Protein AF-A0A1R2C3D5-F1 (afdb_monomer)

Organism: NCBI:txid5963

Radius of gyration: 20.84 Å; Cα contacts (8 Å, |Δi|>4): 842; chains: 1; bounding box: 54×54×61 Å

InterPro domains:
  IPR006571 TLDc domain [PF07534] (212-375)
  IPR006571 TLDc domain [PS51886] (215-376)
  IPR006571 TLDc domain [SM00584] (214-376)

Secondary structure (DSSP, 8-state):
----EEEEEEEE-SS-EEEEEEEE-SSEEEEEE--BTTEEEEEETTEEEEEEGGGG-EEEEGGGEEEEEEEEEPP-TTS-TTS-EEEEEEEES--SSS-S--TTSSPPEEEEEEEPSB-TTSPBPPHHHHHHHHHHHHHHHHHHHHH--TT------B-SS-EE-HHHHHHHHTT---TT--HHHHHHHHHHHHHHHTTTTSS----PPBSS--SS--HHHHHHHHHHS-TTTTT--EEEEEEHHHH-S-HHHHHHHHTT--SEEEEEEETT--EEEEEESS----EEEEE--TT-EEEE-TTTTPPEEEE--SS-S-SEEE-SSEEEE--SSS-SEEEETTSSEEE----TTTTPPP-SSSSEEEEEEEEEEEE-

Foldseek 3Di:
DWDKDKAWWWWQFPQATFIFMWIDTLFKIKTFGDDDVQWTWGQDPVGIDIDGRVLQIWMFTLLFFPDKDKDWADAPDPDDQQRIKIKIKTWGLDAPPDDDDDSLQGFTWIIIIIGDQQDPVRDGHGPVVVVVSVVVCCVSSVVSSVVDDNVDRDTPGHGSGTGGQCLQVLLVVLPPDDDDRDPVSVVVSVVVVCVVVVVPPDPQDDFAAEPDDDPQDDSLRRSLVLSLADPVQSHFHKYFQDKCVPQNFAPVSQCVRFQQFDQKWKWFAFPVRWIWTKTFGGTDHADQDADGDQNIKIWTPVPPRHIDIFGFNVPDRNAWHDHRFWTFGAAPPDTCWIATRRSFKIAGPQHNRRNDHNRDPHRITTTPMMTMIGRD

Nearest PDB structures (foldseek):
  7obp-assembly5_E  TM=9.538E-01  e=1.569E-17  Homo sapiens
  7obp-assembly1_A  TM=9.595E-01  e=2.065E-17  Homo sapiens
  7u8o-assembly1_U  TM=9.056E-01  e=1.503E-13  Sus scrofa
  7unf-assembly1_U  TM=6.478E-01  e=2.895E-14  Homo sapiens
  7u4t-assembly1_W  TM=6.307E-01  e=1.271E-14  Homo sapiens

Mean predicted aligned error: 9.15 Å

pLDDT: mean 83.67, std 15.92, range [34.66, 98.31]

Sequence (376 aa):
MELSLTTEVYYCTRPGKIKGLLTITEYVIAFDPFKTGDHCDIIGQSGKQEGEASAFQTFIDLSDIIHFNIIELQGNRGSRNTDQVFFIEFMLSRTGTEKRGKRSDIPKVNVYFKLANILESGESLKYIHLKTKADQISALVSSSLLQVDKTRVDSGTYVPYYEINKGYLGRLNSGLEDEEIDEEFKEAVNEIMSNTSQQQEEEIKFVPELNVASRIVTPKILSQICSFLPNVFKFRSWELLYGTFHHGRSMTSFYNQTEYSGPNVLLIKDDKRFIFGGYFSNGWKKCYESYGTGECFVFTFRNNEKMKIYYSTLANTSYMASDHESIMAGSGGSPAIYVDKNFEAGTSGKSQTYNNQVLSCEEHFQIVEMEVWGLV

Solvent-accessible surface area (backbone atoms only — not comparable to full-atom values): 20133 Å² total; per-residue (Å²): 130,85,67,68,50,74,46,56,25,24,45,56,42,93,85,23,34,32,48,26,40,37,38,39,46,70,57,42,38,38,36,47,52,49,60,66,86,67,28,19,56,30,47,34,93,96,43,79,44,79,44,59,27,77,69,66,40,30,33,41,32,53,53,39,52,76,46,76,49,78,44,52,27,56,38,62,94,87,56,66,75,75,56,52,45,44,35,42,40,39,32,24,44,64,42,59,82,73,77,96,70,62,75,88,77,38,71,39,28,37,39,46,35,32,60,51,49,58,46,94,90,67,51,71,55,52,52,72,60,52,48,52,51,49,52,51,50,50,53,51,54,57,56,29,59,74,72,47,62,65,81,65,81,86,69,75,27,34,49,77,60,69,44,75,38,57,12,55,54,28,34,67,74,63,67,70,85,61,88,86,74,55,66,74,56,52,49,53,50,49,51,55,49,46,64,60,57,77,65,70,88,68,83,85,69,62,66,63,56,57,79,58,87,66,92,81,58,49,68,70,56,48,18,55,56,37,73,70,47,61,78,93,52,43,81,30,34,34,37,76,49,40,31,42,87,83,59,48,65,38,54,70,55,44,38,77,43,22,42,85,36,22,34,28,37,42,42,39,27,33,76,87,69,37,41,29,38,31,43,35,61,48,30,54,45,85,33,95,57,60,38,67,48,60,78,26,28,38,35,21,34,76,72,79,79,57,77,47,77,28,25,14,35,66,79,57,68,42,42,29,38,23,54,89,59,32,44,37,32,25,22,78,78,35,35,36,37,35,34,39,38,54,61,44,40,33,37,16,28,52,7,52,22,30,69,37,65,56,36,52,92,45,51,64,45,43,46,69,44,43,39,32,30,26,56,65

Structure (mmCIF, N/CA/C/O backbone):
data_AF-A0A1R2C3D5-F1
#
_entry.id   AF-A0A1R2C3D5-F1
#
loop_
_atom_site.group_PDB
_atom_site.id
_atom_site.type_symbol
_atom_site.label_atom_id
_atom_site.label_alt_id
_atom_site.label_comp_id
_atom_site.label_asym_id
_atom_site.label_entity_id
_atom_site.label_seq_id
_atom_site.pdbx_PDB_ins_code
_atom_site.Cartn_x
_atom_site.Cartn_y
_atom_site.Cartn_z
_atom_site.occupancy
_atom_site.B_iso_or_equiv
_atom_site.auth_seq_id
_atom_site.auth_comp_id
_atom_site.auth_asym_id
_atom_site.auth_atom_id
_atom_site.pdbx_PDB_model_num
ATOM 1 N N . MET A 1 1 ? -1.224 3.306 36.604 1.00 47.53 1 MET A N 1
ATOM 2 C CA . MET A 1 1 ? -2.283 3.830 35.721 1.00 47.53 1 MET A CA 1
ATOM 3 C C . MET A 1 1 ? -2.127 3.068 34.429 1.00 47.53 1 MET A C 1
ATOM 5 O O . MET A 1 1 ? -1.055 3.171 33.852 1.00 47.53 1 MET A O 1
ATOM 9 N N . GLU A 1 2 ? -3.103 2.242 34.062 1.00 58.03 2 GLU A N 1
ATOM 10 C CA . GLU A 1 2 ? -3.094 1.560 32.764 1.00 58.03 2 GLU A CA 1
ATOM 11 C C . GLU A 1 2 ? -3.086 2.621 31.661 1.00 58.03 2 GLU A C 1
ATOM 13 O O . GLU A 1 2 ? -3.921 3.532 31.659 1.00 58.03 2 GLU A O 1
ATOM 18 N N . LEU A 1 3 ? -2.099 2.549 30.769 1.00 78.75 3 LEU A N 1
ATOM 19 C CA . LEU A 1 3 ? -2.043 3.409 29.595 1.00 78.75 3 LEU A CA 1
ATOM 20 C C . LEU A 1 3 ? -3.167 2.975 28.652 1.00 78.75 3 LEU A C 1
ATOM 22 O O . LEU A 1 3 ? -3.132 1.890 28.077 1.00 78.75 3 LEU A O 1
ATOM 26 N N . SER A 1 4 ? -4.185 3.821 28.521 1.00 89.75 4 SER A N 1
ATOM 27 C CA . SER A 1 4 ? -5.271 3.636 27.563 1.00 89.75 4 SER A CA 1
ATOM 28 C C . SER A 1 4 ? -5.407 4.873 26.686 1.00 89.75 4 SER A C 1
ATOM 30 O O . SER A 1 4 ? -5.248 6.009 27.142 1.00 89.75 4 SER A O 1
ATOM 32 N N . LEU A 1 5 ? -5.667 4.644 25.404 1.00 94.75 5 LEU A N 1
ATOM 33 C CA . LEU A 1 5 ? -5.897 5.678 24.410 1.00 94.75 5 LEU A CA 1
ATOM 34 C C . LEU A 1 5 ? -7.206 5.382 23.695 1.00 94.75 5 LEU A C 1
ATOM 36 O O . LEU A 1 5 ? -7.409 4.284 23.186 1.00 94.75 5 LEU A O 1
ATOM 40 N N . THR A 1 6 ? -8.060 6.390 23.597 1.00 96.12 6 THR A N 1
ATOM 41 C CA . THR A 1 6 ? -9.358 6.259 22.947 1.00 96.12 6 THR A CA 1
ATOM 42 C C . THR A 1 6 ? -9.507 7.320 21.864 1.00 96.12 6 THR A C 1
ATOM 44 O O . THR A 1 6 ? -9.197 8.496 22.079 1.00 96.12 6 THR A O 1
ATOM 47 N N . THR A 1 7 ? -9.956 6.928 20.671 1.00 96.00 7 THR A N 1
ATOM 48 C CA . THR A 1 7 ? -10.144 7.864 19.556 1.00 96.00 7 THR A CA 1
ATOM 49 C C . THR A 1 7 ? -11.265 7.447 18.614 1.00 96.00 7 THR A C 1
ATOM 51 O O . THR A 1 7 ? -11.512 6.264 18.410 1.00 96.00 7 THR A O 1
ATOM 54 N N . GLU A 1 8 ? -11.925 8.430 17.999 1.00 97.00 8 GLU A N 1
ATOM 55 C CA . GLU A 1 8 ? -12.924 8.171 16.963 1.00 97.00 8 GLU A CA 1
ATOM 56 C C . GLU A 1 8 ? -12.264 7.697 15.665 1.00 97.00 8 GLU A C 1
ATOM 58 O O . GLU A 1 8 ? -11.301 8.302 15.173 1.00 97.00 8 GLU A O 1
ATOM 63 N N . VAL A 1 9 ? -12.816 6.634 15.089 1.00 97.19 9 VAL A N 1
ATOM 64 C CA . VAL A 1 9 ? -12.363 6.045 13.829 1.00 97.19 9 VAL A CA 1
ATOM 65 C C . VAL A 1 9 ? -13.550 5.606 12.977 1.00 97.19 9 VAL A C 1
ATOM 67 O O . VAL A 1 9 ? -14.694 5.562 13.428 1.00 97.19 9 VAL A O 1
ATOM 70 N N . TYR A 1 10 ? -13.260 5.241 11.734 1.00 95.88 10 TYR A N 1
ATOM 71 C CA . TYR A 1 10 ? -14.141 4.447 10.898 1.00 95.88 10 TYR A CA 1
ATOM 72 C C . TYR A 1 10 ? -13.556 3.047 10.719 1.00 95.88 10 TYR A C 1
ATOM 74 O O . TYR A 1 10 ? -12.472 2.908 10.149 1.00 95.88 10 TYR A O 1
ATOM 82 N N . TYR A 1 11 ? -14.278 2.017 11.143 1.00 95.88 11 TYR A N 1
ATOM 83 C CA . TYR A 1 11 ? -13.957 0.635 10.810 1.00 95.88 11 TYR A CA 1
ATOM 84 C C . TYR A 1 11 ? -14.260 0.391 9.330 1.00 95.88 11 TYR A C 1
ATOM 86 O O . TYR A 1 11 ? -15.387 0.594 8.869 1.00 95.88 11 TYR A O 1
ATOM 94 N N . CYS A 1 12 ? -13.230 0.045 8.560 1.00 92.31 12 CYS A N 1
ATOM 95 C CA . CYS A 1 12 ? -13.331 -0.152 7.120 1.00 92.31 12 CYS A CA 1
ATOM 96 C C . CYS A 1 12 ? -13.674 -1.614 6.831 1.00 92.31 12 CYS A C 1
ATOM 98 O O . CYS A 1 12 ? -12.822 -2.491 6.943 1.00 92.31 12 CYS A O 1
ATOM 100 N N . THR A 1 13 ? -14.925 -1.861 6.452 1.00 87.69 13 THR A N 1
ATOM 101 C CA . THR A 1 13 ? -15.456 -3.203 6.187 1.00 87.69 13 THR A CA 1
ATOM 102 C C . THR A 1 13 ? -15.869 -3.346 4.723 1.00 87.69 13 THR A C 1
ATOM 104 O O . THR A 1 13 ? -15.952 -2.359 3.987 1.00 87.69 13 THR A O 1
ATOM 107 N N . ARG A 1 14 ? -16.165 -4.577 4.287 1.00 79.94 14 ARG A N 1
ATOM 108 C CA . ARG A 1 14 ? -16.662 -4.837 2.927 1.00 79.94 14 ARG A CA 1
ATOM 109 C C . ARG A 1 14 ? -18.006 -4.135 2.631 1.00 79.94 14 ARG A C 1
ATOM 111 O O . ARG A 1 14 ? -18.108 -3.568 1.545 1.00 79.94 14 ARG A O 1
ATOM 118 N N . PRO A 1 15 ? -19.014 -4.132 3.532 1.00 80.44 15 PRO A N 1
ATOM 119 C CA . PRO A 1 15 ? -20.254 -3.370 3.328 1.00 80.44 15 PRO A CA 1
ATOM 120 C C . PRO A 1 15 ? -20.070 -1.845 3.292 1.00 80.44 15 PRO A C 1
ATOM 122 O O . PRO A 1 15 ? -20.808 -1.147 2.600 1.00 80.44 15 PRO A O 1
ATOM 125 N N . GLY A 1 16 ? -19.090 -1.314 4.025 1.00 86.50 16 GLY A N 1
ATOM 126 C CA . GLY A 1 16 ? -18.837 0.123 4.096 1.00 86.50 16 GLY A CA 1
ATOM 127 C C . GLY A 1 16 ? -18.021 0.534 5.318 1.00 86.50 16 GLY A C 1
ATOM 128 O O . GLY A 1 16 ? -17.393 -0.285 5.988 1.00 86.50 16 GLY A O 1
ATOM 129 N N . LYS A 1 17 ? -18.007 1.835 5.606 1.00 92.19 17 LYS A N 1
ATOM 130 C CA . LYS A 1 17 ? -17.305 2.417 6.756 1.00 92.19 17 LYS A CA 1
ATOM 131 C C . LYS A 1 17 ? -18.277 2.643 7.907 1.00 92.19 17 LYS A C 1
ATOM 133 O O . LYS A 1 17 ? -19.276 3.329 7.714 1.00 92.19 17 LYS A O 1
ATOM 138 N N . ILE A 1 18 ? -17.958 2.124 9.089 1.00 95.00 18 ILE A N 1
ATOM 139 C CA . ILE A 1 18 ? -18.782 2.273 10.295 1.00 95.00 18 ILE A CA 1
ATOM 140 C C . ILE A 1 18 ? -18.048 3.189 11.260 1.00 95.00 18 ILE A C 1
ATOM 142 O O . ILE A 1 18 ? -16.886 2.937 11.577 1.00 95.00 18 ILE A O 1
ATOM 146 N N . LYS A 1 19 ? -18.696 4.263 11.712 1.00 96.38 19 LYS A N 1
ATOM 147 C CA . LYS A 1 19 ? -18.091 5.192 12.670 1.00 96.38 19 LYS A CA 1
ATOM 148 C C . LYS A 1 19 ? -18.213 4.647 14.094 1.00 96.38 19 LYS A C 1
ATOM 150 O O . LYS A 1 19 ? -19.246 4.091 14.453 1.00 96.38 19 LYS A O 1
ATOM 155 N N . GLY A 1 20 ? -17.173 4.819 14.897 1.00 96.88 20 GLY A N 1
ATOM 156 C CA . GLY A 1 20 ? -17.185 4.387 16.288 1.00 96.88 20 GLY A CA 1
ATOM 157 C C . GLY A 1 20 ? -15.936 4.795 17.048 1.00 96.88 20 GLY A C 1
ATOM 158 O O . GLY A 1 20 ? -15.120 5.597 16.580 1.00 96.88 20 GLY A O 1
ATOM 159 N N . LEU A 1 21 ? -15.788 4.206 18.225 1.00 97.56 21 LEU A N 1
ATOM 160 C CA . LEU A 1 21 ? -14.716 4.477 19.161 1.00 97.56 21 LEU A CA 1
ATOM 161 C C . LEU A 1 21 ? -13.715 3.323 19.159 1.00 97.56 21 LEU A C 1
ATOM 163 O O . LEU A 1 21 ? -14.090 2.178 19.383 1.00 97.56 21 LEU A O 1
ATOM 167 N N . LEU A 1 22 ? -12.441 3.626 18.917 1.00 98.06 22 LEU A N 1
ATOM 168 C CA . LEU A 1 22 ? -11.341 2.679 19.065 1.00 98.06 22 LEU A CA 1
ATOM 169 C C . LEU A 1 22 ? -10.653 2.927 20.404 1.00 98.06 22 LEU A C 1
ATOM 171 O O . LEU A 1 22 ? -10.088 4.003 20.616 1.00 98.06 22 LEU A O 1
ATOM 175 N N . THR A 1 23 ? -10.688 1.935 21.285 1.00 97.50 23 THR A N 1
ATOM 176 C CA . THR A 1 23 ? -10.000 1.939 22.577 1.00 97.50 23 THR A CA 1
ATOM 177 C C . THR A 1 23 ? -8.807 1.000 22.507 1.00 97.50 23 THR A C 1
ATOM 179 O O . THR A 1 23 ? -8.950 -0.186 22.227 1.00 97.50 23 THR A O 1
ATOM 182 N N . ILE A 1 24 ? -7.620 1.537 22.759 1.00 96.25 24 ILE A N 1
ATOM 183 C CA . ILE A 1 24 ? -6.344 0.830 22.721 1.00 96.25 24 ILE A CA 1
ATOM 184 C C . ILE A 1 24 ? -5.791 0.801 24.138 1.00 96.25 24 ILE A C 1
ATOM 186 O O . ILE A 1 24 ? -5.652 1.843 24.779 1.00 96.25 24 ILE A O 1
ATOM 190 N N . THR A 1 25 ? -5.467 -0.393 24.615 1.00 93.31 25 THR A N 1
ATOM 191 C CA . THR A 1 25 ? -4.815 -0.626 25.907 1.00 93.31 25 THR A CA 1
ATOM 192 C C . THR A 1 25 ? -3.517 -1.400 25.698 1.00 93.31 25 THR A C 1
ATOM 194 O O . THR A 1 25 ? -3.177 -1.768 24.574 1.00 93.31 25 THR A O 1
ATOM 197 N N . GLU A 1 26 ? -2.806 -1.696 26.783 1.00 88.94 26 GLU A N 1
ATOM 198 C CA . GLU A 1 26 ? -1.586 -2.512 26.745 1.00 88.94 26 GLU A CA 1
ATOM 199 C C . GLU A 1 26 ? -1.836 -3.990 26.391 1.00 88.94 26 GLU A C 1
ATOM 201 O O . GLU A 1 26 ? -0.883 -4.709 26.096 1.00 88.94 26 GLU A O 1
ATOM 206 N N . TYR A 1 27 ? -3.096 -4.446 26.392 1.00 87.81 27 TYR A N 1
ATOM 207 C CA . TYR A 1 27 ? -3.453 -5.859 26.204 1.00 87.81 27 TYR A CA 1
ATOM 208 C C . TYR A 1 27 ? -4.420 -6.106 25.047 1.00 87.81 27 TYR A C 1
ATOM 210 O O . TYR A 1 27 ? -4.314 -7.121 24.358 1.00 87.81 27 TYR A O 1
ATOM 218 N N . VAL A 1 28 ? -5.373 -5.195 24.836 1.00 92.94 28 VAL A N 1
ATOM 219 C CA . VAL A 1 28 ? -6.473 -5.367 23.877 1.00 92.94 28 VAL A CA 1
ATOM 220 C C . VAL A 1 28 ? -6.754 -4.063 23.136 1.00 92.94 28 VAL A C 1
ATOM 222 O O . VAL A 1 28 ? -6.656 -2.970 23.706 1.00 92.94 28 VAL A O 1
ATOM 225 N N . ILE A 1 29 ? -7.157 -4.195 21.874 1.00 96.56 29 ILE A N 1
ATOM 226 C CA . ILE A 1 29 ? -7.783 -3.138 21.079 1.00 96.56 29 ILE A CA 1
ATOM 227 C C . ILE A 1 29 ? -9.257 -3.488 20.888 1.00 96.56 29 ILE A C 1
ATOM 229 O O . ILE A 1 29 ? -9.575 -4.563 20.389 1.00 96.56 29 ILE A O 1
ATOM 233 N N . ALA A 1 30 ? -10.152 -2.584 21.269 1.00 97.31 30 ALA A N 1
ATOM 234 C CA . ALA A 1 30 ? -11.592 -2.745 21.116 1.00 97.31 30 ALA A CA 1
ATOM 235 C C . ALA A 1 30 ? -12.160 -1.641 20.221 1.00 97.31 30 ALA A C 1
ATOM 237 O O . ALA A 1 30 ? -11.768 -0.479 20.342 1.00 97.31 30 ALA A O 1
ATOM 238 N N . PHE A 1 31 ? -13.079 -2.002 19.330 1.00 98.06 31 PHE A N 1
ATOM 239 C CA . PHE A 1 31 ? -13.859 -1.056 18.542 1.00 98.06 31 PHE A CA 1
ATOM 240 C C . PHE A 1 31 ? -15.344 -1.210 18.849 1.00 98.06 31 PHE A C 1
ATOM 242 O O . PHE A 1 31 ? -15.917 -2.288 18.669 1.00 98.06 31 PHE A O 1
ATOM 249 N N . ASP A 1 32 ? -15.956 -0.095 19.238 1.00 97.12 32 ASP A N 1
ATOM 250 C CA . ASP A 1 32 ? -17.370 0.014 19.570 1.00 97.12 32 ASP A CA 1
ATOM 251 C C . ASP A 1 32 ? -18.060 0.987 18.596 1.00 97.12 32 ASP A C 1
ATOM 253 O O . ASP A 1 32 ? -17.732 2.180 18.583 1.00 97.12 32 ASP A O 1
ATOM 257 N N . PRO A 1 33 ? -19.007 0.521 17.760 1.00 96.69 33 PRO A N 1
ATOM 258 C CA . PRO A 1 33 ? -19.741 1.384 16.837 1.00 96.69 33 PRO A CA 1
ATOM 259 C C . PRO A 1 33 ? -20.582 2.440 17.554 1.00 96.69 33 PRO A C 1
ATOM 261 O O . PRO A 1 33 ? -21.214 2.167 18.578 1.00 96.69 33 PRO A O 1
ATOM 264 N N . PHE A 1 34 ? -20.675 3.630 16.961 1.00 95.31 34 PHE A N 1
ATOM 265 C CA . PHE A 1 34 ? -21.697 4.594 17.355 1.00 95.31 34 PHE A CA 1
ATOM 266 C C . PHE A 1 34 ? -23.066 4.094 16.912 1.00 95.31 34 PHE A C 1
ATOM 268 O O . PHE A 1 34 ? -23.243 3.652 15.774 1.00 95.31 34 PHE A O 1
ATOM 275 N N . LYS A 1 35 ? -24.030 4.137 17.833 1.00 92.25 35 LYS A N 1
ATOM 276 C CA . LYS A 1 35 ? -25.335 3.505 17.651 1.00 92.25 35 LYS A CA 1
ATOM 277 C C . LYS A 1 35 ? -26.491 4.440 17.971 1.00 92.25 35 LYS A C 1
ATOM 279 O O . LYS A 1 35 ? -26.447 5.196 18.939 1.00 92.25 35 LYS A O 1
ATOM 284 N N . THR A 1 36 ? -27.553 4.318 17.183 1.00 86.94 36 THR A N 1
ATOM 285 C CA . THR A 1 36 ? -28.871 4.895 17.449 1.00 86.94 36 THR A CA 1
ATOM 286 C C . THR A 1 36 ? -29.827 3.740 17.742 1.00 86.94 36 THR A C 1
ATOM 288 O O . THR A 1 36 ? -30.226 3.002 16.844 1.00 86.94 36 THR A O 1
ATOM 291 N N . GLY A 1 37 ? -30.147 3.527 19.022 1.00 89.94 37 GLY A N 1
ATOM 292 C CA . GLY A 1 37 ? -30.766 2.271 19.461 1.00 89.94 37 GLY A CA 1
ATOM 293 C C . GLY A 1 37 ? -29.781 1.107 19.309 1.00 89.94 37 GLY A C 1
ATOM 294 O O . GLY A 1 37 ? -28.660 1.192 19.813 1.00 89.94 37 GLY A O 1
ATOM 295 N N . ASP A 1 38 ? -30.187 0.059 18.589 1.00 90.94 38 ASP A N 1
ATOM 296 C CA . ASP A 1 38 ? -29.357 -1.126 18.305 1.00 90.94 38 ASP A CA 1
ATOM 297 C C . ASP A 1 38 ? -28.669 -1.082 16.930 1.00 90.94 38 ASP A C 1
ATOM 299 O O . ASP A 1 38 ? -27.959 -2.016 16.558 1.00 90.94 38 ASP A O 1
ATOM 303 N N . HIS A 1 39 ? -28.847 0.006 16.176 1.00 93.75 39 HIS A N 1
ATOM 304 C CA . HIS A 1 39 ? -28.353 0.130 14.806 1.00 93.75 39 HIS A CA 1
ATOM 305 C C . HIS A 1 39 ? -27.211 1.140 14.706 1.00 93.75 39 HIS A C 1
ATOM 307 O O . HIS A 1 39 ? -27.159 2.111 15.461 1.00 93.75 39 HIS A O 1
ATOM 313 N N . CYS A 1 40 ? -26.310 0.929 13.752 1.00 93.06 40 CYS A N 1
ATOM 314 C CA . CYS A 1 40 ? -25.254 1.858 13.374 1.00 93.06 40 CYS A CA 1
ATOM 315 C C . CYS A 1 40 ? -25.318 2.195 11.883 1.00 93.06 40 CYS A C 1
ATOM 317 O O . CYS A 1 40 ? -25.847 1.441 11.062 1.00 93.06 40 CYS A O 1
ATOM 319 N N . ASP A 1 41 ? -24.690 3.310 11.537 1.00 93.00 41 ASP A N 1
ATOM 320 C CA . ASP A 1 41 ? -24.604 3.787 10.167 1.00 93.00 41 ASP A CA 1
ATOM 321 C C . ASP A 1 41 ? -23.461 3.112 9.400 1.00 93.00 41 ASP A C 1
ATOM 323 O O . ASP A 1 41 ? -22.291 3.200 9.780 1.00 93.00 41 ASP A O 1
ATOM 327 N N . ILE A 1 42 ? -23.795 2.508 8.263 1.00 92.25 42 ILE A N 1
ATOM 328 C CA . ILE A 1 42 ? -22.856 1.953 7.291 1.00 92.25 42 ILE A CA 1
ATOM 329 C C . ILE A 1 42 ? -22.730 2.945 6.136 1.00 92.25 42 ILE A C 1
ATOM 331 O O . ILE A 1 42 ? -23.647 3.139 5.336 1.00 92.25 42 ILE A O 1
ATOM 335 N N . ILE A 1 43 ? -21.571 3.589 6.039 1.00 89.75 43 ILE A N 1
ATOM 336 C CA . ILE A 1 43 ? -21.274 4.573 4.999 1.00 89.75 43 ILE A CA 1
ATOM 337 C C . ILE A 1 43 ? -20.621 3.842 3.824 1.00 89.75 43 ILE A C 1
ATOM 339 O O . ILE A 1 43 ? -19.412 3.585 3.824 1.00 89.75 43 ILE A O 1
ATOM 343 N N . GLY A 1 44 ? -21.437 3.469 2.840 1.00 80.12 44 GLY A N 1
ATOM 344 C CA . GLY A 1 44 ? -21.015 2.811 1.606 1.00 80.12 44 GLY A CA 1
ATOM 345 C C . GLY A 1 44 ? -20.903 3.778 0.423 1.00 80.12 44 GLY A C 1
ATOM 346 O O . GLY A 1 44 ? -21.137 4.980 0.538 1.00 80.12 44 GLY A O 1
ATOM 347 N N . GLN A 1 45 ? -20.557 3.242 -0.749 1.00 66.25 45 GLN A N 1
ATOM 348 C CA . GLN A 1 45 ? -20.484 4.024 -1.993 1.00 66.25 45 GLN A CA 1
ATOM 349 C C . GLN A 1 45 ? -21.859 4.415 -2.540 1.00 66.25 45 GLN A C 1
ATOM 351 O O . GLN A 1 45 ? -22.015 5.489 -3.109 1.00 66.25 45 GLN A O 1
ATOM 356 N N . SER A 1 46 ? -22.859 3.550 -2.357 1.00 71.06 46 SER A N 1
ATOM 357 C CA . SER A 1 46 ? -24.246 3.770 -2.783 1.00 71.06 46 SER A CA 1
ATOM 358 C C . SER A 1 46 ? -25.046 4.647 -1.813 1.00 71.06 46 SER A C 1
ATOM 360 O O . SER A 1 46 ? -26.237 4.863 -2.023 1.00 71.06 46 SER A O 1
ATOM 362 N N . GLY A 1 47 ? -24.399 5.160 -0.762 1.00 80.25 47 GLY A N 1
ATOM 363 C CA . GLY A 1 47 ? -25.008 5.989 0.266 1.00 80.25 47 GLY A CA 1
ATOM 364 C C . GLY A 1 47 ? -24.926 5.364 1.655 1.00 80.25 47 GLY A C 1
ATOM 365 O O . GLY A 1 47 ? -24.108 4.487 1.935 1.00 80.25 47 GLY A O 1
ATOM 366 N N . LYS A 1 48 ? -25.777 5.878 2.539 1.00 87.50 48 LYS A N 1
ATOM 367 C CA . LYS A 1 48 ? -25.852 5.496 3.944 1.00 87.50 48 LYS A CA 1
ATOM 368 C C . LYS A 1 48 ? -26.877 4.375 4.118 1.00 87.50 48 LYS A C 1
ATOM 370 O O . LYS A 1 48 ? -28.006 4.509 3.652 1.00 87.50 48 LYS A O 1
ATOM 375 N N . GLN A 1 49 ? -26.479 3.291 4.770 1.00 91.31 49 GLN A N 1
ATOM 376 C CA . GLN A 1 49 ? -27.341 2.168 5.142 1.00 91.31 49 GLN A CA 1
ATOM 377 C C . GLN A 1 49 ? -27.302 1.979 6.659 1.00 91.31 49 GLN A C 1
ATOM 379 O O . GLN A 1 49 ? -26.388 2.472 7.314 1.00 91.31 49 GLN A O 1
ATOM 384 N N . GLU A 1 50 ? -28.277 1.269 7.215 1.00 91.44 50 GLU A N 1
ATOM 385 C CA . GLU A 1 50 ? -28.288 0.889 8.629 1.00 91.44 50 GLU A CA 1
ATOM 386 C C . GLU A 1 50 ? -27.956 -0.598 8.767 1.00 91.44 50 GLU A C 1
ATOM 388 O O . GLU A 1 50 ? -28.320 -1.412 7.917 1.00 91.44 50 GLU A O 1
ATOM 393 N N . GLY A 1 51 ? -27.266 -0.952 9.846 1.00 90.06 51 GLY A N 1
ATOM 394 C CA . GLY A 1 51 ? -27.030 -2.339 10.236 1.00 90.06 51 GLY A CA 1
ATOM 395 C C . GLY A 1 51 ? -26.993 -2.480 11.750 1.00 90.06 51 GLY A C 1
ATOM 396 O O . GLY A 1 51 ? -26.902 -1.486 12.464 1.00 90.06 51 GLY A O 1
ATOM 397 N N . GLU A 1 52 ? -27.072 -3.709 12.248 1.00 93.94 52 GLU A N 1
ATOM 398 C CA . GLU A 1 52 ? -27.016 -3.977 13.685 1.00 93.94 52 GLU A CA 1
ATOM 399 C C . GLU A 1 52 ? -25.621 -3.643 14.238 1.00 93.94 52 GLU A C 1
ATOM 401 O O . GLU A 1 52 ? -24.615 -4.152 13.747 1.00 93.94 52 GLU A O 1
ATOM 406 N N . ALA A 1 53 ? -25.542 -2.792 15.262 1.00 91.81 53 ALA A N 1
ATOM 407 C CA . ALA A 1 53 ? -24.266 -2.320 15.800 1.00 91.81 53 ALA A CA 1
ATOM 408 C C . ALA A 1 53 ? -23.421 -3.463 16.395 1.00 91.81 53 ALA A C 1
ATOM 410 O O . ALA A 1 53 ? -22.201 -3.478 16.244 1.00 91.81 53 ALA A O 1
ATOM 411 N N . SER A 1 54 ? -24.062 -4.454 17.021 1.00 91.62 54 SER A N 1
ATOM 412 C CA . SER A 1 54 ? -23.400 -5.641 17.589 1.00 91.62 54 SER A CA 1
ATOM 413 C C . SER A 1 54 ? -22.589 -6.418 16.539 1.00 91.62 54 SER A C 1
ATOM 415 O O . SER A 1 54 ? -21.528 -6.957 16.852 1.00 91.62 54 SER A O 1
ATOM 417 N N . ALA A 1 55 ? -23.030 -6.409 15.276 1.00 91.38 55 ALA A N 1
ATOM 418 C CA . ALA A 1 55 ? -22.389 -7.128 14.181 1.00 91.38 55 ALA A CA 1
ATOM 419 C C . ALA A 1 55 ? -21.028 -6.538 13.776 1.00 91.38 55 ALA A C 1
ATOM 421 O O . ALA A 1 55 ? -20.262 -7.203 13.083 1.00 91.38 55 ALA A O 1
ATOM 422 N N . PHE A 1 56 ? -20.716 -5.304 14.190 1.00 93.25 56 PHE A N 1
ATOM 423 C CA . PHE A 1 56 ? -19.468 -4.611 13.849 1.00 93.25 56 PHE A CA 1
ATOM 424 C C . PHE A 1 56 ? -18.519 -4.442 15.040 1.00 93.25 56 PHE A C 1
ATOM 426 O O . PHE A 1 56 ? -17.410 -3.933 14.864 1.00 93.25 56 PHE A O 1
ATOM 433 N N . GLN A 1 57 ? -18.929 -4.856 16.242 1.00 94.31 57 GLN A N 1
ATOM 434 C CA . GLN A 1 57 ? -18.074 -4.790 17.422 1.00 94.31 57 GLN A CA 1
ATOM 435 C C . GLN A 1 57 ? -16.852 -5.693 17.236 1.00 94.31 57 GLN A C 1
ATOM 437 O O . GLN A 1 57 ? -16.962 -6.810 16.733 1.00 94.31 57 GLN A O 1
ATOM 442 N N . THR A 1 58 ? -15.676 -5.190 17.603 1.00 95.06 58 THR A N 1
ATOM 443 C CA . THR A 1 58 ? -14.405 -5.874 17.342 1.00 95.06 58 THR A CA 1
ATOM 444 C C . THR A 1 58 ? -13.524 -5.853 18.579 1.00 95.06 58 THR A C 1
ATOM 446 O O . THR A 1 58 ? -13.402 -4.821 19.234 1.00 95.06 58 THR A O 1
ATOM 449 N N . PHE A 1 59 ? -12.861 -6.972 18.851 1.00 94.94 59 PHE A N 1
ATOM 450 C CA . PHE A 1 59 ? -11.850 -7.121 19.891 1.00 94.94 59 PHE A CA 1
ATOM 451 C C . PHE A 1 59 ? -10.605 -7.760 19.279 1.00 94.94 59 PHE A C 1
ATOM 453 O O . PHE A 1 59 ? -10.696 -8.757 18.573 1.00 94.94 59 PHE A O 1
ATOM 460 N N . ILE A 1 60 ? -9.433 -7.192 19.526 1.00 94.94 60 ILE A N 1
ATOM 461 C CA . ILE A 1 60 ? -8.156 -7.709 19.037 1.00 94.94 60 ILE A CA 1
ATOM 462 C C . ILE A 1 60 ? -7.248 -7.889 20.243 1.00 94.94 60 ILE A C 1
ATOM 464 O O . ILE A 1 60 ? -6.861 -6.913 20.889 1.00 94.94 60 ILE A O 1
ATOM 468 N N . ASP A 1 61 ? -6.902 -9.139 20.530 1.00 92.50 61 ASP A N 1
ATOM 469 C CA . ASP A 1 61 ? -5.846 -9.469 21.475 1.00 92.50 61 ASP A CA 1
ATOM 470 C C . ASP A 1 61 ? -4.493 -9.143 20.830 1.00 92.50 61 ASP A C 1
ATOM 472 O O . ASP A 1 61 ? -4.189 -9.584 19.715 1.00 92.50 61 ASP A O 1
ATOM 476 N N . LEU A 1 62 ? -3.659 -8.361 21.520 1.00 92.12 62 LEU A N 1
ATOM 477 C CA . LEU A 1 62 ? -2.361 -7.948 20.982 1.00 92.12 62 LEU A CA 1
ATOM 478 C C . LEU A 1 62 ? -1.444 -9.140 20.657 1.00 92.12 62 LEU A C 1
ATOM 480 O O . LEU A 1 62 ? -0.562 -9.013 19.804 1.00 92.12 62 LEU A O 1
ATOM 484 N N . SER A 1 63 ? -1.643 -10.300 21.295 1.00 89.25 63 SER A N 1
ATOM 485 C CA . SER A 1 63 ? -0.850 -11.515 21.047 1.00 89.25 63 SER A CA 1
ATOM 486 C C . SER A 1 63 ? -1.047 -12.112 19.653 1.00 89.25 63 SER A C 1
ATOM 488 O O . SER A 1 63 ? -0.162 -12.840 19.178 1.00 89.25 63 SER A O 1
ATOM 490 N N . ASP A 1 64 ? -2.144 -11.761 18.975 1.00 88.69 64 ASP A N 1
ATOM 491 C CA . ASP A 1 64 ? -2.442 -12.199 17.612 1.00 88.69 64 ASP A CA 1
ATOM 492 C C . ASP A 1 64 ? -1.947 -11.228 16.537 1.00 88.69 64 ASP A C 1
ATOM 494 O O . ASP A 1 64 ? -1.931 -11.595 15.356 1.00 88.69 64 ASP A O 1
ATOM 498 N N . ILE A 1 65 ? -1.499 -10.025 16.917 1.00 89.94 65 ILE A N 1
ATOM 499 C CA . ILE A 1 65 ? -0.966 -9.030 15.984 1.00 89.94 65 ILE A CA 1
ATOM 500 C C . ILE A 1 65 ? 0.419 -9.476 15.499 1.00 89.94 65 ILE A C 1
ATOM 502 O O . ILE A 1 65 ? 1.414 -9.554 16.235 1.00 89.94 65 ILE A O 1
ATOM 506 N N . ILE A 1 66 ? 0.492 -9.760 14.202 1.00 85.19 66 ILE A N 1
ATOM 507 C CA . ILE A 1 66 ? 1.729 -10.088 13.495 1.00 85.19 66 ILE A CA 1
ATOM 508 C C . ILE A 1 66 ? 2.478 -8.799 13.176 1.00 85.19 66 ILE A C 1
ATOM 510 O O . ILE A 1 66 ? 3.677 -8.697 13.439 1.00 85.19 66 ILE A O 1
ATOM 514 N N . HIS A 1 67 ? 1.760 -7.833 12.608 1.00 86.25 67 HIS A N 1
ATOM 515 C CA . HIS A 1 67 ? 2.302 -6.565 12.153 1.00 86.25 67 HIS A CA 1
ATOM 516 C C . HIS A 1 67 ? 1.287 -5.445 12.379 1.00 86.25 67 HIS A C 1
ATOM 518 O O . HIS A 1 67 ? 0.079 -5.658 12.295 1.00 86.25 67 HIS A O 1
ATOM 524 N N . PHE A 1 68 ? 1.805 -4.256 12.656 1.00 90.44 68 PHE A N 1
ATOM 525 C CA . PHE A 1 68 ? 1.042 -3.038 12.865 1.00 90.44 68 PHE A CA 1
ATOM 526 C C . PHE A 1 68 ? 1.677 -1.921 12.046 1.00 90.44 68 PHE A C 1
ATOM 528 O O . PHE A 1 68 ? 2.902 -1.781 12.043 1.00 90.44 68 PHE A O 1
ATOM 535 N N . ASN A 1 69 ? 0.841 -1.125 11.389 1.00 89.38 69 ASN A N 1
ATOM 536 C CA . ASN A 1 69 ? 1.292 -0.000 10.591 1.00 89.38 69 ASN A CA 1
ATOM 537 C C . ASN A 1 69 ? 0.301 1.166 10.667 1.00 89.38 69 ASN A C 1
ATOM 539 O O . ASN A 1 69 ? -0.911 0.976 10.780 1.00 89.38 69 ASN A O 1
ATOM 543 N N . ILE A 1 70 ? 0.827 2.386 10.554 1.00 89.88 70 ILE A N 1
ATOM 544 C CA . ILE A 1 70 ? 0.021 3.575 10.291 1.00 89.88 70 ILE A CA 1
ATOM 545 C C . ILE A 1 70 ? 0.343 4.058 8.887 1.00 89.88 70 ILE A C 1
ATOM 547 O O . ILE A 1 70 ? 1.474 4.432 8.580 1.00 89.88 70 ILE A O 1
ATOM 551 N N . ILE A 1 71 ? -0.685 4.081 8.051 1.00 87.12 71 ILE A N 1
ATOM 552 C CA . ILE A 1 71 ? -0.608 4.503 6.661 1.00 87.12 71 ILE A CA 1
ATOM 553 C C . ILE A 1 71 ? -1.090 5.946 6.586 1.00 87.12 71 ILE A C 1
ATOM 555 O O . ILE A 1 71 ? -2.271 6.236 6.782 1.00 87.12 71 ILE A O 1
ATOM 559 N N . GLU A 1 72 ? -0.162 6.852 6.309 1.00 85.75 72 GLU A N 1
ATOM 560 C CA . GLU A 1 72 ? -0.444 8.263 6.078 1.00 85.75 72 GLU A CA 1
ATOM 561 C C . GLU A 1 72 ? -0.624 8.508 4.578 1.00 85.75 72 GLU A C 1
ATOM 563 O O . GLU A 1 72 ? 0.334 8.449 3.808 1.00 85.75 72 GLU A O 1
ATOM 568 N N . LEU A 1 73 ? -1.860 8.791 4.169 1.00 79.00 73 LEU A N 1
ATOM 569 C CA . LEU A 1 73 ? -2.173 9.214 2.811 1.00 79.00 73 LEU A CA 1
ATOM 570 C C . LEU A 1 73 ? -2.177 10.734 2.748 1.00 79.00 73 LEU A C 1
ATOM 572 O O . LEU A 1 73 ? -2.950 11.399 3.452 1.00 79.00 73 LEU A O 1
ATOM 576 N N . GLN A 1 74 ? -1.336 11.279 1.875 1.00 66.62 74 GLN A N 1
ATOM 577 C CA . GLN A 1 74 ? -1.390 12.698 1.566 1.00 66.62 74 GLN A CA 1
ATOM 578 C C . GLN A 1 74 ? -2.657 13.001 0.756 1.00 66.62 74 GLN A C 1
ATOM 580 O O . GLN A 1 74 ? -3.058 12.211 -0.092 1.00 66.62 74 GLN A O 1
ATOM 585 N N . GLY A 1 75 ? -3.304 14.134 1.036 1.00 61.31 75 GLY A N 1
ATOM 586 C CA . GLY A 1 75 ? -4.363 14.639 0.163 1.00 61.31 75 GLY A CA 1
ATOM 587 C C . GLY A 1 75 ? -3.769 15.117 -1.164 1.00 61.31 75 GLY A C 1
ATOM 588 O O . GLY A 1 75 ? -2.581 15.437 -1.215 1.00 61.31 75 GLY A O 1
ATOM 589 N N . ASN A 1 76 ? -4.597 15.209 -2.210 1.00 53.94 76 ASN A N 1
ATOM 590 C CA . ASN A 1 76 ? -4.176 15.687 -3.533 1.00 53.94 76 ASN A CA 1
ATOM 591 C C . ASN A 1 76 ? -3.323 16.961 -3.434 1.00 53.94 76 ASN A C 1
ATOM 593 O O . ASN A 1 76 ? -3.717 17.915 -2.751 1.00 53.94 76 ASN A O 1
ATOM 597 N N . ARG A 1 77 ? -2.203 17.029 -4.169 1.00 46.94 77 ARG A N 1
ATOM 598 C CA . ARG A 1 77 ? -1.425 18.275 -4.316 1.00 46.94 77 ARG A CA 1
ATOM 599 C C . ARG A 1 77 ? -2.329 19.441 -4.738 1.00 46.94 77 ARG A C 1
ATOM 601 O O . ARG A 1 77 ? -2.846 19.473 -5.850 1.00 46.94 77 ARG A O 1
ATOM 608 N N . GLY A 1 78 ? -2.504 20.413 -3.839 1.00 45.28 78 GLY A N 1
ATOM 609 C CA . GLY A 1 78 ? -3.355 21.594 -4.041 1.00 45.28 78 GLY A CA 1
ATOM 610 C C . GLY A 1 78 ? -4.736 21.529 -3.376 1.00 45.28 78 GLY A C 1
ATOM 611 O O . GLY A 1 78 ? -5.440 22.540 -3.366 1.00 45.28 78 GLY A O 1
ATOM 612 N N . SER A 1 79 ? -5.117 20.395 -2.778 1.00 45.75 79 SER A N 1
ATOM 613 C CA . SER A 1 79 ? -6.295 20.336 -1.912 1.00 45.75 79 SER A CA 1
ATOM 614 C C . SER A 1 79 ? -6.034 21.029 -0.571 1.00 45.75 79 SER A C 1
ATOM 616 O O . SER A 1 79 ? -4.895 21.197 -0.127 1.00 45.75 79 SER A O 1
ATOM 618 N N . ARG A 1 80 ? -7.110 21.460 0.096 1.00 47.88 80 ARG A N 1
ATOM 619 C CA . ARG A 1 80 ? -7.040 21.958 1.476 1.00 47.88 80 ARG A CA 1
ATOM 620 C C . ARG A 1 80 ? -6.445 20.845 2.359 1.00 47.88 80 ARG A C 1
ATOM 622 O O . ARG A 1 80 ? -6.680 19.669 2.104 1.00 47.88 80 ARG A O 1
ATOM 629 N N . ASN A 1 81 ? -5.755 21.205 3.449 1.00 46.78 81 ASN A N 1
ATOM 630 C CA . ASN A 1 81 ? -5.217 20.297 4.495 1.00 46.78 81 ASN A CA 1
ATOM 631 C C . ASN A 1 81 ? -6.254 19.329 5.142 1.00 46.78 81 ASN A C 1
ATOM 633 O O . ASN A 1 81 ? -5.978 18.722 6.174 1.00 46.78 81 ASN A O 1
ATOM 637 N N . THR A 1 82 ? -7.470 19.233 4.606 1.00 48.19 82 THR A N 1
ATOM 638 C CA . THR A 1 82 ? -8.606 18.433 5.074 1.00 48.19 82 THR A CA 1
ATOM 639 C C . THR A 1 82 ? -8.689 17.042 4.445 1.00 48.19 82 THR A C 1
ATOM 641 O O . THR A 1 82 ? -9.435 16.212 4.963 1.00 48.19 8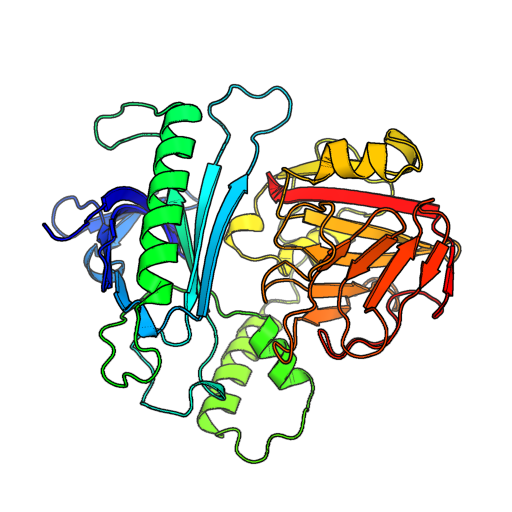2 THR A O 1
ATOM 644 N N . ASP A 1 83 ? -7.936 16.777 3.371 1.00 61.56 83 ASP A N 1
ATOM 645 C CA . ASP A 1 83 ? -8.037 15.523 2.601 1.00 61.56 83 ASP A CA 1
ATOM 646 C C . ASP A 1 83 ? -6.980 14.478 2.983 1.00 61.56 83 ASP A C 1
ATOM 648 O O . ASP A 1 83 ? -6.997 13.359 2.475 1.00 61.56 83 ASP A O 1
ATOM 652 N N . GLN A 1 84 ? -6.076 14.819 3.903 1.00 71.94 84 GLN A N 1
ATOM 653 C CA . GLN A 1 84 ? -5.103 13.878 4.452 1.00 71.94 84 GLN A CA 1
ATOM 654 C C . GLN A 1 84 ? -5.799 12.861 5.357 1.00 71.94 84 GLN A C 1
ATOM 656 O O . GLN A 1 84 ? -6.620 13.212 6.211 1.00 71.94 84 GLN A O 1
ATOM 661 N N . VAL A 1 85 ? -5.472 11.584 5.167 1.00 85.31 85 VAL A N 1
ATOM 662 C CA . VAL A 1 85 ? -6.135 10.476 5.853 1.00 85.31 85 VAL A CA 1
ATOM 663 C C . VAL A 1 85 ? -5.104 9.538 6.454 1.00 85.31 85 VAL A C 1
ATOM 665 O O . VAL A 1 85 ? -4.176 9.112 5.781 1.00 85.31 85 VAL A O 1
ATOM 668 N N . PHE A 1 86 ? -5.331 9.149 7.704 1.00 90.56 86 PHE A N 1
ATOM 669 C CA . PHE A 1 86 ? -4.552 8.118 8.374 1.00 90.56 86 PHE A CA 1
ATOM 670 C C . PHE A 1 86 ? -5.372 6.837 8.459 1.00 90.56 86 PHE A C 1
ATOM 672 O O . PHE A 1 86 ? -6.508 6.863 8.949 1.00 90.56 86 PHE A O 1
ATOM 679 N N . PHE A 1 87 ? -4.794 5.731 8.008 1.00 92.06 87 PHE A N 1
ATOM 680 C CA . PHE A 1 87 ? -5.294 4.395 8.296 1.00 92.06 87 PHE A CA 1
ATOM 681 C C . PHE A 1 87 ? -4.401 3.711 9.319 1.00 92.06 87 PHE A C 1
ATOM 683 O O . PHE A 1 87 ? -3.185 3.859 9.307 1.00 92.06 87 PHE A O 1
ATOM 690 N N . ILE A 1 88 ? -5.036 2.950 10.190 1.00 94.75 88 ILE A N 1
ATOM 691 C CA . ILE A 1 88 ? -4.427 2.050 11.145 1.00 94.75 88 ILE A CA 1
ATOM 692 C C . ILE A 1 88 ? -4.648 0.652 10.587 1.00 94.75 88 ILE A C 1
ATOM 694 O O . ILE A 1 88 ? -5.794 0.247 10.381 1.00 94.75 88 ILE A O 1
ATOM 698 N N . GLU A 1 89 ? -3.561 -0.048 10.308 1.00 92.88 89 GLU A N 1
ATOM 699 C CA . GLU A 1 89 ? -3.565 -1.406 9.785 1.00 92.88 89 GLU A CA 1
ATOM 700 C C . GLU A 1 89 ? -3.068 -2.367 10.864 1.00 92.88 89 GLU A C 1
ATOM 702 O O . GLU A 1 89 ? -1.973 -2.204 11.409 1.00 92.88 89 GLU A O 1
ATOM 707 N N . PHE A 1 90 ? -3.864 -3.400 11.128 1.00 92.50 90 PHE A N 1
ATOM 708 C CA . PHE A 1 90 ? -3.467 -4.541 11.942 1.00 92.50 90 PHE A CA 1
ATOM 709 C C . PHE A 1 90 ? -3.483 -5.801 11.087 1.00 92.50 90 PHE A C 1
ATOM 711 O O . PHE A 1 90 ? -4.535 -6.198 10.589 1.00 92.50 90 PHE A O 1
ATOM 718 N N . MET A 1 91 ? -2.325 -6.445 10.951 1.00 88.69 91 MET A N 1
ATOM 719 C CA . MET A 1 91 ? -2.223 -7.781 10.377 1.00 88.69 91 MET A CA 1
ATOM 720 C C . MET A 1 91 ? -2.289 -8.806 11.503 1.00 88.69 91 MET A C 1
ATOM 722 O O . MET A 1 91 ? -1.427 -8.824 12.387 1.00 88.69 91 MET A O 1
ATOM 726 N N . LEU A 1 92 ? -3.292 -9.670 11.452 1.00 87.38 92 LEU A N 1
ATOM 727 C CA . LEU A 1 92 ? -3.610 -10.639 12.490 1.00 87.38 92 LEU A CA 1
ATOM 728 C C . LEU A 1 92 ? -3.299 -12.061 12.034 1.00 87.38 92 LEU A C 1
ATOM 730 O O . LEU A 1 92 ? -3.350 -12.387 10.847 1.00 87.38 92 LEU A O 1
ATOM 734 N N . SER A 1 93 ? -2.987 -12.905 13.012 1.00 80.50 93 SER A N 1
ATOM 735 C CA . SER A 1 93 ? -2.838 -14.353 12.842 1.00 80.50 93 SER A CA 1
ATOM 736 C C . SER A 1 93 ? -4.115 -15.134 13.139 1.00 80.50 93 SER A C 1
ATOM 738 O O . SER A 1 93 ? -4.107 -16.342 12.944 1.00 80.50 93 SER A O 1
ATOM 740 N N . ARG A 1 94 ? -5.169 -14.479 13.649 1.00 77.94 94 ARG A N 1
ATOM 741 C CA . ARG A 1 94 ? -6.462 -15.068 14.036 1.00 77.94 94 ARG A CA 1
ATOM 742 C C . ARG A 1 94 ? -7.573 -14.028 13.941 1.00 77.94 94 ARG A C 1
ATOM 744 O O . ARG A 1 94 ? -7.300 -12.833 14.052 1.00 77.94 94 ARG A O 1
ATOM 751 N N . THR A 1 95 ? -8.812 -14.487 13.797 1.00 77.12 95 THR A N 1
ATOM 752 C CA . THR A 1 95 ? -10.015 -13.638 13.763 1.00 77.12 95 THR A CA 1
ATOM 753 C C . THR A 1 95 ? -11.035 -13.994 14.838 1.00 77.12 95 THR A C 1
ATOM 755 O O . THR A 1 95 ? -11.982 -13.240 15.045 1.00 77.12 95 THR A O 1
ATOM 758 N N . GLY A 1 96 ? -10.832 -15.108 15.548 1.00 71.44 96 GLY A N 1
ATOM 759 C CA . GLY A 1 96 ? -11.703 -15.565 16.637 1.00 71.44 96 GLY A CA 1
ATOM 760 C C . GLY A 1 96 ? -12.715 -16.626 16.225 1.00 71.44 96 GLY A C 1
ATOM 761 O O . GLY A 1 96 ? -13.401 -17.184 17.077 1.00 71.44 96 GLY A O 1
ATOM 762 N N . THR A 1 97 ? -12.804 -16.920 14.928 1.00 63.53 97 THR A N 1
ATOM 763 C CA . THR A 1 97 ? -13.686 -17.961 14.379 1.00 63.53 97 THR A CA 1
ATOM 764 C C . THR A 1 97 ? -12.957 -19.289 14.168 1.00 63.53 97 THR A C 1
ATOM 766 O O . THR A 1 97 ? -13.589 -20.338 14.046 1.00 63.53 97 THR A O 1
ATOM 769 N N . GLU A 1 98 ? -11.623 -19.268 14.163 1.00 64.06 98 GLU A N 1
ATOM 770 C CA . GLU A 1 98 ? -10.786 -20.420 13.858 1.00 64.06 98 GLU A CA 1
ATOM 771 C C . GLU A 1 98 ? -10.547 -21.311 15.088 1.00 64.06 98 GLU A C 1
ATOM 773 O O . GLU A 1 98 ? -10.257 -20.843 16.193 1.00 64.06 98 GLU A O 1
ATOM 778 N N . LYS A 1 99 ? -10.598 -22.635 14.890 1.00 53.44 99 LYS A N 1
ATOM 779 C CA . LYS A 1 99 ? -10.147 -23.600 15.902 1.00 53.44 99 LYS A CA 1
ATOM 780 C C . LYS A 1 99 ? -8.622 -23.528 16.051 1.00 53.44 99 LYS A C 1
ATOM 782 O O . LYS A 1 99 ? -7.892 -23.226 15.112 1.00 53.44 99 LYS A O 1
ATOM 787 N N . ARG A 1 100 ? -8.123 -23.820 17.256 1.00 55.25 100 ARG A N 1
ATOM 788 C CA . ARG A 1 100 ? -6.693 -23.768 17.611 1.00 55.25 100 ARG A CA 1
ATOM 789 C C . ARG A 1 100 ? -5.850 -24.685 16.699 1.00 55.25 100 ARG A C 1
ATOM 791 O O . ARG A 1 100 ? -5.848 -25.893 16.905 1.00 55.25 100 ARG A O 1
ATOM 798 N N . GLY A 1 101 ? -5.098 -24.097 15.764 1.00 53.88 101 GLY A N 1
ATOM 799 C CA . GLY A 1 101 ? -4.094 -24.756 14.905 1.00 53.88 101 GLY A CA 1
ATOM 800 C C . GLY A 1 101 ? -2.686 -24.149 15.047 1.00 53.88 101 GLY A C 1
ATOM 801 O O . GLY A 1 101 ? -2.488 -23.215 15.839 1.00 53.88 101 GLY A O 1
ATOM 802 N N . LYS A 1 102 ? -1.685 -24.662 14.308 1.00 55.41 102 LYS A N 1
ATOM 803 C CA . LYS A 1 102 ? -0.343 -24.042 14.271 1.00 55.41 102 LYS A CA 1
ATOM 804 C C . LYS A 1 102 ? -0.479 -22.644 13.653 1.00 55.41 102 LYS A C 1
ATOM 806 O O . LYS A 1 102 ? -1.159 -22.465 12.651 1.00 55.41 102 LYS A O 1
ATOM 811 N N . ARG A 1 103 ? 0.189 -21.632 14.223 1.00 55.56 103 ARG A N 1
ATOM 812 C CA . ARG A 1 103 ? 0.132 -20.231 13.736 1.00 55.56 103 ARG A CA 1
ATOM 813 C C . ARG A 1 103 ? 0.544 -20.061 12.263 1.00 55.56 103 ARG A C 1
ATOM 815 O O . ARG A 1 103 ? 0.214 -19.044 11.664 1.00 55.56 103 ARG A O 1
ATOM 822 N N . SER A 1 104 ? 1.278 -21.018 11.694 1.00 54.28 104 SER A N 1
ATOM 823 C CA . SER A 1 104 ? 1.659 -21.067 10.276 1.00 54.28 104 SER A CA 1
ATOM 824 C C . SER A 1 104 ? 0.487 -21.347 9.330 1.00 54.28 104 SER A C 1
ATOM 826 O O . SER A 1 104 ? 0.557 -20.957 8.159 1.00 54.28 104 SER A O 1
ATOM 828 N N . ASP A 1 105 ? -0.568 -21.978 9.845 1.00 53.91 105 ASP A N 1
ATOM 829 C CA . ASP A 1 105 ? -1.653 -22.592 9.070 1.00 53.91 105 ASP A CA 1
ATOM 830 C C . ASP A 1 105 ? -2.939 -21.756 9.147 1.00 53.91 105 ASP A C 1
ATOM 832 O O . ASP A 1 105 ? -3.945 -22.083 8.530 1.00 53.91 105 ASP A O 1
ATOM 836 N N . ILE A 1 106 ? -2.914 -20.653 9.904 1.00 62.38 106 ILE A N 1
ATOM 837 C CA . ILE A 1 106 ? -4.050 -19.741 10.029 1.00 62.38 106 ILE A CA 1
ATOM 838 C C . ILE A 1 106 ? -3.900 -18.620 8.989 1.00 62.38 106 ILE A C 1
ATOM 840 O O . ILE A 1 106 ? -2.814 -18.028 8.888 1.00 62.38 106 ILE A O 1
ATOM 844 N N . PRO A 1 107 ? -4.959 -18.298 8.217 1.00 64.50 107 PRO A N 1
ATOM 845 C CA . PRO A 1 107 ? -4.937 -17.192 7.276 1.00 64.50 107 PRO A CA 1
ATOM 846 C C . PRO A 1 107 ? -4.529 -15.892 7.954 1.00 64.50 107 PRO A C 1
ATOM 848 O O . PRO A 1 107 ? -5.112 -15.476 8.953 1.00 64.50 107 PRO A O 1
ATOM 851 N N . LYS A 1 108 ? -3.528 -15.221 7.382 1.00 78.81 108 LYS A N 1
ATOM 852 C CA . LYS A 1 108 ? -3.204 -13.860 7.803 1.00 78.81 108 LYS A CA 1
ATOM 853 C C . LYS A 1 108 ? -4.267 -12.931 7.253 1.00 78.81 108 LYS A C 1
ATOM 855 O O . LYS A 1 108 ? -4.561 -12.976 6.057 1.00 78.81 108 LYS A O 1
ATOM 860 N N . VAL A 1 109 ? -4.812 -12.079 8.104 1.00 84.31 109 VAL A N 1
ATOM 861 C CA . VAL A 1 109 ? -5.855 -11.135 7.708 1.00 84.31 109 VAL A CA 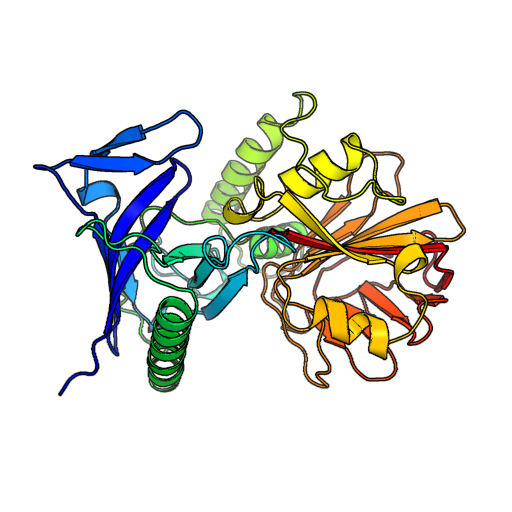1
ATOM 862 C C . VAL A 1 109 ? -5.486 -9.724 8.122 1.00 84.31 109 VAL A C 1
ATOM 864 O O . VAL A 1 109 ? -4.752 -9.531 9.086 1.00 84.31 109 VAL A O 1
ATOM 867 N N . ASN A 1 110 ? -6.011 -8.745 7.405 1.00 88.00 110 ASN A N 1
ATOM 868 C CA . ASN A 1 110 ? -5.819 -7.336 7.674 1.00 88.00 110 ASN A CA 1
ATOM 869 C C . ASN A 1 110 ? -7.124 -6.706 8.152 1.00 88.00 110 ASN A C 1
ATOM 871 O O . ASN A 1 110 ? -8.205 -6.969 7.617 1.00 88.00 110 ASN A O 1
ATOM 875 N N . VAL A 1 111 ? -6.999 -5.844 9.153 1.00 92.44 111 VAL A N 1
ATOM 876 C CA . VAL A 1 111 ? -8.081 -5.037 9.710 1.00 92.44 111 VAL A CA 1
ATOM 877 C C . VAL A 1 111 ? -7.683 -3.576 9.586 1.00 92.44 111 VAL A C 1
ATOM 879 O O . VAL A 1 111 ? -6.588 -3.194 10.005 1.00 92.44 111 VAL A O 1
ATOM 882 N N . TYR A 1 112 ? -8.574 -2.760 9.022 1.00 94.31 112 TYR A N 1
ATOM 883 C CA . TYR A 1 112 ? -8.310 -1.349 8.761 1.00 94.31 112 TYR A CA 1
ATOM 884 C C . TYR A 1 112 ? -9.264 -0.442 9.529 1.00 94.31 112 TYR A C 1
ATOM 886 O O . TYR A 1 112 ? -10.488 -0.544 9.409 1.00 94.31 112 TYR A O 1
ATOM 894 N N . PHE A 1 113 ? -8.694 0.535 10.226 1.00 96.06 113 PHE A N 1
ATOM 895 C CA . PHE A 1 113 ? -9.431 1.654 10.805 1.00 96.06 113 PHE A CA 1
ATOM 896 C C . PHE A 1 113 ? -8.943 2.959 10.189 1.00 96.06 113 PHE A C 1
ATOM 898 O O . PHE A 1 113 ? -7.748 3.187 10.077 1.00 96.06 113 PHE A O 1
ATOM 905 N N . LYS A 1 114 ? -9.848 3.853 9.800 1.00 94.31 114 LYS A N 1
ATOM 906 C CA . LYS A 1 114 ? -9.508 5.206 9.344 1.00 94.31 114 LYS A CA 1
ATOM 907 C C . LYS A 1 114 ? -9.692 6.182 10.501 1.00 94.31 114 LYS A C 1
ATOM 909 O O . LYS A 1 114 ? -10.788 6.233 11.049 1.00 94.31 114 LYS A O 1
ATOM 914 N N . LEU A 1 115 ? -8.707 7.022 10.821 1.00 94.75 115 LEU A N 1
ATOM 915 C CA . LEU A 1 115 ? -8.919 8.100 11.797 1.00 94.75 115 LEU A CA 1
ATOM 916 C C . LEU A 1 115 ? -10.045 9.039 11.341 1.00 94.75 115 LEU A C 1
ATOM 918 O O . LEU A 1 115 ? -10.082 9.481 10.186 1.00 94.75 115 LEU A O 1
ATOM 922 N N . ALA A 1 116 ? -10.972 9.350 12.249 1.00 92.88 116 ALA A N 1
ATOM 923 C CA . ALA A 1 116 ? -12.059 10.267 11.950 1.00 92.88 116 ALA A CA 1
ATOM 924 C C . ALA A 1 116 ? -11.549 11.715 11.933 1.00 92.88 116 ALA A C 1
ATOM 926 O O . ALA A 1 116 ? -11.036 12.227 12.924 1.00 92.88 116 ALA A O 1
ATOM 927 N N . ASN A 1 117 ? -11.711 12.389 10.794 1.00 89.12 117 ASN A N 1
ATOM 928 C CA . ASN A 1 117 ? -11.414 13.814 10.638 1.00 89.12 117 ASN A CA 1
ATOM 929 C C . ASN A 1 117 ? -12.599 14.718 11.012 1.00 89.12 117 ASN A C 1
ATOM 931 O O . ASN A 1 117 ? -12.421 15.924 11.134 1.00 89.12 117 ASN A O 1
ATOM 935 N N . ILE A 1 118 ? -13.793 14.148 11.175 1.00 90.06 118 ILE A N 1
ATOM 936 C CA . ILE A 1 118 ? -14.989 14.825 11.679 1.00 90.06 118 ILE A CA 1
ATOM 937 C C . ILE A 1 118 ? -15.481 14.019 12.876 1.00 90.06 118 ILE A C 1
ATOM 939 O O . ILE A 1 118 ? -15.850 12.850 12.714 1.00 90.06 118 ILE A O 1
ATOM 943 N N . LEU A 1 119 ? -15.454 14.631 14.057 1.00 90.19 119 LEU A N 1
ATOM 944 C CA . LEU A 1 119 ? -15.878 14.031 15.321 1.00 90.19 119 LEU A CA 1
ATOM 945 C C . LEU A 1 119 ? -17.402 13.936 15.416 1.00 90.19 119 LEU A C 1
ATOM 947 O O . LEU A 1 119 ? -18.121 14.512 14.600 1.00 90.19 119 LEU A O 1
ATOM 951 N N . GLU A 1 120 ? -17.921 13.171 16.374 1.00 88.56 120 GLU A N 1
ATOM 952 C CA . GLU A 1 120 ? -19.372 13.043 16.567 1.00 88.56 120 GLU A CA 1
ATOM 953 C C . GLU A 1 120 ? -20.013 14.363 17.016 1.00 88.56 120 GLU A C 1
ATOM 955 O O . GLU A 1 120 ? -21.142 14.667 16.645 1.00 88.56 120 GLU A O 1
ATOM 960 N N . SER A 1 121 ? -19.237 15.227 17.676 1.00 88.75 121 SER A N 1
ATOM 961 C CA . SER A 1 121 ? -19.609 16.619 17.962 1.00 88.75 121 SER A CA 1
ATOM 962 C C . SER A 1 121 ? -19.796 17.495 16.711 1.00 88.75 121 SER A C 1
ATOM 964 O O . SER A 1 121 ? -20.264 18.627 16.825 1.00 88.75 121 SER A O 1
ATOM 966 N N . GLY A 1 122 ? -19.394 17.016 15.528 1.00 88.25 122 GLY A N 1
ATOM 967 C CA . GLY A 1 122 ? -19.342 17.785 14.283 1.00 88.25 122 GLY A CA 1
ATOM 968 C C . GLY A 1 122 ? -18.055 18.599 14.103 1.00 88.25 122 GLY A C 1
ATOM 969 O O . GLY A 1 122 ? -17.872 19.234 13.064 1.00 88.25 122 GLY A O 1
ATOM 970 N N . GLU A 1 123 ? -17.140 18.579 15.077 1.00 89.62 123 GLU A N 1
ATOM 971 C CA . GLU A 1 123 ? -15.845 19.256 14.971 1.00 89.62 123 GLU A CA 1
ATOM 972 C C . GLU A 1 123 ? -14.963 18.605 13.894 1.00 89.62 123 GLU A C 1
ATOM 974 O O . GLU A 1 123 ? -14.791 17.386 13.867 1.00 89.62 123 GLU A O 1
ATOM 979 N N . SER A 1 124 ? -14.350 19.422 13.030 1.00 88.88 124 SER A N 1
ATOM 980 C CA . SER A 1 124 ? -13.357 18.950 12.062 1.00 88.88 124 SER A CA 1
ATOM 981 C C . SER A 1 124 ? -11.938 19.073 12.620 1.00 88.88 124 SER A C 1
ATOM 983 O O . SER A 1 124 ? -11.470 20.164 12.956 1.00 88.88 124 SER A O 1
ATOM 985 N N . LEU A 1 125 ? -11.229 17.947 12.677 1.00 87.56 125 LEU A N 1
ATOM 986 C CA . LEU A 1 125 ? -9.833 17.885 13.080 1.00 87.56 125 LEU A CA 1
ATOM 987 C C . LEU A 1 125 ? -8.907 18.259 11.922 1.00 87.56 125 LEU A C 1
ATOM 989 O O . LEU A 1 125 ? -9.012 17.745 10.809 1.00 87.56 125 LEU A O 1
ATOM 993 N N . LYS A 1 126 ? -7.939 19.128 12.221 1.00 86.00 126 LYS A N 1
ATOM 994 C CA . LYS A 1 126 ? -6.837 19.465 11.314 1.00 86.00 126 LYS A CA 1
ATOM 995 C C . LYS A 1 126 ? -5.806 18.338 11.278 1.00 86.00 126 LYS A C 1
ATOM 997 O O . LYS A 1 126 ? -5.653 17.606 12.257 1.00 86.00 126 LYS A O 1
ATOM 1002 N N . TYR A 1 127 ? -5.016 18.301 10.205 1.00 85.19 127 TYR A N 1
ATOM 1003 C CA . TYR A 1 127 ? -3.890 17.378 10.037 1.00 85.19 127 TYR A CA 1
ATOM 1004 C C . TYR A 1 127 ? -3.023 17.228 11.290 1.00 85.19 127 TYR A C 1
ATOM 1006 O O . TYR A 1 127 ? -2.792 16.110 11.725 1.00 85.19 127 TYR A O 1
ATOM 1014 N N . ILE A 1 128 ? -2.596 18.334 11.913 1.00 86.50 128 ILE A N 1
ATOM 1015 C CA . ILE A 1 128 ? -1.696 18.266 13.073 1.00 86.50 128 ILE A CA 1
ATOM 1016 C C . ILE A 1 128 ? -2.297 17.452 14.227 1.00 86.50 128 ILE A C 1
ATOM 1018 O O . ILE A 1 128 ? -1.594 16.663 14.842 1.00 86.50 128 ILE A O 1
ATOM 1022 N N . HIS A 1 129 ? -3.607 17.565 14.466 1.00 89.81 129 HIS A N 1
ATOM 1023 C CA . HIS A 1 129 ? -4.291 16.796 15.506 1.00 89.81 129 HIS A CA 1
ATOM 1024 C C . HIS A 1 129 ? -4.422 15.317 15.124 1.00 89.81 129 HIS A C 1
ATOM 1026 O O . HIS A 1 129 ? -4.242 14.447 15.975 1.00 89.81 129 HIS A O 1
ATOM 1032 N N . LEU A 1 130 ? -4.705 15.025 13.849 1.00 90.75 130 LEU A N 1
ATOM 1033 C CA . LEU A 1 130 ? -4.737 13.653 13.334 1.00 90.75 130 LEU A CA 1
ATOM 1034 C C . LEU A 1 130 ? -3.357 12.994 13.420 1.00 90.75 130 LEU A C 1
ATOM 1036 O O . LEU A 1 130 ? -3.256 11.859 13.875 1.00 90.75 130 LEU A O 1
ATOM 1040 N N . LYS A 1 131 ? -2.299 13.730 13.066 1.00 90.44 131 LYS A N 1
ATOM 1041 C CA . LYS A 1 131 ? -0.913 13.277 13.152 1.00 90.44 131 LYS A CA 1
ATOM 1042 C C . LYS A 1 131 ? -0.502 13.010 14.596 1.00 90.44 131 LYS A C 1
ATOM 1044 O O . LYS A 1 131 ? -0.015 11.928 14.884 1.00 90.44 131 LYS A O 1
ATOM 1049 N N . THR A 1 132 ? -0.792 13.927 15.524 1.00 92.88 132 THR A N 1
ATOM 1050 C CA . THR A 1 132 ? -0.532 13.702 16.956 1.00 92.88 132 THR A CA 1
ATOM 1051 C C . THR A 1 132 ? -1.245 12.452 17.474 1.00 92.88 132 THR A C 1
ATOM 1053 O O . THR A 1 132 ? -0.632 11.658 18.181 1.00 92.88 132 THR A O 1
ATOM 1056 N N . LYS A 1 133 ? -2.512 12.233 17.095 1.00 94.19 133 LYS A N 1
ATOM 1057 C CA . LYS A 1 133 ? -3.246 11.008 17.451 1.00 94.19 133 LYS A CA 1
ATOM 1058 C C . LYS A 1 133 ? -2.593 9.760 16.857 1.00 94.19 133 LYS A C 1
ATOM 1060 O O . LYS A 1 133 ? -2.417 8.780 17.570 1.00 94.19 133 LYS A O 1
ATOM 1065 N N . ALA A 1 134 ? -2.220 9.795 15.581 1.00 93.75 134 ALA A N 1
ATOM 1066 C CA . ALA A 1 134 ? -1.515 8.701 14.924 1.00 93.75 134 ALA A CA 1
ATOM 1067 C C . ALA A 1 134 ? -0.187 8.374 15.630 1.00 93.75 134 ALA A C 1
ATOM 1069 O O . ALA A 1 134 ? 0.065 7.217 15.951 1.00 93.75 134 ALA A O 1
ATOM 1070 N N . ASP A 1 135 ? 0.623 9.380 15.955 1.00 93.69 135 ASP A N 1
ATOM 1071 C CA . ASP A 1 135 ? 1.904 9.189 16.640 1.00 93.69 135 ASP A CA 1
ATOM 1072 C C . ASP A 1 135 ? 1.711 8.609 18.055 1.00 93.69 135 ASP A C 1
ATOM 1074 O O . ASP A 1 135 ? 2.450 7.712 18.463 1.00 93.69 135 ASP A O 1
ATOM 1078 N N . GLN A 1 136 ? 0.673 9.047 18.780 1.00 94.56 136 GLN A N 1
ATOM 1079 C CA . GLN A 1 136 ? 0.293 8.484 20.084 1.00 94.56 136 GLN A CA 1
ATOM 1080 C C . GLN A 1 136 ? -0.128 7.012 19.983 1.00 94.56 136 GLN A C 1
ATOM 1082 O O . GLN A 1 136 ? 0.329 6.194 20.782 1.00 94.56 136 GLN A O 1
ATOM 1087 N N . ILE A 1 137 ? -0.966 6.668 18.997 1.00 95.62 137 ILE A N 1
ATOM 1088 C CA . ILE A 1 137 ? -1.364 5.279 18.720 1.00 95.62 137 ILE A CA 1
ATOM 1089 C C . ILE A 1 137 ? -0.127 4.443 18.401 1.00 95.62 137 ILE A C 1
ATOM 1091 O O . ILE A 1 137 ? 0.051 3.370 18.971 1.00 95.62 137 ILE A O 1
ATOM 1095 N N . SER A 1 138 ? 0.742 4.946 17.521 1.00 94.38 138 SER A N 1
ATOM 1096 C CA . SER A 1 138 ? 1.946 4.239 17.093 1.00 94.38 138 SER A CA 1
ATOM 1097 C C . SER A 1 138 ? 2.874 3.931 18.264 1.00 94.38 138 SER A C 1
ATOM 1099 O O . SER A 1 138 ? 3.311 2.789 18.416 1.00 94.38 138 SER A O 1
ATOM 1101 N N . ALA A 1 139 ? 3.128 4.918 19.129 1.00 93.19 139 ALA A N 1
ATOM 1102 C CA . ALA A 1 139 ? 3.963 4.750 20.313 1.00 93.19 139 ALA A CA 1
ATOM 1103 C C . ALA A 1 139 ? 3.371 3.733 21.301 1.00 93.19 139 ALA A C 1
ATOM 1105 O O . ALA A 1 139 ? 4.082 2.829 21.745 1.00 93.19 139 ALA A O 1
ATOM 1106 N N . LEU A 1 140 ? 2.072 3.851 21.609 1.00 94.25 140 LEU A N 1
ATOM 1107 C CA . LEU A 1 140 ? 1.385 2.928 22.511 1.00 94.25 140 LEU A CA 1
ATOM 1108 C C . LEU A 1 140 ? 1.429 1.498 21.962 1.00 94.25 140 LEU A C 1
ATOM 1110 O O . LEU A 1 140 ? 2.027 0.634 22.592 1.00 94.25 140 LEU A O 1
ATOM 1114 N N . VAL A 1 141 ? 0.902 1.264 20.756 1.00 94.12 141 VAL A N 1
ATOM 1115 C CA . VAL A 1 141 ? 0.826 -0.084 20.170 1.00 94.12 141 VAL A CA 1
ATOM 1116 C C . VAL A 1 141 ? 2.216 -0.701 20.026 1.00 94.12 141 VAL A C 1
ATOM 1118 O O . VAL A 1 141 ? 2.417 -1.846 20.422 1.00 94.12 141 VAL A O 1
ATOM 1121 N N . SER A 1 142 ? 3.200 0.047 19.518 1.00 92.62 142 SER A N 1
ATOM 1122 C CA . SER A 1 142 ? 4.554 -0.486 19.322 1.00 92.62 142 SER A CA 1
ATOM 1123 C C . SER A 1 142 ? 5.211 -0.876 20.647 1.00 92.62 142 SER A C 1
ATOM 1125 O O . SER A 1 142 ? 5.830 -1.935 20.729 1.00 92.62 142 SER A O 1
ATOM 1127 N N . SER A 1 143 ? 5.058 -0.057 21.694 1.00 91.88 143 SER A N 1
ATOM 1128 C CA . SER A 1 143 ? 5.596 -0.385 23.019 1.00 91.88 143 SER A CA 1
ATOM 1129 C C . SER A 1 143 ? 4.895 -1.590 23.652 1.00 91.88 143 SER A C 1
ATOM 1131 O O . SER A 1 143 ? 5.575 -2.464 24.191 1.00 91.88 143 SER A O 1
ATOM 1133 N N . SER A 1 144 ? 3.569 -1.696 23.524 1.00 92.25 144 SER A N 1
ATOM 1134 C CA . SER A 1 144 ? 2.805 -2.834 24.039 1.00 92.25 144 SER A CA 1
ATOM 1135 C C . SER A 1 144 ? 3.176 -4.133 23.317 1.00 92.25 144 SER A C 1
ATOM 1137 O O . SER A 1 144 ? 3.428 -5.141 23.968 1.00 92.25 144 SER A O 1
ATOM 1139 N N . LEU A 1 145 ? 3.331 -4.112 21.987 1.00 90.94 145 LEU A N 1
ATOM 1140 C CA . LEU A 1 145 ? 3.701 -5.296 21.197 1.00 90.94 145 LEU A CA 1
ATOM 1141 C C . LEU A 1 145 ? 5.075 -5.890 21.553 1.00 90.94 145 LEU A C 1
ATOM 1143 O O . LEU A 1 145 ? 5.279 -7.084 21.330 1.00 90.94 145 LEU A O 1
ATOM 1147 N N . LEU A 1 146 ? 6.003 -5.100 22.107 1.00 88.12 146 LEU A N 1
ATOM 1148 C CA . LEU A 1 146 ? 7.304 -5.595 22.584 1.00 88.12 146 LEU A CA 1
ATOM 1149 C C . LEU A 1 146 ? 7.197 -6.413 23.878 1.00 88.12 146 LEU A C 1
ATOM 1151 O O . LEU A 1 146 ? 8.063 -7.240 24.147 1.00 88.12 146 LEU A O 1
ATOM 1155 N N . GLN A 1 147 ? 6.161 -6.166 24.680 1.00 86.00 147 GLN A N 1
ATOM 1156 C CA . GLN A 1 147 ? 5.946 -6.805 25.984 1.00 86.00 147 GLN A CA 1
ATOM 1157 C C . GLN A 1 147 ? 5.019 -8.025 25.896 1.00 86.00 147 GLN A C 1
ATOM 1159 O O . GLN A 1 147 ? 4.901 -8.798 26.845 1.00 86.00 147 GLN A O 1
ATOM 1164 N N . VAL A 1 148 ? 4.326 -8.188 24.769 1.00 87.31 148 VAL A N 1
ATOM 1165 C CA . VAL A 1 148 ? 3.278 -9.193 24.603 1.00 87.31 148 VAL A CA 1
ATOM 1166 C C . VAL A 1 148 ? 3.872 -10.586 24.425 1.00 87.31 148 VAL A C 1
ATOM 1168 O O . VAL A 1 148 ? 4.653 -10.849 23.508 1.00 87.31 148 VAL A O 1
ATOM 1171 N N . ASP A 1 149 ? 3.419 -11.517 25.262 1.00 83.69 149 ASP A N 1
ATOM 1172 C CA . ASP A 1 149 ? 3.715 -12.935 25.101 1.00 83.69 149 ASP A CA 1
ATOM 1173 C C . ASP A 1 149 ? 2.949 -13.518 23.903 1.00 83.69 149 ASP A C 1
ATOM 1175 O O . ASP A 1 149 ? 1.776 -13.889 23.982 1.00 83.69 149 ASP A O 1
ATOM 1179 N N . LYS A 1 150 ? 3.652 -13.634 22.774 1.00 78.50 150 LYS A N 1
ATOM 1180 C CA . LYS A 1 150 ? 3.147 -14.253 21.544 1.00 78.50 150 LYS A CA 1
ATOM 1181 C C . LYS A 1 150 ? 3.016 -15.780 21.638 1.00 78.50 150 LYS A C 1
ATOM 1183 O O . LYS A 1 150 ? 2.621 -16.401 20.661 1.00 78.50 150 LYS A O 1
ATOM 1188 N N . THR A 1 151 ? 3.359 -16.419 22.752 1.00 73.62 151 THR A N 1
ATOM 1189 C CA . THR A 1 151 ? 3.151 -17.865 22.938 1.00 73.62 151 THR A CA 1
ATOM 1190 C C . THR A 1 151 ? 1.815 -18.194 23.592 1.00 73.62 151 THR A C 1
ATOM 1192 O O . THR A 1 151 ? 1.413 -19.361 23.590 1.00 73.62 151 THR A O 1
ATOM 1195 N N . ARG A 1 152 ? 1.093 -17.175 24.085 1.00 72.75 152 ARG A N 1
ATOM 1196 C CA . ARG A 1 152 ? -0.248 -17.334 24.649 1.00 72.75 152 ARG A CA 1
ATOM 1197 C C . ARG A 1 152 ? -1.196 -17.982 23.658 1.00 72.75 152 ARG A C 1
ATOM 1199 O O . ARG A 1 152 ? -1.122 -17.778 22.442 1.00 72.75 152 ARG A O 1
ATOM 1206 N N . VAL A 1 153 ? -2.076 -18.811 24.209 1.00 66.06 153 VAL A N 1
ATOM 1207 C CA . VAL A 1 153 ? -2.949 -19.661 23.399 1.00 66.06 153 VAL A CA 1
ATOM 1208 C C . VAL A 1 153 ? -4.426 -19.400 23.624 1.00 66.06 153 VAL A C 1
ATOM 1210 O O . VAL A 1 153 ? -5.229 -19.693 22.740 1.00 66.06 153 VAL A O 1
ATOM 1213 N N . ASP A 1 154 ? -4.750 -18.809 24.764 1.00 74.25 154 ASP A N 1
ATOM 1214 C CA . ASP A 1 154 ? -5.980 -18.098 25.061 1.00 74.25 154 ASP A CA 1
ATOM 1215 C C . ASP A 1 154 ? -5.941 -16.720 24.385 1.00 74.25 154 ASP A C 1
ATOM 1217 O O . ASP A 1 154 ? -5.203 -15.838 24.809 1.00 74.25 154 ASP A O 1
ATOM 1221 N N . SER A 1 155 ? -6.714 -16.553 23.313 1.00 82.00 155 SER A N 1
ATOM 1222 C CA . SER A 1 155 ? -6.921 -15.254 22.671 1.00 82.00 155 SER A CA 1
ATOM 1223 C C . SER A 1 155 ? -8.399 -14.895 22.721 1.00 82.00 155 SER A C 1
ATOM 1225 O O . SER A 1 155 ? -9.254 -15.735 22.434 1.00 82.00 155 SER A O 1
ATOM 1227 N N . GLY A 1 156 ? -8.677 -13.645 23.091 1.00 84.81 156 GLY A N 1
ATOM 1228 C CA . GLY A 1 156 ? -10.009 -13.044 23.029 1.00 84.81 156 GLY A CA 1
ATOM 1229 C C . GLY A 1 156 ? -10.298 -12.314 21.716 1.00 84.81 156 GLY A C 1
ATOM 1230 O O . GLY A 1 156 ? -11.272 -11.567 21.660 1.00 84.81 156 GLY A O 1
ATOM 1231 N N . THR A 1 157 ? -9.454 -12.466 20.689 1.00 90.50 157 THR A N 1
ATOM 1232 C CA . THR A 1 157 ? -9.663 -11.815 19.391 1.00 90.50 157 THR A CA 1
ATOM 1233 C C . THR A 1 157 ? -10.999 -12.247 18.795 1.00 90.50 157 THR A C 1
ATOM 1235 O O . THR A 1 157 ? -11.265 -13.436 18.659 1.00 90.50 157 THR A O 1
ATOM 1238 N N . TYR A 1 158 ? -11.816 -11.273 18.415 1.00 91.06 158 TYR A N 1
ATOM 1239 C CA . TYR A 1 158 ? -13.054 -11.420 17.668 1.00 91.06 158 TYR A CA 1
ATOM 1240 C C . TYR A 1 158 ? -13.148 -10.276 16.660 1.00 91.06 158 TYR A C 1
ATOM 1242 O O . TYR A 1 158 ? -13.322 -9.113 17.033 1.00 91.06 158 TYR A O 1
ATOM 1250 N N . VAL A 1 159 ? -13.022 -10.606 15.377 1.00 90.06 159 VAL A N 1
ATOM 1251 C CA . VAL A 1 159 ? -13.051 -9.641 14.278 1.00 90.06 159 VAL A CA 1
ATOM 1252 C C . VAL A 1 159 ? -14.058 -10.104 13.226 1.00 90.06 159 VAL A C 1
ATOM 1254 O O . VAL A 1 159 ? -13.746 -11.000 12.441 1.00 90.06 159 VAL A O 1
ATOM 1257 N N . PRO A 1 160 ? -15.254 -9.496 13.159 1.00 85.44 160 PRO A N 1
ATOM 1258 C CA . PRO A 1 160 ? -16.294 -9.922 12.224 1.00 85.44 160 PRO A CA 1
ATOM 1259 C C . PRO A 1 160 ? -15.985 -9.557 10.764 1.00 85.44 160 PRO A C 1
ATOM 1261 O O . PRO A 1 160 ? -16.460 -10.233 9.853 1.00 85.44 160 PRO A O 1
ATOM 1264 N N . TYR A 1 161 ? -15.180 -8.514 10.518 1.00 86.25 161 TYR A N 1
ATOM 1265 C CA . TYR A 1 161 ? -14.812 -8.085 9.166 1.00 86.25 161 TYR A CA 1
ATOM 1266 C C . TYR A 1 161 ? -13.303 -7.897 9.001 1.00 86.25 161 TYR A C 1
ATOM 1268 O O . TYR A 1 161 ? -12.656 -7.090 9.668 1.00 86.25 161 TYR A O 1
ATOM 1276 N N . TYR A 1 162 ? -12.733 -8.602 8.039 1.00 87.06 162 TYR A N 1
ATOM 1277 C CA . TYR A 1 162 ? -11.310 -8.542 7.746 1.00 87.06 162 TYR A CA 1
ATOM 1278 C C . TYR A 1 162 ? -11.064 -8.782 6.258 1.00 87.06 162 TYR A C 1
ATOM 1280 O O . TYR A 1 162 ? -11.916 -9.310 5.540 1.00 87.06 162 TYR A O 1
ATOM 1288 N N . GLU A 1 163 ? -9.885 -8.393 5.785 1.00 82.00 163 GLU A N 1
ATOM 1289 C CA . GLU A 1 163 ? -9.410 -8.721 4.445 1.00 82.00 163 GLU A CA 1
ATOM 1290 C C . GLU A 1 163 ? -8.371 -9.828 4.528 1.00 82.00 163 GLU A C 1
ATOM 1292 O O . GLU A 1 163 ? -7.377 -9.705 5.233 1.00 82.00 163 GLU A O 1
ATOM 1297 N N . ILE A 1 164 ? -8.569 -10.919 3.794 1.00 77.56 164 ILE A N 1
ATOM 1298 C CA . ILE A 1 164 ? -7.559 -11.975 3.727 1.00 77.56 164 ILE A CA 1
ATOM 1299 C C . ILE A 1 164 ? -6.322 -11.426 3.020 1.00 77.56 164 ILE A C 1
ATOM 1301 O O . ILE A 1 164 ? -6.406 -10.901 1.904 1.00 77.56 164 ILE A O 1
ATOM 1305 N N . ASN A 1 165 ? -5.162 -11.585 3.654 1.00 72.06 165 ASN A N 1
ATOM 1306 C CA . ASN A 1 165 ? -3.895 -11.210 3.061 1.00 72.06 165 ASN A CA 1
ATOM 1307 C C . ASN A 1 165 ? -3.630 -12.112 1.849 1.00 72.06 165 ASN A C 1
ATOM 1309 O O . ASN A 1 165 ? -3.365 -13.309 1.977 1.00 72.06 165 ASN A O 1
ATOM 1313 N N . LYS A 1 166 ? -3.679 -11.536 0.647 1.00 69.62 166 LYS A N 1
ATOM 1314 C CA . LYS A 1 166 ? -3.507 -12.296 -0.600 1.00 69.62 166 LYS A CA 1
ATOM 1315 C C . LYS A 1 166 ? -2.087 -12.854 -0.783 1.00 69.62 166 LYS A C 1
ATOM 1317 O O . LYS A 1 166 ? -1.913 -13.789 -1.557 1.00 69.62 166 LYS A O 1
ATOM 1322 N N . GLY A 1 167 ? -1.093 -12.361 -0.037 1.00 61.38 167 GLY A N 1
ATOM 1323 C CA . GLY A 1 167 ? 0.214 -13.015 0.129 1.00 61.38 167 GLY A CA 1
ATOM 1324 C C . GLY A 1 167 ? 0.094 -14.437 0.652 1.00 61.38 167 GLY A C 1
ATOM 1325 O O . GLY A 1 167 ? 0.659 -15.378 0.098 1.00 61.38 167 GLY A O 1
ATOM 1326 N N . TYR A 1 168 ? -0.765 -14.637 1.642 1.00 61.72 168 TYR A N 1
ATOM 1327 C CA . TYR A 1 168 ? -1.033 -15.967 2.164 1.00 61.72 168 TYR A CA 1
ATOM 1328 C C . TYR A 1 168 ? -1.634 -16.908 1.098 1.00 61.72 168 TYR A C 1
ATOM 1330 O O . TYR A 1 168 ? -1.214 -18.059 0.985 1.00 61.72 168 TYR A O 1
ATOM 1338 N N . LEU A 1 169 ? -2.505 -16.392 0.220 1.00 58.72 169 LEU A N 1
ATOM 1339 C CA . LEU A 1 169 ? -2.980 -17.118 -0.972 1.00 58.72 169 LEU A CA 1
ATOM 1340 C C . LEU A 1 169 ? -1.849 -17.393 -1.983 1.00 58.72 169 LEU A C 1
ATOM 1342 O O . LEU A 1 169 ? -1.840 -18.424 -2.650 1.00 58.72 169 LEU A O 1
ATOM 1346 N N . GLY A 1 170 ? -0.873 -16.490 -2.091 1.00 55.22 170 GLY A N 1
ATOM 1347 C CA . GLY A 1 170 ? 0.344 -16.678 -2.884 1.00 55.22 170 GLY A CA 1
ATOM 1348 C C . GLY A 1 170 ? 1.196 -17.854 -2.403 1.00 55.22 170 GLY A C 1
ATOM 1349 O O . GLY A 1 170 ? 1.634 -18.650 -3.232 1.00 55.22 170 GLY A O 1
ATOM 1350 N N . ARG A 1 171 ? 1.371 -18.022 -1.081 1.00 57.44 171 ARG A N 1
ATOM 1351 C CA . ARG A 1 171 ? 2.045 -19.199 -0.491 1.00 57.44 171 ARG A CA 1
ATOM 1352 C C . ARG A 1 171 ? 1.334 -20.495 -0.884 1.00 57.44 171 ARG A C 1
ATOM 1354 O O . ARG A 1 171 ? 1.991 -21.434 -1.320 1.00 57.44 171 ARG A O 1
ATOM 1361 N N . LEU A 1 172 ? 0.006 -20.514 -0.833 1.00 52.00 172 LEU A N 1
ATOM 1362 C CA . LEU A 1 172 ? -0.799 -21.681 -1.211 1.00 52.00 17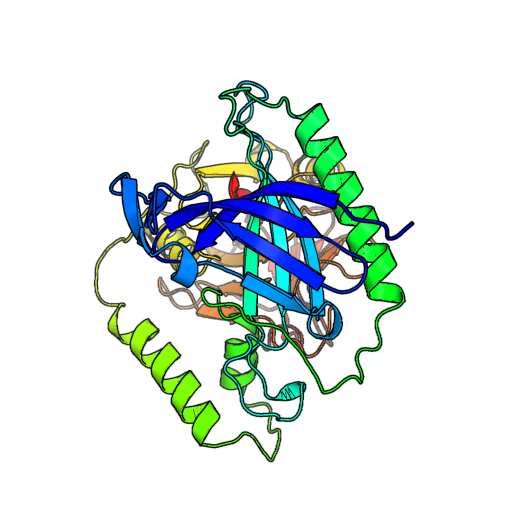2 LEU A CA 1
ATOM 1363 C C . LEU A 1 172 ? -0.658 -22.042 -2.694 1.00 52.00 172 LEU A C 1
ATOM 1365 O O . LEU A 1 172 ? -0.478 -23.205 -3.039 1.00 52.00 172 LEU A O 1
ATOM 1369 N N . ASN A 1 173 ? -0.648 -21.034 -3.566 1.00 48.91 173 ASN A N 1
ATOM 1370 C CA . ASN A 1 173 ? -0.458 -21.222 -5.006 1.00 48.91 173 ASN A CA 1
ATOM 1371 C C . ASN A 1 173 ? 0.990 -21.547 -5.405 1.00 48.91 173 ASN A C 1
ATOM 1373 O O . ASN A 1 173 ? 1.228 -22.028 -6.512 1.00 48.91 173 ASN A O 1
ATOM 1377 N N . SER A 1 174 ? 1.965 -21.261 -4.537 1.00 50.62 174 SER A N 1
ATOM 1378 C CA . SER A 1 174 ? 3.387 -21.473 -4.820 1.00 50.62 174 SER A CA 1
ATOM 1379 C C . SER A 1 174 ? 3.819 -22.939 -4.773 1.00 50.62 174 SER A C 1
ATOM 1381 O O . SER A 1 174 ? 4.917 -23.239 -5.238 1.00 50.62 174 SER A O 1
ATOM 1383 N N . GLY A 1 175 ? 2.970 -23.835 -4.250 1.00 47.12 175 GLY A N 1
ATOM 1384 C CA . GLY A 1 175 ? 3.267 -25.265 -4.173 1.00 47.12 175 GLY A CA 1
ATOM 1385 C C . GLY A 1 175 ? 4.533 -25.581 -3.376 1.00 47.12 175 GLY A C 1
ATOM 1386 O O . GLY A 1 175 ? 5.137 -26.621 -3.608 1.00 47.12 175 GLY A O 1
ATOM 1387 N N . LEU A 1 176 ? 4.963 -24.682 -2.481 1.00 42.91 176 LEU A N 1
ATOM 1388 C CA . LEU A 1 176 ? 6.013 -24.994 -1.521 1.00 42.91 176 LEU A CA 1
ATOM 1389 C C . LEU A 1 176 ? 5.476 -26.120 -0.637 1.00 42.91 176 LEU A C 1
ATOM 1391 O O . LEU A 1 176 ? 4.518 -25.925 0.109 1.00 42.91 176 LEU A O 1
ATOM 1395 N N . GLU A 1 177 ? 6.049 -27.302 -0.843 1.00 40.66 177 GLU A N 1
ATOM 1396 C CA . GLU A 1 177 ? 5.763 -28.564 -0.172 1.00 40.66 177 GLU A CA 1
ATOM 1397 C C . GLU A 1 177 ? 6.010 -28.428 1.336 1.00 40.66 177 GLU A C 1
ATOM 1399 O O . GLU A 1 177 ? 7.053 -28.820 1.846 1.00 40.66 177 GLU A O 1
ATOM 1404 N N . ASP A 1 178 ? 5.057 -27.851 2.061 1.00 42.53 178 ASP A N 1
ATOM 1405 C CA . ASP A 1 178 ? 4.902 -28.150 3.477 1.00 42.53 178 ASP A CA 1
ATOM 1406 C C . ASP A 1 178 ? 3.955 -29.355 3.561 1.00 42.53 178 ASP A C 1
ATOM 1408 O O . ASP A 1 178 ? 2.751 -29.261 3.299 1.00 42.53 178 ASP A O 1
ATOM 1412 N N . GLU A 1 179 ? 4.525 -30.524 3.863 1.00 46.00 179 GLU A N 1
ATOM 1413 C CA . GLU A 1 179 ? 3.766 -31.678 4.343 1.00 46.00 179 GLU A CA 1
ATOM 1414 C C . GLU A 1 179 ? 2.932 -31.219 5.560 1.00 46.00 179 GLU A C 1
ATOM 1416 O O . GLU A 1 179 ? 3.484 -30.630 6.485 1.00 46.00 179 GLU A O 1
ATOM 1421 N N . GLU A 1 180 ? 1.616 -31.483 5.555 1.00 48.97 180 GLU A N 1
ATOM 1422 C CA . GLU A 1 180 ? 0.602 -31.077 6.563 1.00 48.97 180 GLU A CA 1
ATOM 1423 C C . GLU A 1 180 ? -0.197 -29.770 6.322 1.00 48.97 180 GLU A C 1
ATOM 1425 O O . GLU A 1 180 ? -0.572 -29.096 7.279 1.00 48.97 180 GLU A O 1
ATOM 1430 N N . ILE A 1 181 ? -0.571 -29.414 5.086 1.00 53.97 181 ILE A N 1
ATOM 1431 C CA . ILE A 1 181 ? -1.686 -28.458 4.891 1.00 53.97 181 ILE A CA 1
ATOM 1432 C C . ILE A 1 181 ? -3.029 -29.207 4.996 1.00 53.97 181 ILE A C 1
ATOM 1434 O O . ILE A 1 181 ? -3.314 -30.062 4.154 1.00 53.97 181 ILE A O 1
ATOM 1438 N N . ASP A 1 182 ? -3.838 -28.869 6.008 1.00 54.94 182 ASP A N 1
ATOM 1439 C CA . ASP A 1 182 ? -5.173 -29.432 6.291 1.00 54.94 182 ASP A CA 1
ATOM 1440 C C . ASP A 1 182 ? -6.136 -29.299 5.088 1.00 54.94 182 ASP A C 1
ATOM 1442 O O . ASP A 1 182 ? -6.188 -28.263 4.419 1.00 54.94 182 ASP A O 1
ATOM 1446 N N . GLU A 1 183 ? -6.903 -30.353 4.797 1.00 54.41 183 GLU A N 1
ATOM 1447 C CA . GLU A 1 183 ? -7.867 -30.395 3.688 1.00 54.41 183 GLU A CA 1
ATOM 1448 C C . GLU A 1 183 ? -9.027 -29.407 3.891 1.00 54.41 183 GLU A C 1
ATOM 1450 O O . GLU A 1 183 ? -9.430 -28.750 2.933 1.00 54.41 183 GLU A O 1
ATOM 1455 N N . GLU A 1 184 ? -9.487 -29.192 5.131 1.00 49.72 184 GLU A N 1
ATOM 1456 C CA . GLU A 1 184 ? -10.545 -28.208 5.447 1.00 49.72 184 GLU A CA 1
ATOM 1457 C C . GLU A 1 184 ? -10.100 -26.777 5.078 1.00 49.72 184 GLU A C 1
ATOM 1459 O O . GLU A 1 184 ? -10.868 -25.931 4.616 1.00 49.72 184 GLU A O 1
ATOM 1464 N N . PHE A 1 185 ? -8.800 -26.520 5.197 1.00 48.16 185 PHE A N 1
ATOM 1465 C CA . PHE A 1 185 ? -8.183 -25.249 4.858 1.00 48.16 185 PHE A CA 1
ATOM 1466 C C . PHE A 1 185 ? -7.943 -25.090 3.346 1.00 48.16 185 PHE A C 1
ATOM 1468 O O . PHE A 1 185 ? -8.136 -23.996 2.806 1.00 48.16 185 PHE A O 1
ATOM 1475 N N . LYS A 1 186 ? -7.603 -26.169 2.625 1.00 55.31 186 LYS A N 1
ATOM 1476 C CA . LYS A 1 186 ? -7.599 -26.157 1.150 1.00 55.31 186 LYS A CA 1
ATOM 1477 C C . LYS A 1 186 ? -8.999 -25.891 0.600 1.00 55.31 186 LYS A C 1
ATOM 1479 O O . LYS A 1 186 ? -9.129 -25.141 -0.366 1.00 55.31 186 LYS A O 1
ATOM 1484 N N . GLU A 1 187 ? -10.037 -26.452 1.218 1.00 55.41 187 GLU A N 1
ATOM 1485 C CA . GLU A 1 187 ? -11.433 -26.200 0.852 1.00 55.41 187 GLU A CA 1
ATOM 1486 C C . GLU A 1 187 ? -11.827 -24.733 1.065 1.00 55.41 187 GLU A C 1
ATOM 1488 O O . GLU A 1 187 ? -12.310 -24.108 0.120 1.00 55.41 187 GLU A O 1
ATOM 1493 N N . ALA A 1 188 ? -11.520 -24.135 2.224 1.00 52.31 188 ALA A N 1
ATOM 1494 C CA . ALA A 1 188 ? -11.787 -22.714 2.482 1.00 52.31 188 ALA A CA 1
ATOM 1495 C C . ALA A 1 188 ? -11.078 -21.791 1.470 1.00 52.31 188 ALA A C 1
ATOM 1497 O O . ALA A 1 188 ? -11.663 -20.844 0.939 1.00 52.31 188 ALA A O 1
ATOM 1498 N N . VAL A 1 189 ? -9.819 -22.091 1.138 1.00 52.62 189 VAL A N 1
ATOM 1499 C CA . VAL A 1 189 ? -9.042 -21.362 0.122 1.00 52.62 189 VAL A CA 1
AT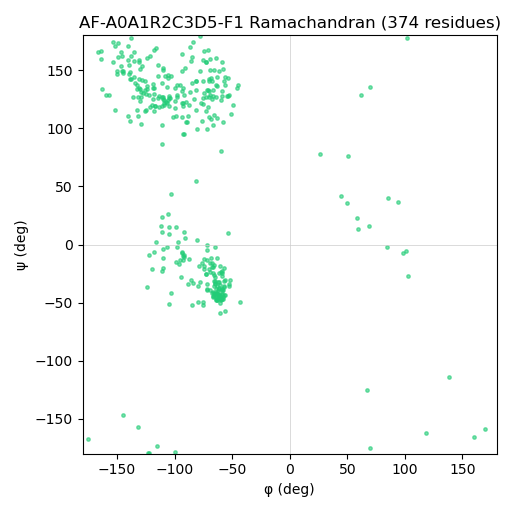OM 1500 C C . VAL A 1 189 ? -9.649 -21.532 -1.269 1.00 52.62 189 VAL A C 1
ATOM 1502 O O . VAL A 1 189 ? -9.757 -20.554 -2.011 1.00 52.62 18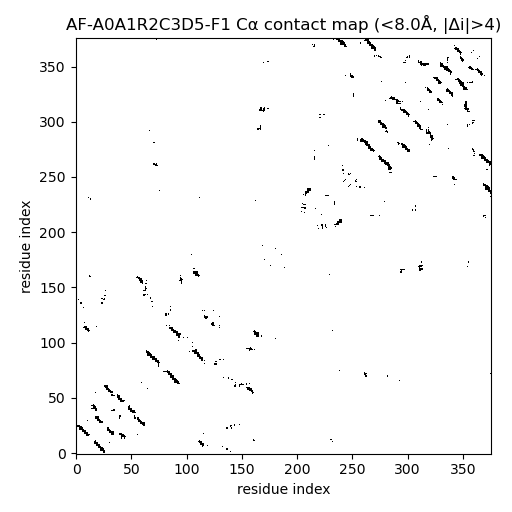9 VAL A O 1
ATOM 1505 N N . ASN A 1 190 ? -10.069 -22.744 -1.630 1.00 54.22 190 ASN A N 1
ATOM 1506 C CA . ASN A 1 190 ? -10.735 -23.025 -2.900 1.00 54.22 190 ASN A CA 1
ATOM 1507 C C . ASN A 1 190 ? -12.097 -22.326 -2.990 1.00 54.22 190 ASN A C 1
ATOM 1509 O O . ASN A 1 190 ? -12.469 -21.852 -4.063 1.00 54.22 190 ASN A O 1
ATOM 1513 N N . GLU A 1 191 ? -12.821 -22.177 -1.884 1.00 57.50 191 GLU A N 1
ATOM 1514 C CA . GLU A 1 191 ? -14.053 -21.393 -1.818 1.00 57.50 191 GLU A CA 1
ATOM 1515 C C . GLU A 1 191 ? -13.773 -19.891 -2.022 1.00 57.50 191 GLU A C 1
ATOM 1517 O O . GLU A 1 191 ? -14.413 -19.235 -2.844 1.00 57.50 191 GLU A O 1
ATOM 1522 N N . ILE A 1 192 ? -12.738 -19.340 -1.379 1.00 52.66 192 ILE A N 1
ATOM 1523 C CA . ILE A 1 192 ? -12.294 -17.949 -1.590 1.00 52.66 192 ILE A CA 1
ATOM 1524 C C . ILE A 1 192 ? -11.832 -17.725 -3.044 1.00 52.66 192 ILE A C 1
ATOM 1526 O O . ILE A 1 192 ? -12.178 -16.713 -3.666 1.00 52.66 192 ILE A O 1
ATOM 1530 N N . MET A 1 193 ? -11.071 -18.664 -3.617 1.00 51.47 193 MET A N 1
ATOM 1531 C CA . MET A 1 193 ? -10.567 -18.585 -4.992 1.00 51.47 193 MET A CA 1
ATOM 1532 C C . MET A 1 193 ? -11.666 -18.793 -6.032 1.00 51.47 193 MET A C 1
ATOM 1534 O O . MET A 1 193 ? -11.668 -18.092 -7.044 1.00 51.47 193 MET A O 1
ATOM 1538 N N . SER A 1 194 ? -12.622 -19.690 -5.796 1.00 50.38 194 SER A N 1
ATOM 1539 C CA . SER A 1 194 ? -13.776 -19.885 -6.678 1.00 50.38 194 SER A CA 1
ATOM 1540 C C . SER A 1 194 ? -14.693 -18.665 -6.654 1.00 50.38 194 SER A C 1
ATOM 1542 O O . SER A 1 194 ? -15.038 -18.170 -7.724 1.00 50.38 194 SER A O 1
ATOM 1544 N N . ASN A 1 195 ? -14.944 -18.063 -5.487 1.00 47.75 195 ASN A N 1
ATOM 1545 C CA . ASN A 1 195 ? -15.662 -16.789 -5.376 1.00 47.75 195 ASN A CA 1
ATOM 1546 C C . ASN A 1 195 ? -14.928 -15.627 -6.078 1.00 47.75 195 ASN A C 1
ATOM 1548 O O . ASN A 1 195 ? -15.565 -14.732 -6.631 1.00 47.75 195 ASN A O 1
ATOM 1552 N N . THR A 1 196 ? -13.590 -15.648 -6.105 1.00 42.38 196 THR A N 1
ATOM 1553 C CA . THR A 1 196 ? -12.766 -14.646 -6.812 1.00 42.38 196 THR A CA 1
ATOM 1554 C C . THR A 1 196 ? -12.720 -14.889 -8.331 1.00 42.38 196 THR A C 1
ATOM 1556 O O . THR A 1 196 ? -12.655 -13.940 -9.112 1.00 42.38 196 THR A O 1
ATOM 1559 N N . SER A 1 197 ? -12.779 -16.152 -8.763 1.00 40.59 197 SER A N 1
ATOM 1560 C CA . SER A 1 197 ? -12.687 -16.575 -10.170 1.00 40.59 197 SER A CA 1
ATOM 1561 C C . SER A 1 197 ? -14.041 -16.548 -10.888 1.00 40.59 197 SER A C 1
ATOM 1563 O O . SER A 1 197 ? -14.097 -16.241 -12.075 1.00 40.59 197 SER A O 1
ATOM 1565 N N . GLN A 1 198 ? -15.146 -16.787 -10.176 1.00 37.09 198 GLN A N 1
ATOM 1566 C CA . GLN A 1 198 ? -16.514 -16.702 -10.707 1.00 37.09 198 GLN A CA 1
ATOM 1567 C C . GLN A 1 198 ? -16.983 -15.256 -10.965 1.00 37.09 198 GLN A C 1
ATOM 1569 O O . GLN A 1 198 ? -18.054 -15.051 -11.524 1.00 37.09 198 GLN A O 1
ATOM 1574 N N . GLN A 1 199 ? -16.184 -14.240 -10.614 1.00 40.22 199 GLN A N 1
ATOM 1575 C CA . GLN A 1 199 ? -16.489 -12.821 -10.857 1.00 40.22 199 GLN A CA 1
ATOM 1576 C C . GLN A 1 199 ? -15.692 -12.185 -12.020 1.00 40.22 199 GLN A C 1
ATOM 1578 O O . GLN A 1 199 ? -15.754 -10.964 -12.191 1.00 40.22 199 GLN A O 1
ATOM 1583 N N . GLN A 1 200 ? -14.947 -12.969 -12.817 1.00 39.41 200 GLN A N 1
ATOM 1584 C CA . GLN A 1 200 ? -13.949 -12.461 -13.781 1.00 39.41 200 GLN A CA 1
ATOM 1585 C C . GLN A 1 200 ? -14.369 -12.336 -15.263 1.00 39.41 200 GLN A C 1
ATOM 1587 O O . GLN A 1 200 ? -13.499 -12.097 -16.097 1.00 39.41 200 GLN A O 1
ATOM 1592 N N . GLU A 1 201 ? -15.656 -12.392 -15.615 1.00 34.66 201 GLU A N 1
ATOM 1593 C CA . GLU A 1 201 ? -16.104 -12.165 -17.011 1.00 34.66 201 GLU A CA 1
ATOM 1594 C C . GLU A 1 201 ? -16.910 -10.876 -17.251 1.00 34.66 201 GLU A C 1
ATOM 1596 O O . GLU A 1 201 ? -17.494 -10.706 -18.315 1.00 34.66 201 GLU A O 1
ATOM 1601 N N . GLU A 1 202 ? -16.887 -9.908 -16.331 1.00 37.78 202 GLU A N 1
ATOM 1602 C CA . GLU A 1 202 ? -17.514 -8.601 -16.582 1.00 37.78 202 GLU A CA 1
ATOM 1603 C C . GLU A 1 202 ? -16.493 -7.479 -16.802 1.00 37.78 202 GLU A C 1
ATOM 1605 O O . GLU A 1 202 ? -15.638 -7.196 -15.959 1.00 37.78 202 GLU A O 1
ATOM 1610 N N . GLU A 1 203 ? -16.637 -6.849 -17.970 1.00 41.78 203 GLU A N 1
ATOM 1611 C CA . GLU A 1 203 ? -15.926 -5.688 -18.500 1.00 41.78 203 GLU A CA 1
ATOM 1612 C C . GLU A 1 203 ? -15.754 -4.535 -17.490 1.00 41.78 203 GLU A C 1
ATOM 1614 O O . GLU A 1 203 ? -16.671 -4.176 -16.759 1.00 41.78 203 GLU A O 1
ATOM 1619 N N . ILE A 1 204 ? -14.545 -3.954 -17.489 1.00 49.31 204 ILE A N 1
ATOM 1620 C CA . ILE A 1 204 ? -14.089 -2.711 -16.825 1.00 49.31 204 ILE A CA 1
ATOM 1621 C C . ILE A 1 204 ? -14.881 -2.327 -15.558 1.00 49.31 204 ILE A C 1
ATOM 1623 O O . ILE A 1 204 ? -15.670 -1.381 -15.530 1.00 49.31 204 ILE A O 1
ATOM 1627 N N . LYS A 1 205 ? -14.578 -3.020 -14.457 1.00 61.91 205 LYS A N 1
ATOM 1628 C CA . LYS A 1 205 ? -14.975 -2.628 -13.100 1.00 61.91 205 LYS A CA 1
ATOM 1629 C C . LYS A 1 205 ? -14.003 -1.562 -12.582 1.00 61.91 205 LYS A C 1
ATOM 1631 O O . LYS A 1 205 ? -12.917 -1.896 -12.126 1.00 61.91 205 LYS A O 1
ATOM 1636 N N . PHE A 1 206 ? -14.421 -0.296 -12.663 1.00 68.44 206 PHE A N 1
ATOM 1637 C CA . PHE A 1 206 ? -13.763 0.904 -12.118 1.00 68.44 206 PHE A CA 1
ATOM 1638 C C . PHE A 1 206 ? -12.357 1.222 -12.679 1.00 68.44 206 PHE A C 1
ATOM 1640 O O . PHE A 1 206 ? -11.443 0.397 -12.696 1.00 68.44 206 PHE A O 1
ATOM 1647 N N . VAL A 1 207 ? -12.176 2.469 -13.119 1.00 80.56 207 VAL A N 1
ATOM 1648 C CA . VAL A 1 207 ? -10.879 3.046 -13.496 1.00 80.56 207 VAL A CA 1
ATOM 1649 C C . VAL A 1 207 ? -10.661 4.242 -12.570 1.00 80.56 207 VAL A C 1
ATOM 1651 O O . VAL A 1 207 ? -11.508 5.136 -12.577 1.00 80.56 207 VAL A O 1
ATOM 1654 N N . PRO A 1 208 ? -9.593 4.269 -11.756 1.00 83.44 208 PRO A N 1
ATOM 1655 C CA . PRO A 1 208 ? -9.329 5.395 -10.875 1.00 83.44 208 PRO A CA 1
ATOM 1656 C C . PRO A 1 208 ? -9.015 6.643 -11.698 1.00 83.44 208 PRO A C 1
ATOM 1658 O O . PRO A 1 208 ? -8.450 6.570 -12.794 1.00 83.44 208 PRO A O 1
ATOM 1661 N N . GLU A 1 209 ? -9.355 7.801 -11.146 1.00 86.19 209 GLU A N 1
ATOM 1662 C CA . GLU A 1 209 ? -8.951 9.075 -11.726 1.00 86.19 209 GLU A CA 1
ATOM 1663 C C . GLU A 1 209 ? -7.442 9.260 -11.545 1.00 86.19 209 GLU A C 1
ATOM 1665 O O . GLU A 1 209 ? -6.924 9.155 -10.432 1.00 86.19 209 GLU A O 1
ATOM 1670 N N . LEU A 1 210 ? -6.740 9.536 -12.645 1.00 91.12 210 LEU A N 1
ATOM 1671 C CA . LEU A 1 210 ? -5.331 9.914 -12.621 1.00 91.12 210 LEU A CA 1
ATOM 1672 C C . LEU A 1 210 ? -5.217 11.441 -12.633 1.00 91.12 210 LEU A C 1
ATOM 1674 O O . LEU A 1 210 ? -5.882 12.101 -13.434 1.00 91.12 210 LEU A O 1
ATOM 1678 N N . ASN A 1 211 ? -4.330 12.010 -11.816 1.00 89.38 211 ASN A N 1
ATOM 1679 C CA . ASN A 1 211 ? -4.058 13.453 -11.853 1.00 89.38 211 ASN A CA 1
ATOM 1680 C C . ASN A 1 211 ? -3.383 13.908 -13.167 1.00 89.38 211 ASN A C 1
ATOM 1682 O O . ASN A 1 211 ? -3.499 15.069 -13.557 1.00 89.38 211 ASN A O 1
ATOM 1686 N N . VAL A 1 212 ? -2.683 12.998 -13.850 1.00 92.44 212 VAL A N 1
ATOM 1687 C CA . VAL A 1 212 ? -2.073 13.190 -15.173 1.00 92.44 212 VAL A CA 1
ATOM 1688 C C . VAL A 1 212 ? -2.240 11.923 -16.014 1.00 92.44 212 VAL A C 1
ATOM 1690 O O . VAL A 1 212 ? -2.438 10.836 -15.483 1.00 92.44 212 VAL A O 1
ATOM 1693 N N . ALA A 1 213 ? -2.158 12.026 -17.340 1.00 93.88 213 ALA A N 1
ATOM 1694 C CA . ALA A 1 213 ? -2.202 10.837 -18.190 1.00 93.88 213 ALA A CA 1
ATOM 1695 C C . ALA A 1 213 ? -0.921 9.998 -18.026 1.00 93.88 213 ALA A C 1
ATOM 1697 O O . ALA A 1 213 ? 0.181 10.524 -18.186 1.00 93.88 213 ALA A O 1
ATOM 1698 N N . SER A 1 214 ? -1.063 8.694 -17.761 1.00 95.62 214 SER A N 1
ATOM 1699 C CA . SER A 1 214 ? 0.076 7.766 -17.754 1.00 95.62 214 SER A CA 1
ATOM 1700 C C . SER A 1 214 ? 0.649 7.569 -19.159 1.00 95.62 214 SER A C 1
ATOM 1702 O O . SER A 1 214 ? -0.080 7.496 -20.152 1.00 95.62 214 SER A O 1
ATOM 1704 N N . ARG A 1 215 ? 1.975 7.438 -19.238 1.00 95.31 215 ARG A N 1
ATOM 1705 C CA . ARG A 1 215 ? 2.731 7.080 -20.448 1.00 95.31 215 ARG A CA 1
ATOM 1706 C C . ARG A 1 215 ? 2.951 5.568 -20.572 1.00 95.31 215 ARG A C 1
ATOM 1708 O O . ARG A 1 215 ? 3.397 5.094 -21.624 1.00 95.31 215 ARG A O 1
ATOM 1715 N N . ILE A 1 216 ? 2.655 4.815 -19.511 1.00 95.25 216 ILE A N 1
ATOM 1716 C CA . ILE A 1 216 ? 2.853 3.365 -19.432 1.00 95.25 216 ILE A CA 1
ATOM 1717 C C . ILE A 1 216 ? 1.524 2.619 -19.567 1.00 95.25 216 ILE A C 1
ATOM 1719 O O . ILE A 1 216 ? 1.430 1.711 -20.394 1.00 95.25 216 ILE A O 1
ATOM 1723 N N . VAL A 1 217 ? 0.504 2.983 -18.783 1.00 91.75 217 VAL A N 1
ATOM 1724 C CA . VAL A 1 217 ? -0.723 2.183 -18.652 1.00 91.75 217 VAL A CA 1
ATOM 1725 C C . VAL A 1 217 ? -1.905 2.752 -19.427 1.00 91.75 217 VAL A C 1
ATOM 1727 O O . VAL A 1 217 ? -2.106 3.958 -19.532 1.00 91.75 217 VAL A O 1
ATOM 1730 N N . THR A 1 218 ? -2.729 1.845 -19.950 1.00 90.75 218 THR A N 1
ATOM 1731 C CA . THR A 1 218 ? -4.050 2.152 -20.512 1.00 90.75 218 THR A CA 1
ATOM 1732 C C . THR A 1 218 ? -5.133 1.965 -19.442 1.00 90.75 218 THR A C 1
ATOM 1734 O O . THR A 1 218 ? -4.893 1.246 -18.467 1.00 90.75 218 THR A O 1
ATOM 1737 N N . PRO A 1 219 ? -6.357 2.499 -19.626 1.00 89.00 219 PRO A N 1
ATOM 1738 C CA . PRO A 1 219 ? -7.468 2.261 -18.696 1.00 89.00 219 PRO A CA 1
ATOM 1739 C C . PRO A 1 219 ? -7.741 0.771 -18.418 1.00 89.00 219 PRO A C 1
ATOM 1741 O O . PRO A 1 219 ? -8.059 0.398 -17.293 1.00 89.00 219 PRO A O 1
ATOM 1744 N N . LYS A 1 220 ? -7.542 -0.101 -19.419 1.00 87.31 220 LYS A N 1
ATOM 1745 C CA . LYS A 1 220 ? -7.680 -1.562 -19.281 1.00 87.31 220 LYS A CA 1
ATOM 1746 C C . LYS A 1 220 ? -6.622 -2.165 -18.351 1.00 87.31 220 LYS A C 1
ATOM 1748 O O . LYS A 1 220 ? -6.946 -3.017 -17.529 1.00 87.31 220 LYS A O 1
ATOM 1753 N N . ILE A 1 221 ? -5.362 -1.748 -18.491 1.00 89.69 221 ILE A N 1
ATOM 1754 C CA . ILE A 1 221 ? -4.267 -2.199 -17.618 1.00 89.69 221 ILE A CA 1
ATOM 1755 C C . ILE A 1 221 ? -4.485 -1.678 -16.196 1.00 89.69 221 ILE A C 1
ATOM 1757 O O . ILE A 1 221 ? -4.375 -2.434 -15.234 1.00 89.69 221 ILE A O 1
ATOM 1761 N N . LEU A 1 222 ? -4.849 -0.403 -16.077 1.00 90.38 222 LEU A N 1
ATOM 1762 C CA . LEU A 1 222 ? -5.092 0.255 -14.803 1.00 90.38 222 LEU A CA 1
ATOM 1763 C C . LEU A 1 222 ? -6.232 -0.418 -14.022 1.00 90.38 222 LEU A C 1
ATOM 1765 O O . LEU A 1 222 ? -6.042 -0.773 -12.863 1.00 90.38 222 LEU A O 1
ATOM 1769 N N . SER A 1 223 ? -7.367 -0.701 -14.672 1.00 87.56 223 SER A N 1
ATOM 1770 C CA . SER A 1 223 ? -8.491 -1.428 -14.059 1.00 87.56 223 SER A CA 1
ATOM 1771 C C . SER A 1 223 ? -8.087 -2.824 -13.566 1.00 87.56 223 SER A C 1
ATOM 1773 O O . SER A 1 223 ? -8.458 -3.220 -12.459 1.00 87.56 223 SER A O 1
ATOM 1775 N N . GLN A 1 224 ? -7.254 -3.550 -14.328 1.00 88.31 224 GLN A N 1
ATOM 1776 C CA . GLN A 1 224 ? -6.719 -4.834 -13.870 1.00 88.31 224 GLN A CA 1
ATOM 1777 C C . GLN A 1 224 ? -5.903 -4.670 -12.590 1.00 88.31 224 GLN A C 1
ATOM 1779 O O . GLN A 1 224 ? -6.195 -5.366 -11.623 1.00 88.31 224 GLN A O 1
ATOM 1784 N N . ILE A 1 225 ? -4.954 -3.730 -12.535 1.00 90.75 225 ILE A N 1
ATOM 1785 C CA . ILE A 1 225 ? -4.148 -3.495 -11.326 1.00 90.75 225 ILE A CA 1
ATOM 1786 C C . ILE A 1 225 ? -5.053 -3.150 -10.135 1.00 90.75 225 ILE A C 1
ATOM 1788 O O . ILE A 1 225 ? -4.932 -3.762 -9.071 1.00 90.75 225 ILE A O 1
ATOM 1792 N N . CYS A 1 226 ? -6.017 -2.244 -10.326 1.00 88.44 226 CYS A N 1
ATOM 1793 C CA . CYS A 1 226 ? -6.962 -1.832 -9.289 1.00 88.44 226 CYS A CA 1
ATOM 1794 C C . CYS A 1 226 ? -7.766 -2.996 -8.715 1.00 88.44 226 CYS A C 1
ATOM 1796 O O . CYS A 1 226 ? -7.959 -3.060 -7.505 1.00 88.44 226 CYS A O 1
ATOM 1798 N N . SER A 1 227 ? -8.186 -3.958 -9.538 1.00 83.31 227 SER A N 1
ATOM 1799 C CA . SER A 1 227 ? -8.959 -5.113 -9.060 1.00 83.31 227 SER A CA 1
ATOM 1800 C C . SER A 1 227 ? -8.224 -5.945 -7.992 1.00 83.31 227 SER A C 1
ATOM 1802 O O . SER A 1 227 ? -8.865 -6.575 -7.138 1.00 83.31 227 SER A O 1
ATOM 1804 N N . PHE A 1 228 ? -6.885 -5.893 -7.977 1.00 84.44 228 PHE A N 1
ATOM 1805 C CA . PHE A 1 228 ? -6.049 -6.671 -7.066 1.00 84.44 228 PHE A CA 1
ATOM 1806 C C . PHE A 1 228 ? -5.560 -5.917 -5.827 1.00 84.44 228 PHE A C 1
ATOM 1808 O O . PHE A 1 228 ? -5.181 -6.600 -4.870 1.00 84.44 228 PHE A O 1
ATOM 1815 N N . LEU A 1 229 ? -5.640 -4.582 -5.799 1.00 86.38 229 LEU A N 1
ATOM 1816 C CA . LEU A 1 229 ? -5.295 -3.765 -4.628 1.00 86.38 229 LEU A CA 1
ATOM 1817 C C . LEU A 1 229 ? -6.139 -4.135 -3.385 1.00 86.38 229 LEU A C 1
ATOM 1819 O O . LEU A 1 229 ? -7.244 -4.674 -3.541 1.00 86.38 229 LEU A O 1
ATOM 1823 N N . PRO A 1 230 ? -5.662 -3.836 -2.160 1.00 82.44 230 PRO A N 1
ATOM 1824 C CA . PRO A 1 230 ? -6.491 -3.883 -0.948 1.00 82.44 230 PRO A CA 1
ATOM 1825 C C . PRO A 1 230 ? -7.764 -3.039 -1.113 1.00 82.44 230 PRO A C 1
ATOM 1827 O O . PRO A 1 230 ? -7.716 -1.983 -1.757 1.00 82.44 230 PRO A O 1
ATOM 1830 N N . ASN A 1 231 ? -8.920 -3.467 -0.575 1.00 77.31 231 ASN A N 1
ATOM 1831 C CA . ASN A 1 231 ? -10.187 -2.794 -0.930 1.00 77.31 231 ASN A CA 1
ATOM 1832 C C . ASN A 1 231 ? -10.228 -1.340 -0.453 1.00 77.31 231 ASN A C 1
ATOM 1834 O O . ASN A 1 231 ? -10.847 -0.499 -1.108 1.00 77.31 231 ASN A O 1
ATOM 1838 N N . VAL A 1 232 ? -9.509 -1.030 0.627 1.00 79.19 232 VAL A N 1
ATOM 1839 C CA . VAL A 1 232 ? -9.341 0.335 1.142 1.00 79.19 232 VAL A CA 1
ATOM 1840 C C . VAL A 1 232 ? -8.714 1.305 0.128 1.00 79.19 232 VAL A C 1
ATOM 1842 O O . VAL A 1 232 ? -8.960 2.511 0.224 1.00 79.19 232 VAL A O 1
ATOM 1845 N N . PHE A 1 233 ? -7.973 0.799 -0.869 1.00 83.62 233 PHE A N 1
ATOM 1846 C CA . PHE A 1 233 ? -7.297 1.603 -1.894 1.00 83.62 233 PHE A CA 1
ATOM 1847 C C . PHE A 1 233 ? -7.900 1.487 -3.301 1.00 83.62 233 PHE A C 1
ATOM 1849 O O . PHE A 1 233 ? -7.578 2.303 -4.160 1.00 83.62 233 PHE A O 1
ATOM 1856 N N . LYS A 1 234 ? -8.801 0.527 -3.559 1.00 79.88 234 LYS A N 1
ATOM 1857 C CA . LYS A 1 234 ? -9.362 0.272 -4.906 1.00 79.88 234 LYS A CA 1
ATOM 1858 C C . LYS A 1 234 ? -10.023 1.478 -5.566 1.00 79.88 234 LYS A C 1
ATOM 1860 O O . LYS A 1 234 ? -10.022 1.570 -6.787 1.00 79.88 234 LYS A O 1
ATOM 1865 N N . PHE A 1 235 ? -10.595 2.366 -4.758 1.00 75.31 235 PHE A N 1
ATOM 1866 C CA . PHE A 1 235 ? -11.417 3.493 -5.209 1.00 75.31 235 PHE A CA 1
ATOM 1867 C C . PHE A 1 235 ? -10.757 4.854 -4.996 1.00 75.31 235 PHE A C 1
ATOM 1869 O O . PHE A 1 235 ? -11.419 5.885 -5.081 1.00 75.31 235 PHE A O 1
ATOM 1876 N N . ARG A 1 236 ? -9.472 4.846 -4.647 1.00 80.94 236 ARG A N 1
ATOM 1877 C CA . ARG A 1 236 ? -8.664 6.048 -4.468 1.00 80.94 236 ARG A CA 1
ATOM 1878 C C . ARG A 1 236 ? -8.246 6.593 -5.829 1.00 80.94 236 ARG A C 1
ATOM 1880 O O . ARG A 1 236 ? -8.060 5.818 -6.772 1.00 80.94 236 ARG A O 1
ATOM 1887 N N . SER A 1 237 ? -8.088 7.908 -5.916 1.00 85.56 237 SER A N 1
ATOM 1888 C CA . SER A 1 237 ? -7.472 8.524 -7.091 1.00 85.56 237 SER A CA 1
ATOM 1889 C C . SER A 1 237 ? -5.972 8.242 -7.062 1.00 85.56 237 SER A C 1
ATOM 1891 O O . SER A 1 237 ? -5.403 7.908 -6.021 1.00 85.56 237 SER A O 1
ATOM 1893 N N . TRP A 1 238 ? -5.327 8.295 -8.221 1.00 91.06 238 TRP A N 1
ATOM 1894 C CA . TRP A 1 238 ? -3.896 8.040 -8.328 1.00 91.06 238 TRP A CA 1
ATOM 1895 C C . TRP A 1 238 ? -3.170 9.334 -8.668 1.00 91.06 238 TRP A C 1
ATOM 1897 O O . TRP A 1 238 ? -3.482 10.011 -9.653 1.00 91.06 238 TRP A O 1
ATOM 1907 N N . GLU A 1 239 ? -2.164 9.652 -7.862 1.00 91.44 239 GLU A N 1
ATOM 1908 C CA . GLU A 1 239 ? -1.292 10.798 -8.076 1.00 91.44 239 GLU A CA 1
ATOM 1909 C C . GLU A 1 239 ? 0.066 10.328 -8.598 1.00 91.44 239 GLU A C 1
ATOM 1911 O O . GLU A 1 239 ? 0.713 9.485 -7.976 1.00 91.44 239 GLU A O 1
ATOM 1916 N N . LEU A 1 240 ? 0.528 10.872 -9.725 1.00 94.81 240 LEU A N 1
ATOM 1917 C CA . LEU A 1 240 ? 1.893 10.638 -10.188 1.00 94.81 240 LEU A CA 1
ATOM 1918 C C . LEU A 1 240 ? 2.875 11.295 -9.210 1.00 94.81 240 LEU A C 1
ATOM 1920 O O . LEU A 1 240 ? 3.087 12.507 -9.259 1.00 94.81 240 LEU A O 1
ATOM 1924 N N . LEU A 1 241 ? 3.498 10.483 -8.356 1.00 94.44 241 LEU A N 1
ATOM 1925 C CA . LEU A 1 241 ? 4.536 10.930 -7.430 1.00 94.44 241 LEU A CA 1
ATOM 1926 C C . LEU A 1 241 ? 5.835 11.170 -8.196 1.00 94.44 241 LEU A C 1
ATOM 1928 O O . LEU A 1 241 ? 6.425 12.243 -8.128 1.00 94.44 241 LEU A O 1
ATOM 1932 N N . TYR A 1 242 ? 6.264 10.178 -8.975 1.00 96.81 242 TYR A N 1
ATOM 1933 C CA . TYR A 1 242 ? 7.501 10.239 -9.742 1.00 96.81 242 TYR A CA 1
ATOM 1934 C C . TYR A 1 242 ? 7.312 9.644 -11.133 1.00 96.81 242 TYR A C 1
ATOM 1936 O O . TYR A 1 242 ? 6.548 8.709 -11.332 1.00 96.81 242 TYR A O 1
ATOM 1944 N N . GLY A 1 243 ? 8.049 10.170 -12.104 1.00 97.56 243 GLY A N 1
ATOM 1945 C CA . GLY A 1 243 ? 8.026 9.696 -13.480 1.00 97.56 243 GLY A CA 1
ATOM 1946 C C . GLY A 1 243 ? 9.297 10.132 -14.185 1.00 97.56 243 GLY A C 1
ATOM 1947 O O . GLY A 1 243 ? 9.615 11.322 -14.138 1.00 97.56 243 GLY A O 1
ATOM 1948 N N . THR A 1 244 ? 10.013 9.213 -14.833 1.00 97.50 244 THR A N 1
ATOM 1949 C CA . THR A 1 244 ? 11.306 9.508 -15.483 1.00 97.50 244 THR A CA 1
ATOM 1950 C C . THR A 1 244 ? 11.207 10.625 -16.518 1.00 97.50 244 THR A C 1
ATOM 1952 O O . THR A 1 244 ? 12.105 11.460 -16.603 1.00 97.50 244 THR A O 1
ATOM 1955 N N . PHE A 1 245 ? 10.090 10.693 -17.246 1.00 95.94 245 PHE A N 1
ATOM 1956 C CA . PHE A 1 245 ? 9.798 11.766 -18.196 1.00 95.94 245 PHE A CA 1
ATOM 1957 C C . PHE A 1 245 ? 9.614 13.143 -17.537 1.00 95.94 245 PHE A C 1
ATOM 1959 O O . PHE A 1 245 ? 10.087 14.150 -18.056 1.00 95.94 245 PHE A O 1
ATOM 1966 N N . HIS A 1 246 ? 8.920 13.197 -16.398 1.00 94.19 246 HIS A N 1
ATOM 1967 C CA . HIS A 1 246 ? 8.519 14.453 -15.753 1.00 94.19 246 HIS A CA 1
ATOM 1968 C C . HIS A 1 246 ? 9.572 14.993 -14.781 1.00 94.19 246 HIS A C 1
ATOM 1970 O O . HIS A 1 246 ? 9.726 16.202 -14.641 1.00 94.19 246 HIS A O 1
ATOM 1976 N N . HIS A 1 247 ? 10.289 14.097 -1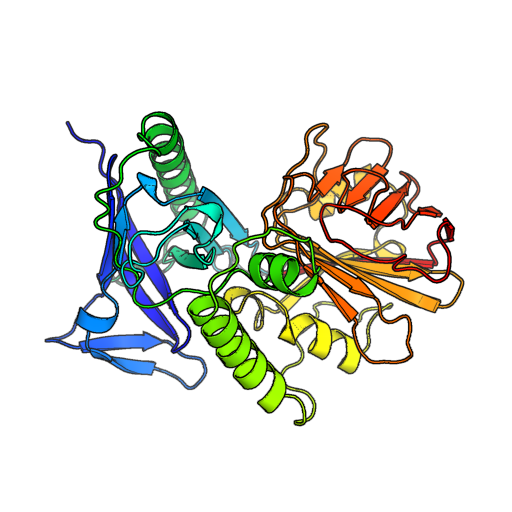4.105 1.00 96.12 247 HIS A N 1
ATOM 1977 C CA . HIS A 1 247 ? 11.135 14.422 -12.956 1.00 96.12 247 HIS A CA 1
ATOM 1978 C C . HIS A 1 247 ? 12.627 14.149 -13.206 1.00 96.12 247 HIS A C 1
ATOM 1980 O O . HIS A 1 247 ? 13.448 14.341 -12.303 1.00 96.12 247 HIS A O 1
ATOM 1986 N N . GLY A 1 248 ? 12.979 13.703 -14.418 1.00 95.94 248 GLY A N 1
ATOM 1987 C CA . GLY A 1 248 ? 14.332 13.291 -14.784 1.00 95.94 248 GLY A CA 1
ATOM 1988 C C . GLY A 1 248 ? 14.757 11.992 -14.101 1.00 95.94 248 GLY A C 1
ATOM 1989 O O . GLY A 1 248 ? 13.977 11.362 -13.395 1.00 95.94 248 GLY A O 1
ATOM 1990 N N . ARG A 1 249 ? 16.012 11.589 -14.303 1.00 96.12 249 ARG A N 1
ATOM 1991 C CA . ARG A 1 249 ? 16.587 10.316 -13.847 1.00 96.12 249 ARG A CA 1
ATOM 1992 C C . ARG A 1 249 ? 17.616 10.541 -12.732 1.00 96.12 249 ARG A C 1
ATOM 1994 O O . ARG A 1 249 ? 18.794 10.742 -12.997 1.00 96.12 249 ARG A O 1
ATOM 2001 N N . SER A 1 250 ? 17.163 10.610 -11.479 1.00 94.31 250 SER A N 1
ATOM 2002 C CA . SER A 1 250 ? 18.048 10.824 -10.322 1.00 94.31 250 SER A CA 1
ATOM 2003 C C . SER A 1 250 ? 17.418 10.318 -9.030 1.00 94.31 250 SER A C 1
ATOM 2005 O O . SER A 1 250 ? 16.306 10.735 -8.697 1.00 94.31 250 SER A O 1
ATOM 2007 N N . MET A 1 251 ? 18.144 9.492 -8.265 1.00 96.06 251 MET A N 1
ATOM 2008 C CA . MET A 1 251 ? 17.701 8.994 -6.950 1.00 96.06 251 MET A CA 1
ATOM 2009 C C . MET A 1 251 ? 17.270 10.120 -6.003 1.00 96.06 251 MET A C 1
ATOM 2011 O O . MET A 1 251 ? 16.319 9.967 -5.245 1.00 96.06 251 MET A O 1
ATOM 2015 N N . THR A 1 252 ? 17.935 11.278 -6.052 1.00 95.31 252 THR A N 1
ATOM 2016 C CA . THR A 1 252 ? 17.560 12.435 -5.226 1.00 95.31 252 THR A CA 1
ATOM 2017 C C . THR A 1 252 ? 16.172 12.954 -5.589 1.00 95.31 252 THR A C 1
ATOM 2019 O O . THR A 1 252 ? 15.356 13.181 -4.700 1.00 95.31 252 THR A O 1
ATOM 2022 N N . SER A 1 253 ? 15.892 13.115 -6.888 1.00 94.69 253 SER A N 1
ATOM 2023 C CA . SER A 1 253 ? 14.571 13.531 -7.375 1.00 94.69 253 SER A CA 1
ATOM 2024 C C . SER A 1 253 ? 13.508 12.505 -6.985 1.00 94.69 253 SER A C 1
ATOM 2026 O O . SER A 1 253 ? 12.469 12.877 -6.455 1.00 94.69 253 SER A O 1
ATOM 2028 N N . PHE A 1 254 ? 13.812 11.218 -7.156 1.00 96.75 254 PHE A N 1
ATOM 2029 C CA . PHE A 1 254 ? 12.941 10.110 -6.778 1.00 96.75 254 PHE A CA 1
ATOM 2030 C C . PHE A 1 254 ? 12.550 10.152 -5.296 1.00 96.75 254 PHE A C 1
ATOM 2032 O O . PHE A 1 254 ? 11.371 10.299 -4.986 1.00 96.75 254 PHE A O 1
ATOM 2039 N N . TYR A 1 255 ? 13.526 10.149 -4.382 1.00 95.19 255 TYR A N 1
ATOM 2040 C CA . TYR A 1 255 ? 13.250 10.154 -2.942 1.00 95.19 255 TYR A CA 1
ATOM 2041 C C . TYR A 1 255 ? 12.478 11.387 -2.473 1.00 95.19 255 TYR A C 1
ATOM 2043 O O . TYR A 1 255 ? 11.557 11.254 -1.671 1.00 95.19 255 TYR A O 1
ATOM 2051 N N . ASN A 1 256 ? 12.781 12.568 -3.022 1.00 92.31 256 ASN A N 1
ATOM 2052 C CA . ASN A 1 256 ? 12.048 13.794 -2.697 1.00 92.31 256 ASN A CA 1
ATOM 2053 C C . ASN A 1 256 ? 10.546 13.693 -3.011 1.00 92.31 256 ASN A C 1
ATOM 2055 O O . ASN A 1 256 ? 9.752 14.396 -2.390 1.00 92.31 256 ASN A O 1
ATOM 2059 N N . GLN A 1 257 ? 10.160 12.858 -3.980 1.00 90.81 257 GLN A N 1
ATOM 2060 C CA . GLN A 1 257 ? 8.763 12.671 -4.364 1.00 90.81 257 GLN A CA 1
ATOM 2061 C C . GLN A 1 257 ? 8.087 11.490 -3.656 1.00 90.81 257 GLN A C 1
ATOM 2063 O O . GLN A 1 257 ? 6.869 11.505 -3.496 1.00 90.81 257 GLN A O 1
ATOM 2068 N N . THR A 1 258 ? 8.839 10.457 -3.265 1.00 92.06 258 THR A N 1
ATOM 2069 C CA . THR A 1 258 ? 8.265 9.167 -2.843 1.00 92.06 258 THR A CA 1
ATOM 2070 C C . THR A 1 258 ? 8.414 8.850 -1.360 1.00 92.06 258 THR A C 1
ATOM 2072 O O . THR A 1 258 ? 7.641 8.044 -0.855 1.00 92.06 258 THR A O 1
ATOM 2075 N N . GLU A 1 259 ? 9.382 9.432 -0.646 1.00 89.38 259 GLU A N 1
ATOM 2076 C CA . GLU A 1 259 ? 9.750 9.004 0.718 1.00 89.38 259 GLU A CA 1
ATOM 2077 C C . GLU A 1 259 ? 8.590 9.081 1.717 1.00 89.38 259 GLU A C 1
ATOM 2079 O O . GLU A 1 259 ? 8.409 8.181 2.539 1.00 89.38 259 GLU A O 1
ATOM 2084 N N . TYR A 1 260 ? 7.762 10.118 1.597 1.00 80.56 260 TYR A N 1
ATOM 2085 C CA . TYR A 1 260 ? 6.642 10.394 2.500 1.00 80.56 260 TYR A CA 1
ATOM 2086 C C . TYR A 1 260 ? 5.278 10.187 1.830 1.00 80.56 260 TYR A C 1
ATOM 2088 O O . TYR A 1 260 ? 4.289 10.812 2.216 1.00 80.56 260 TYR A O 1
ATOM 2096 N N . SER A 1 261 ? 5.219 9.374 0.774 1.00 80.38 261 SER A N 1
ATOM 2097 C CA . SER A 1 261 ? 3.999 9.144 -0.003 1.00 80.38 261 SER A CA 1
ATOM 2098 C C . SER A 1 261 ? 3.865 7.664 -0.360 1.00 80.38 261 SER A C 1
ATOM 2100 O O . SER A 1 261 ? 4.596 7.134 -1.194 1.00 80.38 261 SER A O 1
ATOM 2102 N N . GLY A 1 262 ? 2.935 6.980 0.308 1.00 76.75 262 GLY A N 1
ATOM 2103 C CA . GLY A 1 262 ? 2.627 5.571 0.079 1.00 76.75 262 GLY A CA 1
ATOM 2104 C C . GLY A 1 262 ? 1.307 5.157 0.744 1.00 76.75 262 GLY A C 1
ATOM 2105 O O . GLY A 1 262 ? 0.816 5.896 1.596 1.00 76.75 262 GLY A O 1
ATOM 2106 N N . PRO A 1 263 ? 0.739 3.990 0.395 1.00 91.19 263 PRO A N 1
ATOM 2107 C CA . PRO A 1 263 ? 1.219 3.008 -0.575 1.00 91.19 263 PRO A CA 1
ATOM 2108 C C . PRO A 1 263 ? 1.263 3.524 -2.017 1.00 91.19 263 PRO A C 1
ATOM 2110 O O . PRO A 1 263 ? 0.634 4.525 -2.367 1.00 91.19 263 PRO A O 1
ATOM 2113 N N . ASN A 1 264 ? 2.042 2.839 -2.853 1.00 95.06 264 ASN A N 1
ATOM 2114 C CA . ASN A 1 264 ? 2.249 3.209 -4.248 1.00 95.06 264 ASN A CA 1
ATOM 2115 C C . ASN A 1 264 ? 2.230 2.007 -5.195 1.00 95.06 264 ASN A C 1
ATOM 2117 O O . ASN A 1 264 ? 2.404 0.857 -4.789 1.00 95.06 264 ASN A O 1
ATOM 2121 N N . VAL A 1 265 ? 2.041 2.302 -6.477 1.00 96.94 265 VAL A N 1
ATOM 2122 C CA . VAL A 1 265 ? 2.230 1.367 -7.581 1.00 96.94 265 VAL A CA 1
ATOM 2123 C C . VAL A 1 265 ? 3.407 1.844 -8.422 1.00 96.94 265 VAL A C 1
ATOM 2125 O O . VAL A 1 265 ? 3.373 2.932 -8.997 1.00 96.94 265 VAL A O 1
ATOM 2128 N N . LEU A 1 266 ? 4.443 1.011 -8.503 1.00 98.12 266 LEU A N 1
ATOM 2129 C CA . LEU A 1 266 ? 5.559 1.181 -9.427 1.00 98.12 266 LEU A CA 1
ATOM 2130 C C . LEU A 1 266 ? 5.194 0.538 -10.762 1.00 98.12 266 LEU A C 1
ATOM 2132 O O . LEU A 1 266 ? 4.777 -0.620 -10.804 1.00 98.12 266 LEU A O 1
ATOM 2136 N N . LEU A 1 267 ? 5.409 1.269 -11.847 1.00 98.12 267 LEU A N 1
ATOM 2137 C CA . LEU A 1 267 ? 5.234 0.817 -13.219 1.00 98.12 267 LEU A CA 1
ATOM 2138 C C . LEU A 1 267 ? 6.532 1.028 -13.986 1.00 98.12 267 LEU A C 1
ATOM 2140 O O . LEU A 1 267 ? 7.084 2.126 -13.989 1.00 98.12 267 LEU A O 1
ATOM 2144 N N . ILE A 1 268 ? 6.995 -0.015 -14.666 1.00 98.12 268 ILE A N 1
ATOM 2145 C CA . ILE A 1 268 ? 8.179 0.010 -15.521 1.00 98.12 268 ILE A CA 1
ATOM 2146 C C . ILE A 1 268 ? 7.771 -0.457 -16.912 1.00 98.12 268 ILE A C 1
ATOM 2148 O O . ILE A 1 268 ? 7.076 -1.465 -17.069 1.00 98.12 268 ILE A O 1
ATOM 2152 N N . LYS A 1 269 ? 8.227 0.283 -17.921 1.00 96.94 269 LYS A N 1
ATOM 2153 C CA . LYS A 1 269 ? 8.159 -0.099 -19.327 1.00 96.94 269 LYS A CA 1
ATOM 2154 C C . LYS A 1 269 ? 9.568 -0.246 -19.879 1.00 96.94 269 LYS A C 1
ATOM 2156 O O . LYS A 1 269 ? 10.321 0.732 -19.900 1.00 96.94 269 LYS A O 1
ATOM 2161 N N . ASP A 1 270 ? 9.906 -1.445 -20.338 1.00 95.38 270 ASP A N 1
ATOM 2162 C CA . ASP A 1 270 ? 11.220 -1.717 -20.923 1.00 95.38 270 ASP A CA 1
ATOM 2163 C C . ASP A 1 270 ? 11.319 -1.334 -22.415 1.00 95.38 270 ASP A C 1
ATOM 2165 O O . ASP A 1 270 ? 10.338 -0.943 -23.063 1.00 95.38 270 ASP A O 1
ATOM 2169 N N . ASP A 1 271 ? 12.527 -1.439 -22.972 1.00 94.56 271 ASP A N 1
ATOM 2170 C CA . ASP A 1 271 ? 12.849 -1.173 -24.382 1.00 94.56 271 ASP A CA 1
ATOM 2171 C C . ASP A 1 271 ? 12.200 -2.161 -25.360 1.00 94.56 271 ASP A C 1
ATOM 2173 O O . ASP A 1 271 ? 12.032 -1.853 -26.544 1.00 94.56 271 ASP A O 1
ATOM 2177 N N . LYS A 1 272 ? 11.755 -3.317 -24.860 1.00 93.12 272 LYS A N 1
ATOM 2178 C CA . LYS A 1 272 ? 10.954 -4.302 -25.595 1.00 93.12 272 LYS A CA 1
ATOM 2179 C C . LYS A 1 272 ? 9.448 -4.068 -25.448 1.00 93.12 272 LYS A C 1
ATOM 2181 O O . LYS A 1 272 ? 8.661 -4.823 -26.016 1.00 93.12 272 LYS A O 1
ATOM 2186 N N . ARG A 1 273 ? 9.043 -2.975 -24.788 1.00 91.19 273 ARG A N 1
ATOM 2187 C CA . ARG A 1 273 ? 7.655 -2.545 -24.533 1.00 91.19 273 ARG A CA 1
ATOM 2188 C C . ARG A 1 273 ? 6.882 -3.434 -23.554 1.00 91.19 273 ARG A C 1
ATOM 2190 O O . ARG A 1 273 ? 5.658 -3.312 -23.488 1.00 91.19 273 ARG A O 1
ATOM 2197 N N . PHE A 1 274 ? 7.557 -4.280 -22.785 1.00 93.06 274 PHE A N 1
ATOM 2198 C CA . PHE A 1 274 ? 6.927 -5.044 -21.715 1.00 93.06 274 PHE A CA 1
ATOM 2199 C C . PHE A 1 274 ? 6.651 -4.133 -20.525 1.00 93.06 274 PHE A C 1
ATOM 2201 O O . PHE A 1 274 ? 7.452 -3.262 -20.190 1.00 93.06 274 PHE A O 1
ATOM 2208 N N . ILE A 1 275 ? 5.493 -4.347 -19.900 1.00 95.88 275 ILE A N 1
ATOM 2209 C CA . ILE A 1 275 ? 5.041 -3.596 -18.731 1.00 95.88 275 ILE A CA 1
ATOM 2210 C C . ILE A 1 275 ? 5.007 -4.540 -17.537 1.00 95.88 275 ILE A C 1
ATOM 2212 O O . ILE A 1 275 ? 4.391 -5.609 -17.587 1.00 95.88 275 ILE A O 1
ATOM 2216 N N . PHE A 1 276 ? 5.656 -4.135 -16.457 1.00 97.12 276 PHE A N 1
ATOM 2217 C CA . PHE A 1 276 ? 5.690 -4.859 -15.193 1.00 97.12 276 PHE A CA 1
ATOM 2218 C C . PHE A 1 276 ? 5.874 -3.874 -14.043 1.00 97.12 276 PHE A C 1
ATOM 2220 O O . PHE A 1 276 ? 6.087 -2.680 -14.255 1.00 97.12 276 PHE A O 1
ATOM 2227 N N . GLY A 1 277 ? 5.732 -4.358 -12.817 1.00 97.75 277 GLY A N 1
ATOM 2228 C CA . GLY A 1 277 ? 5.746 -3.480 -11.664 1.00 97.75 277 GLY A CA 1
ATOM 2229 C C . GLY A 1 277 ? 5.326 -4.175 -10.385 1.00 97.75 277 GLY A C 1
ATOM 2230 O O . GLY A 1 277 ? 5.371 -5.402 -10.279 1.00 97.75 277 GLY A O 1
ATOM 2231 N N . GLY A 1 278 ? 4.899 -3.377 -9.415 1.00 96.81 278 GLY A N 1
ATOM 2232 C CA . GLY A 1 278 ? 4.412 -3.889 -8.145 1.00 96.81 278 GLY A CA 1
ATOM 2233 C C . GLY A 1 278 ? 3.629 -2.859 -7.349 1.00 96.81 278 GLY A C 1
ATOM 2234 O O . GLY A 1 278 ? 3.746 -1.656 -7.575 1.00 96.81 278 GLY A O 1
ATOM 2235 N N . TYR A 1 279 ? 2.821 -3.367 -6.427 1.00 96.19 279 TYR A N 1
ATOM 2236 C CA . TYR A 1 279 ? 2.213 -2.597 -5.353 1.00 96.19 279 TYR A CA 1
ATOM 2237 C C . TYR A 1 279 ? 3.106 -2.672 -4.117 1.00 96.19 279 TYR A C 1
ATOM 2239 O O . TYR A 1 279 ? 3.551 -3.757 -3.726 1.00 96.19 279 TYR A O 1
ATOM 2247 N N . PHE A 1 280 ? 3.318 -1.519 -3.493 1.00 94.88 280 PHE A N 1
ATOM 2248 C CA . PHE A 1 280 ? 4.229 -1.342 -2.378 1.00 94.88 280 PHE A CA 1
ATOM 2249 C C . PHE A 1 280 ? 3.554 -0.585 -1.240 1.00 94.88 280 PHE A C 1
ATOM 2251 O O . PHE A 1 280 ? 3.016 0.506 -1.433 1.00 94.88 280 PHE A O 1
ATOM 2258 N N . SER A 1 281 ? 3.598 -1.166 -0.041 1.00 89.62 281 SER A N 1
ATOM 2259 C CA . SER A 1 281 ? 2.881 -0.683 1.146 1.00 89.62 281 SER A CA 1
ATOM 2260 C C . SER A 1 281 ? 3.396 0.657 1.685 1.00 89.62 281 SER A C 1
ATOM 2262 O O . SER A 1 281 ? 2.697 1.336 2.432 1.00 89.62 281 SER A O 1
ATOM 2264 N N . ASN A 1 282 ? 4.622 1.048 1.331 1.00 90.12 282 ASN A N 1
ATOM 2265 C CA . ASN A 1 282 ? 5.291 2.238 1.848 1.00 90.12 282 ASN A CA 1
ATOM 2266 C C . ASN A 1 282 ? 5.876 3.074 0.712 1.00 90.12 282 ASN A C 1
ATOM 2268 O O . ASN A 1 282 ? 6.176 2.559 -0.362 1.00 90.12 282 ASN A O 1
ATOM 2272 N N . GLY A 1 283 ? 6.076 4.365 0.977 1.00 91.44 283 GLY A N 1
ATOM 2273 C CA . GLY A 1 283 ? 6.873 5.230 0.115 1.00 91.44 283 GLY A CA 1
ATOM 2274 C C . GLY A 1 283 ? 8.323 4.754 0.013 1.00 91.44 283 GLY A C 1
ATOM 2275 O O . GLY A 1 283 ? 8.863 4.160 0.952 1.00 91.44 283 GLY A O 1
ATOM 2276 N N . TRP A 1 284 ? 8.957 5.004 -1.130 1.00 94.38 284 TRP A N 1
ATOM 2277 C CA . TRP A 1 284 ? 10.351 4.625 -1.342 1.00 94.38 284 TRP A CA 1
ATOM 2278 C C . TRP A 1 284 ? 11.284 5.593 -0.627 1.00 94.38 284 TRP A C 1
ATOM 2280 O O . TRP A 1 284 ? 11.263 6.789 -0.920 1.00 94.38 284 TRP A O 1
ATOM 2290 N N . LYS A 1 285 ? 12.115 5.071 0.279 1.00 92.25 285 LYS A N 1
ATOM 2291 C CA . LYS A 1 285 ? 12.997 5.851 1.158 1.00 92.25 285 LYS A CA 1
ATOM 2292 C C . LYS A 1 285 ? 14.397 5.261 1.237 1.00 92.25 285 LYS A C 1
ATOM 2294 O O . LYS A 1 285 ? 14.584 4.064 1.038 1.00 92.25 285 LYS A O 1
ATOM 2299 N N . LYS A 1 286 ? 15.382 6.072 1.611 1.00 91.69 286 LYS A N 1
ATOM 2300 C CA . LYS A 1 286 ? 16.742 5.576 1.870 1.00 91.69 286 LYS A CA 1
ATOM 2301 C C . LYS A 1 286 ? 16.727 4.701 3.122 1.00 91.69 286 LYS A C 1
ATOM 2303 O O . LYS A 1 286 ? 16.562 5.203 4.231 1.00 91.69 286 LYS A O 1
ATOM 2308 N N . CYS A 1 287 ? 16.872 3.395 2.946 1.00 85.81 287 CYS A N 1
ATOM 2309 C CA . CYS A 1 287 ? 16.895 2.426 4.027 1.00 85.81 287 CYS A CA 1
ATOM 2310 C C . CYS A 1 287 ? 17.732 1.216 3.603 1.00 85.81 287 CYS A C 1
ATOM 2312 O O . CYS A 1 287 ? 17.377 0.503 2.666 1.00 85.81 287 CYS A O 1
ATOM 2314 N N . TYR A 1 288 ? 18.847 1.001 4.305 1.00 79.50 288 TYR A N 1
ATOM 2315 C CA . TYR A 1 288 ? 19.720 -0.155 4.082 1.00 79.50 288 TYR A CA 1
ATOM 2316 C C . TYR A 1 288 ? 19.076 -1.471 4.538 1.00 79.50 288 TYR A C 1
ATOM 2318 O O . TYR A 1 288 ? 19.479 -2.543 4.095 1.00 79.50 288 TYR A O 1
ATOM 2326 N N . GLU A 1 289 ? 18.078 -1.394 5.418 1.00 88.19 289 GLU A N 1
ATOM 2327 C CA . GLU A 1 289 ? 17.297 -2.541 5.863 1.00 88.19 289 GLU A CA 1
ATOM 2328 C C . GLU A 1 289 ? 16.064 -2.733 4.978 1.00 88.19 289 GLU A C 1
ATOM 2330 O O . GLU A 1 289 ? 15.526 -1.783 4.404 1.00 88.19 289 GLU A O 1
ATOM 2335 N N . SER A 1 290 ? 15.599 -3.978 4.870 1.00 89.44 290 SER A N 1
ATOM 2336 C CA . SER A 1 290 ? 14.342 -4.256 4.178 1.00 89.44 290 SER A CA 1
ATOM 2337 C C . SER A 1 290 ? 13.154 -3.677 4.944 1.00 89.44 290 SER A C 1
ATOM 2339 O O . SER A 1 290 ? 13.086 -3.764 6.169 1.00 89.44 290 SER A O 1
ATOM 2341 N N . TYR A 1 291 ? 12.192 -3.124 4.214 1.00 91.62 291 TYR A N 1
ATOM 2342 C CA . TYR A 1 291 ? 10.958 -2.566 4.760 1.00 91.62 291 TYR A CA 1
ATOM 2343 C C . TYR A 1 291 ? 9.747 -2.951 3.899 1.00 91.62 291 TYR A C 1
ATOM 2345 O O . TYR A 1 291 ? 9.874 -3.635 2.882 1.00 91.62 291 TYR A O 1
ATOM 2353 N N . GLY A 1 292 ? 8.558 -2.529 4.331 1.00 88.19 292 GLY A N 1
ATOM 2354 C CA . GLY A 1 292 ? 7.287 -2.893 3.709 1.00 88.19 292 GLY A CA 1
ATOM 2355 C C . GLY A 1 292 ? 6.542 -3.988 4.470 1.00 88.19 292 GLY A C 1
ATOM 2356 O O . GLY A 1 292 ? 7.027 -4.510 5.477 1.00 88.19 292 GLY A O 1
ATOM 2357 N N . THR A 1 293 ? 5.356 -4.341 3.980 1.00 84.94 293 THR A N 1
ATOM 2358 C CA . THR A 1 293 ? 4.488 -5.357 4.586 1.00 84.94 293 THR A CA 1
ATOM 2359 C C . THR A 1 293 ? 4.259 -6.537 3.642 1.00 84.94 293 THR A C 1
ATOM 2361 O O . THR A 1 293 ? 4.535 -6.484 2.442 1.00 84.94 293 THR A O 1
ATOM 2364 N N . GLY A 1 294 ? 3.703 -7.624 4.182 1.00 81.44 294 GLY A N 1
ATOM 2365 C CA . GLY A 1 294 ? 3.321 -8.803 3.400 1.00 81.44 294 GLY A CA 1
ATOM 2366 C C . GLY A 1 294 ? 2.205 -8.563 2.376 1.00 81.44 294 GLY A C 1
ATOM 2367 O O . GLY A 1 294 ? 1.835 -9.490 1.666 1.00 81.44 294 GLY A O 1
ATOM 2368 N N . GLU A 1 295 ? 1.652 -7.351 2.299 1.00 83.75 295 GLU A N 1
ATOM 2369 C CA . GLU A 1 295 ? 0.696 -6.961 1.261 1.00 83.75 295 GLU A CA 1
ATOM 2370 C C . GLU A 1 295 ? 1.346 -6.626 -0.081 1.00 83.75 295 GLU A C 1
ATOM 2372 O O . GLU A 1 295 ? 0.658 -6.603 -1.104 1.00 83.75 295 GLU A O 1
ATOM 2377 N N . CYS A 1 296 ? 2.654 -6.350 -0.090 1.00 91.31 296 CYS A N 1
ATOM 2378 C CA . CYS A 1 296 ? 3.374 -6.066 -1.320 1.00 91.31 296 CYS A CA 1
ATOM 2379 C C . CYS A 1 296 ? 3.219 -7.233 -2.307 1.00 91.31 296 CYS A C 1
ATOM 2381 O O . CYS A 1 296 ? 3.278 -8.411 -1.935 1.00 91.31 296 CYS A O 1
ATOM 2383 N N . PHE A 1 297 ? 3.060 -6.902 -3.582 1.00 93.31 297 PHE A N 1
ATOM 2384 C CA . PHE A 1 297 ? 2.994 -7.883 -4.659 1.00 93.31 297 PHE A CA 1
ATOM 2385 C C . PHE A 1 297 ? 3.610 -7.317 -5.928 1.00 93.31 297 PHE A C 1
ATOM 2387 O O . PHE A 1 297 ? 3.597 -6.108 -6.155 1.00 93.31 297 PHE A O 1
ATOM 2394 N N . VAL A 1 298 ? 4.105 -8.202 -6.785 1.00 96.44 298 VAL A N 1
ATOM 2395 C CA . VAL A 1 298 ? 4.657 -7.841 -8.094 1.00 96.44 298 VAL A CA 1
ATOM 2396 C C . VAL A 1 298 ? 3.799 -8.420 -9.209 1.00 96.44 298 VAL A C 1
ATOM 2398 O O . VAL A 1 298 ? 3.092 -9.412 -9.027 1.00 96.44 298 VAL A O 1
ATOM 2401 N N . PHE A 1 299 ? 3.824 -7.795 -10.379 1.00 95.38 299 PHE A N 1
ATOM 2402 C CA . PHE A 1 299 ? 3.028 -8.221 -11.524 1.00 95.38 299 PHE A CA 1
ATOM 2403 C C . PHE A 1 299 ? 3.747 -7.987 -12.852 1.00 95.38 299 PHE A C 1
ATOM 2405 O O . PHE A 1 299 ? 4.689 -7.203 -12.954 1.00 95.38 299 PHE A O 1
ATOM 2412 N N . THR A 1 300 ? 3.270 -8.667 -13.894 1.00 95.31 300 THR A N 1
ATOM 2413 C CA . THR A 1 300 ? 3.753 -8.514 -15.272 1.00 95.31 300 THR A CA 1
ATOM 2414 C C . THR A 1 300 ? 2.630 -8.692 -16.293 1.00 95.31 300 THR A C 1
ATOM 2416 O O . THR A 1 300 ? 1.701 -9.477 -16.085 1.00 95.31 300 THR A O 1
ATOM 2419 N N . PHE A 1 301 ? 2.747 -7.990 -17.422 1.00 91.62 301 PHE A N 1
ATOM 2420 C CA . PHE A 1 301 ? 1.881 -8.095 -18.600 1.00 91.62 301 PHE A CA 1
ATOM 2421 C C . PHE A 1 301 ? 2.553 -8.829 -19.774 1.00 91.62 301 PHE A C 1
ATOM 2423 O O . PHE A 1 301 ? 2.191 -8.618 -20.930 1.00 91.62 301 PHE A O 1
ATOM 2430 N N . ARG A 1 302 ? 3.521 -9.714 -19.494 1.00 80.12 302 ARG A N 1
ATOM 2431 C CA . ARG A 1 302 ? 4.326 -10.433 -20.501 1.00 80.12 302 ARG A CA 1
ATOM 2432 C C . ARG A 1 302 ? 3.528 -11.168 -21.589 1.00 80.12 302 ARG A C 1
ATOM 2434 O O . ARG A 1 302 ? 4.001 -11.275 -22.714 1.00 80.12 302 ARG A O 1
ATOM 2441 N N . ASN A 1 303 ? 2.323 -11.647 -21.284 1.00 69.69 303 ASN A N 1
ATOM 2442 C CA . ASN A 1 303 ? 1.530 -12.488 -22.188 1.00 69.69 303 ASN A CA 1
ATOM 2443 C C . ASN A 1 303 ? 0.379 -11.731 -22.870 1.00 69.69 303 ASN A C 1
ATOM 2445 O O . ASN A 1 303 ? -0.726 -12.258 -22.944 1.00 69.69 303 ASN A O 1
ATOM 2449 N N . ASN A 1 304 ? 0.633 -10.513 -23.360 1.00 61.47 304 ASN A N 1
ATOM 2450 C CA . ASN A 1 304 ? -0.311 -9.725 -24.163 1.00 61.47 304 ASN A CA 1
ATOM 2451 C C . ASN A 1 304 ? -1.713 -9.608 -23.531 1.00 61.47 304 ASN A C 1
ATOM 2453 O O . ASN A 1 304 ? -2.672 -10.212 -23.998 1.00 61.47 304 ASN A O 1
ATOM 2457 N N . GLU A 1 305 ? -1.808 -8.747 -22.510 1.00 67.50 305 GLU A N 1
ATOM 2458 C CA . GLU A 1 305 ? -3.024 -8.128 -21.937 1.00 67.50 305 GLU A CA 1
ATOM 2459 C C . GLU A 1 305 ? -3.566 -8.683 -20.615 1.00 67.50 305 GLU A C 1
ATOM 2461 O O . GLU A 1 305 ? -4.166 -7.892 -19.885 1.00 67.50 305 GLU A O 1
ATOM 2466 N N . LYS A 1 306 ? -3.346 -9.954 -20.247 1.00 83.00 306 LYS A N 1
ATOM 2467 C CA . LYS A 1 306 ? -3.756 -10.451 -18.916 1.00 83.00 306 LYS A CA 1
ATOM 2468 C C . LYS A 1 306 ? -2.633 -10.269 -17.900 1.00 83.00 306 LYS A C 1
ATOM 2470 O O . LYS A 1 306 ? -1.536 -10.801 -18.075 1.00 83.00 306 LYS A O 1
ATOM 2475 N N . MET A 1 307 ? -2.924 -9.542 -16.826 1.00 88.25 307 MET A N 1
ATOM 2476 C CA . MET A 1 307 ? -1.991 -9.362 -15.721 1.00 88.25 307 MET A CA 1
ATOM 2477 C C . MET A 1 307 ? -1.716 -10.703 -15.037 1.00 88.25 307 MET A C 1
ATOM 2479 O O . MET A 1 307 ? -2.642 -11.385 -14.595 1.00 88.25 307 MET A O 1
ATOM 2483 N N . LYS A 1 308 ? -0.438 -11.064 -14.902 1.00 89.12 308 LYS A N 1
ATOM 2484 C CA . LYS A 1 308 ? -0.009 -12.126 -13.991 1.00 89.12 308 LYS A CA 1
ATOM 2485 C C . LYS A 1 308 ? 0.528 -11.490 -12.717 1.00 89.12 308 LYS A C 1
ATOM 2487 O O . LYS A 1 308 ? 1.443 -10.673 -12.784 1.00 89.12 308 LYS A O 1
ATOM 2492 N N . ILE A 1 309 ? -0.045 -11.872 -11.582 1.00 88.81 309 ILE A N 1
ATOM 2493 C CA . ILE A 1 309 ? 0.288 -11.353 -10.254 1.00 88.81 309 ILE A CA 1
ATOM 2494 C C . ILE A 1 309 ? 1.033 -12.403 -9.429 1.00 88.81 309 ILE A C 1
ATOM 2496 O O . ILE A 1 309 ? 0.752 -13.597 -9.539 1.00 88.81 309 ILE A O 1
ATOM 2500 N N . TYR A 1 310 ? 1.969 -11.945 -8.605 1.00 88.69 310 TYR A N 1
ATOM 2501 C CA . TYR A 1 310 ? 2.731 -12.744 -7.655 1.00 88.69 310 TYR A CA 1
ATOM 2502 C C . TYR A 1 310 ? 2.702 -12.042 -6.299 1.00 88.69 310 TYR A C 1
ATOM 2504 O O . TYR A 1 310 ? 3.278 -10.964 -6.130 1.00 88.69 310 TYR A O 1
ATOM 2512 N N . TYR A 1 311 ? 1.994 -12.633 -5.343 1.00 87.12 311 TYR A N 1
ATOM 2513 C CA . TYR A 1 311 ? 1.911 -12.097 -3.991 1.00 87.12 311 TYR A CA 1
ATOM 2514 C C . TYR A 1 311 ? 3.091 -12.548 -3.129 1.00 87.12 311 TYR A C 1
ATOM 2516 O O . TYR A 1 311 ? 3.758 -13.533 -3.442 1.00 87.12 311 TYR A O 1
ATOM 2524 N N . SER A 1 312 ? 3.334 -11.830 -2.031 1.00 85.69 312 SER A N 1
ATOM 2525 C CA . SER A 1 312 ? 4.324 -12.223 -1.025 1.00 85.69 312 SER A CA 1
ATOM 2526 C C . SER A 1 312 ? 4.093 -13.655 -0.536 1.00 85.69 312 SER A C 1
ATOM 2528 O O . SER A 1 312 ? 3.007 -13.975 -0.079 1.00 85.69 312 SER A O 1
ATOM 2530 N N . THR A 1 313 ? 5.117 -14.503 -0.547 1.00 79.31 313 THR A N 1
ATOM 2531 C CA . THR A 1 313 ? 5.076 -15.849 0.048 1.00 79.31 313 THR A CA 1
ATOM 2532 C C . THR A 1 313 ? 5.078 -15.811 1.573 1.00 79.31 313 THR A C 1
ATOM 2534 O O . THR A 1 313 ? 4.825 -16.828 2.217 1.00 79.31 313 THR A O 1
ATOM 2537 N N . LEU A 1 314 ? 5.389 -14.646 2.158 1.00 78.56 314 LEU A N 1
ATOM 2538 C CA . LEU A 1 314 ? 5.575 -14.428 3.592 1.00 78.56 314 LEU A CA 1
ATOM 2539 C C . LEU A 1 314 ? 6.692 -15.291 4.213 1.00 78.56 314 LEU A C 1
ATOM 2541 O O . LEU A 1 314 ? 6.777 -15.370 5.439 1.00 78.56 314 LEU A O 1
ATOM 2545 N N . ALA A 1 315 ? 7.540 -15.918 3.389 1.00 78.06 315 ALA A N 1
ATOM 2546 C CA . ALA A 1 315 ? 8.672 -16.736 3.828 1.00 78.06 315 ALA A CA 1
ATOM 2547 C C . ALA A 1 315 ? 9.849 -15.890 4.348 1.00 78.06 315 ALA A C 1
ATOM 2549 O O . ALA A 1 315 ? 10.699 -16.380 5.085 1.00 78.06 315 ALA A O 1
ATOM 2550 N N . ASN A 1 316 ? 9.903 -14.613 3.965 1.00 84.88 316 ASN A N 1
ATOM 2551 C CA . ASN A 1 316 ? 10.861 -13.624 4.450 1.00 84.88 316 ASN A CA 1
ATOM 2552 C C . ASN A 1 316 ? 10.220 -12.224 4.440 1.00 84.88 316 ASN A C 1
ATOM 2554 O O . ASN A 1 316 ? 9.104 -12.050 3.950 1.00 84.88 316 ASN A O 1
ATOM 2558 N N . THR A 1 317 ? 10.924 -11.229 4.980 1.00 88.31 317 THR A N 1
ATOM 2559 C CA . THR A 1 317 ? 10.470 -9.828 5.072 1.00 88.31 317 THR A CA 1
ATOM 2560 C C . THR A 1 317 ? 11.155 -8.896 4.066 1.00 88.31 317 THR A C 1
ATOM 2562 O O . THR A 1 317 ? 11.086 -7.676 4.202 1.00 88.31 317 THR 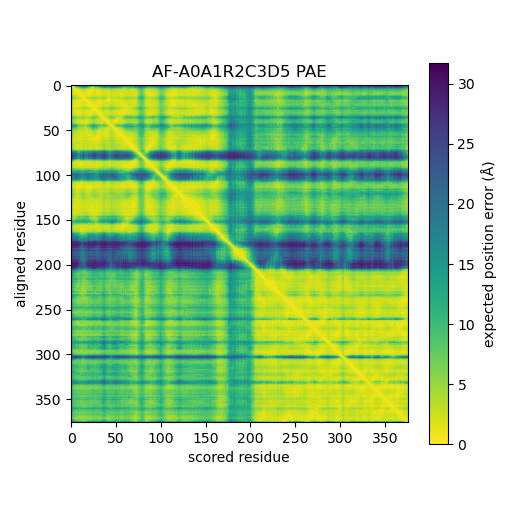A O 1
ATOM 2565 N N . SER A 1 318 ? 11.819 -9.442 3.042 1.00 92.06 318 SER A N 1
ATOM 2566 C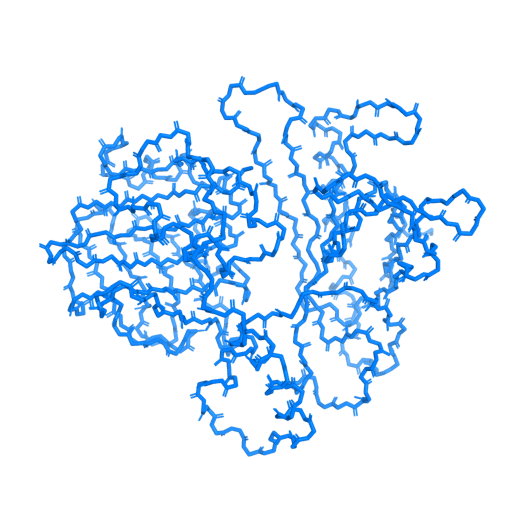 CA . SER A 1 318 ? 12.575 -8.676 2.042 1.00 92.06 318 SER A CA 1
ATOM 2567 C C . SER A 1 318 ? 11.677 -8.103 0.940 1.00 92.06 318 SER A C 1
ATOM 2569 O O . SER A 1 318 ? 11.891 -8.366 -0.241 1.00 92.06 318 SER A O 1
ATOM 2571 N N . TYR A 1 319 ? 10.640 -7.354 1.321 1.00 93.19 319 TYR A N 1
ATOM 2572 C CA . TYR A 1 319 ? 9.632 -6.831 0.393 1.00 93.19 319 TYR A CA 1
ATOM 2573 C C . TYR A 1 319 ? 10.150 -5.649 -0.426 1.00 93.19 319 TYR A C 1
ATOM 2575 O O . TYR A 1 319 ? 10.028 -5.645 -1.649 1.00 93.19 319 TYR A O 1
ATOM 2583 N N . MET A 1 320 ? 10.752 -4.665 0.241 1.00 95.62 320 MET A N 1
ATOM 2584 C CA . MET A 1 320 ? 11.319 -3.462 -0.366 1.00 95.62 320 MET A CA 1
ATOM 2585 C C . MET A 1 320 ? 12.689 -3.176 0.242 1.00 95.62 320 MET A C 1
ATOM 2587 O O . MET A 1 320 ? 12.881 -3.370 1.440 1.00 95.62 320 MET A O 1
ATOM 2591 N N . ALA A 1 321 ? 13.624 -2.677 -0.557 1.00 95.00 321 ALA A N 1
ATOM 2592 C CA . ALA A 1 321 ? 14.891 -2.123 -0.088 1.00 95.00 321 ALA A CA 1
ATOM 2593 C C . ALA A 1 321 ? 15.353 -1.039 -1.063 1.00 95.00 321 ALA A C 1
ATOM 2595 O O . ALA A 1 321 ? 15.095 -1.133 -2.262 1.00 95.00 321 ALA A O 1
ATOM 2596 N N . SER A 1 322 ? 16.014 0.005 -0.573 1.00 94.69 322 SER A N 1
ATOM 2597 C CA . SER A 1 322 ? 16.481 1.080 -1.451 1.00 94.69 322 SER A CA 1
ATOM 2598 C C . SER A 1 322 ? 17.542 1.939 -0.780 1.00 94.69 322 SER A C 1
ATOM 2600 O O . SER A 1 322 ? 17.379 2.370 0.361 1.00 94.69 322 SER A O 1
ATOM 2602 N N . ASP A 1 323 ? 18.622 2.219 -1.499 1.00 94.00 323 ASP A N 1
ATOM 2603 C CA . ASP A 1 323 ? 19.784 2.956 -1.006 1.00 94.00 323 ASP A CA 1
ATOM 2604 C C . ASP A 1 323 ? 20.202 4.065 -1.990 1.00 94.00 323 ASP A C 1
ATOM 2606 O O . ASP A 1 323 ? 19.387 4.595 -2.742 1.00 94.00 323 ASP A O 1
ATOM 2610 N N . HIS A 1 324 ? 21.454 4.511 -1.958 1.00 93.31 324 HIS A N 1
ATOM 2611 C CA . HIS A 1 324 ? 21.924 5.548 -2.881 1.00 93.31 324 HIS A CA 1
ATOM 2612 C C . HIS A 1 324 ? 22.188 5.035 -4.304 1.00 93.31 324 HIS A C 1
ATOM 2614 O O . HIS A 1 324 ? 22.298 5.844 -5.225 1.00 93.31 324 HIS A O 1
ATOM 2620 N N . GLU A 1 325 ? 22.282 3.720 -4.481 1.00 94.94 325 GLU A N 1
ATOM 2621 C CA . GLU A 1 325 ? 22.726 3.074 -5.710 1.00 94.94 325 GLU A CA 1
ATOM 2622 C C . GLU A 1 325 ? 21.590 2.347 -6.438 1.00 94.94 325 GLU A C 1
ATOM 2624 O O . GLU A 1 325 ? 21.712 2.094 -7.637 1.00 94.94 325 GLU A O 1
ATOM 2629 N N . SER A 1 326 ? 20.492 2.019 -5.750 1.00 95.94 326 SER A N 1
ATOM 2630 C CA . SER A 1 326 ? 19.385 1.275 -6.352 1.00 95.94 326 SER A CA 1
ATOM 2631 C C . SER A 1 326 ? 18.077 1.317 -5.563 1.00 95.94 326 SER A C 1
ATOM 2633 O O . SER A 1 326 ? 18.037 1.663 -4.379 1.00 95.94 326 SER A O 1
ATOM 2635 N N . ILE A 1 327 ? 17.007 0.884 -6.232 1.00 97.00 327 ILE A N 1
ATOM 2636 C CA . ILE A 1 327 ? 15.785 0.393 -5.590 1.00 97.00 327 ILE A CA 1
ATOM 2637 C C . ILE A 1 327 ? 15.594 -1.094 -5.900 1.00 97.00 327 ILE A C 1
ATOM 2639 O O . ILE A 1 327 ? 15.918 -1.564 -6.994 1.00 97.00 327 ILE A O 1
ATOM 2643 N N . MET A 1 328 ? 15.056 -1.836 -4.936 1.00 96.81 328 MET A N 1
ATOM 2644 C CA . MET A 1 328 ? 14.810 -3.271 -5.028 1.00 96.81 328 MET A CA 1
ATOM 2645 C C . MET A 1 328 ? 13.449 -3.649 -4.447 1.00 96.81 328 MET A C 1
ATOM 2647 O O . MET A 1 328 ? 13.036 -3.143 -3.403 1.00 96.81 328 MET A O 1
ATOM 2651 N N . ALA A 1 329 ? 12.788 -4.604 -5.095 1.00 96.75 329 ALA A N 1
ATOM 2652 C CA . ALA A 1 329 ? 11.575 -5.245 -4.609 1.00 96.75 329 ALA A CA 1
ATOM 2653 C C . ALA A 1 329 ? 11.705 -6.766 -4.660 1.00 96.75 329 ALA A C 1
ATOM 2655 O O . ALA A 1 329 ? 11.978 -7.327 -5.726 1.00 96.75 329 ALA A O 1
ATOM 2656 N N . GLY A 1 330 ? 11.442 -7.418 -3.524 1.00 93.00 330 GLY A N 1
ATOM 2657 C CA . GLY A 1 330 ? 11.539 -8.870 -3.350 1.00 93.00 330 GLY A CA 1
ATOM 2658 C C . GLY A 1 330 ? 12.978 -9.363 -3.387 1.00 93.00 330 GLY A C 1
ATOM 2659 O O . GLY A 1 330 ? 13.732 -8.969 -4.263 1.00 93.00 330 GLY A O 1
ATOM 2660 N N . SER A 1 331 ? 13.375 -10.250 -2.475 1.00 88.06 331 SER A N 1
ATOM 2661 C CA . SER A 1 331 ? 14.701 -10.885 -2.493 1.00 88.06 331 SER A CA 1
ATOM 2662 C C . SER A 1 331 ? 14.629 -12.345 -2.006 1.00 88.06 331 SER A C 1
ATOM 2664 O O . SER A 1 331 ? 13.659 -13.046 -2.304 1.00 88.06 331 SER A O 1
ATOM 2666 N N . GLY A 1 332 ? 15.660 -12.853 -1.329 1.00 82.00 332 GLY A N 1
ATOM 2667 C CA . GLY A 1 332 ? 15.807 -14.274 -0.976 1.00 82.00 332 GLY A CA 1
ATOM 2668 C C . GLY A 1 332 ? 16.456 -15.091 -2.096 1.00 82.00 332 GLY A C 1
ATOM 2669 O O . GLY A 1 332 ? 16.005 -16.184 -2.420 1.00 82.00 332 GLY A O 1
ATOM 2670 N N . GLY A 1 333 ? 17.467 -14.509 -2.744 1.00 85.69 333 GLY A N 1
ATOM 2671 C CA . GLY A 1 333 ? 18.098 -15.012 -3.961 1.00 85.69 333 GLY A CA 1
ATOM 2672 C C . GLY A 1 333 ? 18.359 -13.840 -4.900 1.00 85.69 333 GLY A C 1
ATOM 2673 O O . GLY A 1 333 ? 19.132 -12.944 -4.568 1.00 85.69 333 GLY A O 1
ATOM 2674 N N . SER A 1 334 ? 17.675 -13.817 -6.042 1.00 92.38 334 SER A N 1
ATOM 2675 C CA . SER A 1 334 ? 17.682 -12.676 -6.964 1.00 92.38 334 SER A CA 1
ATOM 2676 C C . SER A 1 334 ? 16.511 -11.726 -6.686 1.00 92.38 334 SER A C 1
ATOM 2678 O O . SER A 1 334 ? 15.445 -12.188 -6.265 1.00 92.38 334 SER A O 1
ATOM 2680 N N . PRO A 1 335 ? 16.662 -10.413 -6.942 1.00 95.88 335 PRO A N 1
ATOM 2681 C CA . PRO A 1 335 ? 15.571 -9.472 -6.757 1.00 95.88 335 PRO A CA 1
ATOM 2682 C C . PRO A 1 335 ? 14.466 -9.670 -7.799 1.00 95.88 335 PRO A C 1
ATOM 2684 O O . PRO A 1 335 ? 14.762 -9.945 -8.963 1.00 95.88 335 PRO A O 1
ATOM 2687 N N . ALA A 1 336 ? 13.194 -9.515 -7.417 1.00 97.44 336 ALA A N 1
ATOM 2688 C CA . ALA A 1 336 ? 12.100 -9.581 -8.395 1.00 97.44 336 ALA A CA 1
ATOM 2689 C C . ALA A 1 336 ? 12.135 -8.371 -9.336 1.00 97.44 336 ALA A C 1
ATOM 2691 O O . ALA A 1 336 ? 11.916 -8.510 -10.542 1.00 97.44 336 ALA A O 1
ATOM 2692 N N . ILE A 1 337 ? 12.445 -7.198 -8.781 1.00 98.25 337 ILE A N 1
ATOM 2693 C CA . ILE A 1 337 ? 12.742 -5.968 -9.513 1.00 98.25 337 ILE A CA 1
ATOM 2694 C C . ILE A 1 337 ? 13.961 -5.325 -8.855 1.00 98.25 337 ILE A C 1
ATOM 2696 O O . ILE A 1 337 ? 13.955 -5.079 -7.652 1.00 98.25 337 ILE A O 1
ATOM 2700 N N . TYR A 1 338 ? 14.979 -5.029 -9.647 1.00 98.06 338 TYR A N 1
ATOM 2701 C CA . TYR A 1 338 ? 16.101 -4.163 -9.304 1.00 98.06 338 TYR A CA 1
ATOM 2702 C C . TYR A 1 338 ? 16.172 -3.053 -10.343 1.00 98.06 338 TYR A C 1
ATOM 2704 O O . TYR A 1 338 ? 16.060 -3.329 -11.538 1.00 98.06 338 TYR A O 1
ATOM 2712 N N . VAL A 1 339 ? 16.380 -1.818 -9.901 1.00 98.31 339 VAL A N 1
ATOM 2713 C CA . VAL A 1 339 ? 16.623 -0.674 -10.783 1.00 98.31 339 VAL A CA 1
ATOM 2714 C C . VAL A 1 339 ? 17.819 0.109 -10.262 1.00 98.31 339 VAL A C 1
ATOM 2716 O O . VAL A 1 339 ? 17.911 0.374 -9.061 1.00 98.31 339 VAL A O 1
ATOM 2719 N N . ASP A 1 340 ? 18.732 0.464 -11.164 1.00 97.81 340 ASP A N 1
ATOM 2720 C CA . ASP A 1 340 ? 19.930 1.229 -10.830 1.00 97.81 340 ASP A CA 1
ATOM 2721 C C . ASP A 1 340 ? 19.630 2.698 -10.474 1.00 97.81 340 ASP A C 1
ATOM 2723 O O . ASP A 1 340 ? 18.546 3.231 -10.722 1.00 97.81 340 ASP A O 1
ATOM 2727 N N . LYS A 1 341 ? 20.622 3.391 -9.907 1.00 97.25 341 LYS A N 1
ATOM 2728 C CA . LYS A 1 341 ? 20.514 4.807 -9.516 1.00 97.25 341 LYS A CA 1
ATOM 2729 C C . LYS A 1 341 ? 20.227 5.785 -10.652 1.00 97.25 341 LYS A C 1
ATOM 2731 O O . LYS A 1 341 ? 19.855 6.933 -10.390 1.00 97.25 341 LYS A O 1
ATOM 2736 N N . ASN A 1 342 ? 20.464 5.367 -11.892 1.00 96.56 342 ASN A N 1
ATOM 2737 C CA . ASN A 1 342 ? 20.235 6.196 -13.063 1.00 96.56 342 ASN A CA 1
ATOM 2738 C C . ASN A 1 342 ? 18.835 5.949 -13.640 1.00 96.56 342 ASN A C 1
ATOM 2740 O O . ASN A 1 342 ? 18.431 6.664 -14.550 1.00 96.56 342 ASN A O 1
ATOM 2744 N N . PHE A 1 343 ? 18.075 4.976 -13.127 1.00 97.31 343 PHE A N 1
ATOM 2745 C CA . PHE A 1 343 ? 16.803 4.538 -13.700 1.00 97.31 343 PHE A CA 1
ATOM 2746 C C . PHE A 1 343 ? 16.914 4.262 -15.210 1.00 97.31 343 PHE A C 1
ATOM 2748 O O . PHE A 1 343 ? 15.996 4.562 -15.980 1.00 97.31 343 PHE A O 1
ATOM 2755 N N . GLU A 1 344 ? 18.069 3.741 -15.638 1.00 96.94 344 GLU A N 1
ATOM 2756 C CA . GLU A 1 344 ? 18.368 3.414 -17.038 1.00 96.94 344 GLU A CA 1
ATOM 2757 C C . GLU A 1 344 ? 18.276 1.919 -17.275 1.00 96.94 344 GLU A C 1
ATOM 2759 O O . GLU A 1 344 ? 17.702 1.492 -18.275 1.00 96.94 344 GLU A O 1
ATOM 2764 N N . ALA A 1 345 ? 18.795 1.129 -16.340 1.00 97.44 345 ALA A N 1
ATOM 2765 C CA . ALA A 1 345 ? 18.804 -0.314 -16.428 1.00 97.44 345 ALA A CA 1
ATOM 2766 C C . ALA A 1 345 ? 18.289 -0.954 -15.140 1.00 97.44 345 ALA A C 1
ATOM 2768 O O . ALA A 1 345 ? 18.294 -0.374 -14.050 1.00 97.44 345 ALA A O 1
ATOM 2769 N N . GLY A 1 346 ? 17.847 -2.195 -15.280 1.00 97.69 346 GLY A N 1
ATOM 2770 C CA . GLY A 1 346 ? 17.405 -2.996 -14.159 1.00 97.69 346 GLY A CA 1
ATOM 2771 C C . GLY A 1 346 ? 17.560 -4.482 -14.414 1.00 97.69 346 GLY A C 1
ATOM 2772 O O . GLY A 1 346 ? 17.931 -4.915 -15.512 1.00 97.69 346 GLY A O 1
ATOM 2773 N N . THR A 1 347 ? 17.278 -5.259 -13.373 1.00 97.94 347 THR A N 1
ATOM 2774 C CA . THR A 1 347 ? 17.197 -6.714 -13.469 1.00 97.94 347 THR A CA 1
ATOM 2775 C C . THR A 1 347 ? 15.915 -7.251 -12.853 1.00 97.94 347 THR A C 1
ATOM 2777 O O . THR A 1 347 ? 15.331 -6.652 -11.949 1.00 97.94 347 THR A O 1
ATOM 2780 N N . SER A 1 348 ? 15.441 -8.378 -13.374 1.00 97.75 348 SER A N 1
ATOM 2781 C CA . SER A 1 348 ? 14.329 -9.134 -12.809 1.00 97.75 348 SER A CA 1
ATOM 2782 C C . SER A 1 348 ? 14.718 -10.600 -12.736 1.00 97.75 348 SER A C 1
ATOM 2784 O O . SER A 1 348 ? 14.945 -11.245 -13.756 1.00 97.75 348 SER A O 1
ATOM 2786 N N . GLY A 1 349 ? 14.801 -11.123 -11.520 1.00 96.19 349 GLY A N 1
ATOM 2787 C CA . GLY A 1 349 ? 15.086 -12.521 -11.244 1.00 96.19 349 GLY A CA 1
ATOM 2788 C C . GLY A 1 349 ? 13.919 -13.228 -10.564 1.00 96.19 349 GLY A C 1
ATOM 2789 O O . GLY A 1 349 ? 12.825 -12.684 -10.385 1.00 96.19 349 GLY A O 1
ATOM 2790 N N . LYS A 1 350 ? 14.172 -14.477 -10.169 1.00 94.38 350 LYS A N 1
ATOM 2791 C CA . LYS A 1 350 ? 13.240 -15.277 -9.369 1.00 94.38 350 LYS A CA 1
ATOM 2792 C C . LYS A 1 350 ? 13.505 -15.015 -7.890 1.00 94.38 350 LYS A C 1
ATOM 2794 O O . LYS A 1 350 ? 14.552 -15.409 -7.377 1.00 94.38 350 LYS A O 1
ATOM 2799 N N . SER A 1 351 ? 12.571 -14.350 -7.219 1.00 93.88 351 SER A N 1
ATOM 2800 C CA . SER A 1 351 ? 12.669 -14.045 -5.791 1.00 93.88 351 SER A CA 1
ATOM 2801 C C . SER A 1 351 ? 11.883 -15.063 -4.969 1.00 93.88 351 SER A C 1
ATOM 2803 O O . SER A 1 351 ? 10.741 -15.384 -5.297 1.00 93.88 351 SER A O 1
ATOM 2805 N N . GLN A 1 352 ? 12.454 -15.518 -3.850 1.00 90.00 352 GLN A N 1
ATOM 2806 C CA . GLN A 1 352 ? 11.732 -16.328 -2.864 1.00 90.00 352 GLN A CA 1
ATOM 2807 C C . GLN A 1 352 ? 10.608 -15.528 -2.187 1.00 90.00 352 GLN A C 1
ATOM 2809 O O . GLN A 1 352 ? 9.569 -16.092 -1.846 1.00 90.00 352 GLN A O 1
ATOM 2814 N N . THR A 1 353 ? 10.786 -14.211 -2.021 1.00 90.38 353 THR A N 1
ATOM 2815 C CA . THR A 1 353 ? 9.780 -13.319 -1.422 1.00 90.38 353 THR A CA 1
ATOM 2816 C C . THR A 1 353 ? 8.450 -13.366 -2.165 1.00 90.38 353 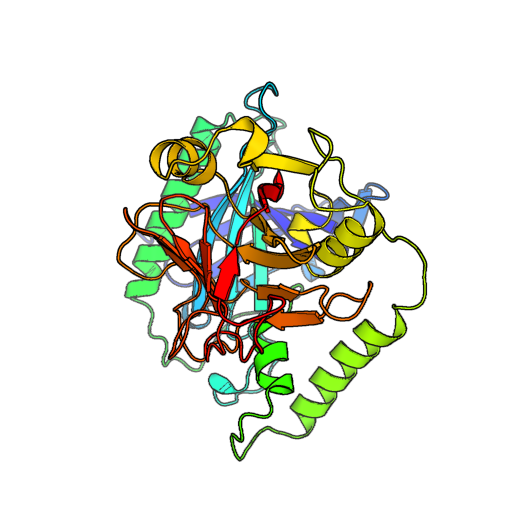THR A C 1
ATOM 2818 O O . THR A 1 353 ? 7.419 -13.307 -1.513 1.00 90.38 353 THR A O 1
ATOM 2821 N N . TYR A 1 354 ? 8.447 -13.499 -3.495 1.00 90.31 354 TYR A N 1
ATOM 2822 C CA . TYR A 1 354 ? 7.214 -13.514 -4.301 1.00 90.31 354 TYR A CA 1
ATOM 2823 C C . TYR A 1 354 ? 6.979 -14.820 -5.071 1.00 90.31 354 TYR A C 1
ATOM 2825 O O . TYR A 1 354 ? 5.943 -14.971 -5.716 1.00 90.31 354 TYR A O 1
ATOM 2833 N N . ASN A 1 355 ? 7.944 -15.745 -5.052 1.00 88.38 355 ASN A N 1
ATOM 2834 C CA . ASN A 1 355 ? 8.006 -16.916 -5.933 1.00 88.38 355 ASN A CA 1
ATOM 2835 C C . ASN A 1 355 ? 7.677 -16.571 -7.400 1.00 88.38 355 ASN A C 1
ATOM 2837 O O . ASN A 1 355 ? 6.913 -17.256 -8.088 1.00 88.38 355 ASN A O 1
ATOM 2841 N N . ASN A 1 356 ? 8.204 -15.441 -7.872 1.00 91.44 356 ASN A N 1
ATOM 2842 C CA . ASN A 1 356 ? 7.919 -14.929 -9.203 1.00 91.44 356 ASN A CA 1
ATOM 2843 C C . ASN A 1 356 ? 8.853 -15.539 -10.256 1.00 91.44 356 ASN A C 1
ATOM 2845 O O . ASN A 1 356 ? 9.967 -15.975 -9.975 1.00 91.44 356 ASN A O 1
ATOM 2849 N N . GLN A 1 357 ? 8.404 -15.510 -11.509 1.00 92.69 357 GLN A N 1
ATOM 2850 C CA . GLN A 1 357 ? 9.302 -15.628 -12.661 1.00 92.69 357 GLN A CA 1
ATOM 2851 C C . GLN A 1 357 ? 9.842 -14.242 -13.040 1.00 92.69 357 GLN A C 1
ATOM 2853 O O . GLN A 1 357 ? 9.316 -13.230 -12.573 1.00 92.69 357 GLN A O 1
ATOM 2858 N N . VAL A 1 358 ? 10.830 -14.200 -13.939 1.00 94.94 358 VAL A N 1
ATOM 2859 C CA . VAL A 1 358 ? 11.314 -12.959 -14.573 1.00 94.94 358 VAL A CA 1
ATOM 2860 C C . VAL A 1 358 ? 10.125 -12.154 -15.114 1.00 94.94 358 VAL A C 1
ATOM 2862 O O . VAL A 1 358 ? 9.347 -12.659 -15.934 1.00 94.94 358 VAL A O 1
ATOM 2865 N N . LEU A 1 359 ? 9.965 -10.930 -14.608 1.00 95.19 359 LEU A N 1
ATOM 2866 C CA . LEU A 1 359 ? 8.806 -10.065 -14.849 1.00 95.19 359 LEU A CA 1
ATOM 2867 C C . LEU A 1 359 ? 8.930 -9.275 -16.157 1.00 95.19 359 LEU A C 1
ATOM 2869 O O . LEU A 1 359 ? 7.923 -9.023 -16.818 1.00 95.19 359 LEU A O 1
ATOM 2873 N N . SER A 1 360 ? 10.150 -8.901 -16.522 1.00 93.44 360 SER A N 1
ATOM 2874 C CA . SER A 1 360 ? 10.520 -8.227 -17.768 1.00 93.44 360 SER A CA 1
ATOM 2875 C C . SER A 1 360 ? 10.587 -9.195 -18.957 1.00 93.44 360 SER A C 1
ATOM 2877 O O . SER A 1 360 ? 10.356 -10.405 -18.825 1.00 93.44 360 SER A O 1
ATOM 2879 N N . CYS A 1 361 ? 10.909 -8.664 -20.143 1.00 88.88 361 CYS A N 1
ATOM 2880 C CA . CYS A 1 361 ? 11.185 -9.488 -21.321 1.00 88.88 361 CYS A CA 1
ATOM 2881 C C . CYS A 1 361 ? 12.345 -10.476 -21.071 1.00 88.88 361 CYS A C 1
ATOM 2883 O O . CYS A 1 361 ? 12.234 -11.670 -21.368 1.00 88.88 361 CYS A O 1
ATOM 2885 N N . GLU A 1 362 ? 13.429 -9.978 -20.473 1.00 93.06 362 GLU A N 1
ATOM 2886 C CA . GLU A 1 362 ? 14.682 -10.685 -20.171 1.00 93.06 362 GLU A CA 1
ATOM 2887 C C . GLU A 1 362 ? 15.146 -10.364 -18.743 1.00 93.06 362 GLU A C 1
ATOM 2889 O O . GLU A 1 362 ? 14.641 -9.422 -18.137 1.00 93.06 362 GLU A O 1
ATOM 2894 N N . GLU A 1 363 ? 16.099 -11.123 -18.188 1.00 95.94 363 GLU A N 1
ATOM 2895 C CA . GLU A 1 363 ? 16.608 -10.876 -16.825 1.00 95.94 363 GLU A CA 1
ATOM 2896 C C . GLU A 1 363 ? 17.241 -9.495 -16.668 1.00 95.94 363 GLU A C 1
ATOM 2898 O O . GLU A 1 363 ? 17.100 -8.889 -15.614 1.00 95.94 363 GLU A O 1
ATOM 2903 N N . HIS A 1 364 ? 17.897 -8.987 -17.711 1.00 97.62 364 HIS A N 1
ATOM 2904 C CA . HIS A 1 364 ? 18.401 -7.621 -17.785 1.00 97.62 364 HIS A CA 1
ATOM 2905 C C . HIS A 1 364 ? 17.517 -6.818 -18.736 1.00 97.62 364 HIS A C 1
ATOM 2907 O O . HIS A 1 364 ? 17.187 -7.293 -19.819 1.00 97.62 364 HIS A O 1
ATOM 2913 N N . PHE A 1 365 ? 17.154 -5.597 -18.359 1.00 96.88 365 PHE A N 1
ATOM 2914 C CA . PHE A 1 365 ? 16.316 -4.739 -19.194 1.00 96.88 365 PHE A CA 1
ATOM 2915 C C . PHE A 1 365 ? 16.782 -3.286 -19.157 1.00 96.88 365 PHE A C 1
ATOM 2917 O O . PHE A 1 365 ? 17.387 -2.834 -18.183 1.00 96.88 365 PHE A O 1
ATOM 2924 N N . GLN A 1 366 ? 16.475 -2.554 -20.228 1.00 98.06 366 GLN A N 1
ATOM 2925 C CA . GLN A 1 366 ? 16.635 -1.104 -20.288 1.00 98.06 366 GLN A CA 1
ATOM 2926 C C . GLN A 1 366 ? 15.282 -0.440 -20.053 1.00 98.06 366 GLN A C 1
ATOM 2928 O O . GLN A 1 366 ? 14.271 -0.847 -20.622 1.00 98.06 366 GLN A O 1
ATOM 2933 N N . ILE A 1 367 ? 15.257 0.589 -19.217 1.00 97.81 367 ILE A N 1
ATOM 2934 C CA . ILE A 1 367 ? 14.051 1.311 -18.829 1.00 97.81 367 ILE A CA 1
ATOM 2935 C C . ILE A 1 367 ? 13.795 2.423 -19.843 1.00 97.81 367 ILE A C 1
ATOM 2937 O O . ILE A 1 367 ? 14.599 3.344 -20.015 1.00 97.81 367 ILE A O 1
ATOM 2941 N N . VAL A 1 368 ? 12.636 2.361 -20.496 1.00 97.06 368 VAL A N 1
ATOM 2942 C CA . VAL A 1 368 ? 12.145 3.447 -21.353 1.00 97.06 368 VAL A CA 1
ATOM 2943 C C . VAL A 1 368 ? 11.412 4.470 -20.504 1.00 97.06 368 VAL A C 1
ATOM 2945 O O . VAL A 1 368 ? 11.741 5.652 -20.552 1.00 97.06 368 VAL A O 1
ATOM 2948 N N . GLU A 1 369 ? 10.460 4.011 -19.696 1.00 97.38 369 GLU A N 1
ATOM 2949 C CA . GLU A 1 369 ? 9.724 4.849 -18.751 1.00 97.38 369 GLU A CA 1
ATOM 2950 C C . GLU A 1 369 ? 9.534 4.110 -17.430 1.00 97.38 369 GLU A C 1
ATOM 2952 O O . GLU A 1 369 ? 9.271 2.905 -17.409 1.00 97.38 369 GLU A O 1
ATOM 2957 N N . MET A 1 370 ? 9.619 4.858 -16.336 1.00 98.19 370 MET A N 1
ATOM 2958 C CA . MET A 1 370 ? 9.240 4.410 -15.005 1.00 98.19 370 MET A CA 1
ATOM 2959 C C . MET A 1 370 ? 8.313 5.447 -14.378 1.00 98.19 370 MET A C 1
ATOM 2961 O O . MET A 1 370 ? 8.612 6.641 -14.419 1.00 98.19 370 MET A O 1
ATOM 2965 N N . GLU A 1 371 ? 7.214 4.992 -13.784 1.00 98.25 371 GLU A N 1
ATOM 2966 C CA . GLU A 1 371 ? 6.244 5.816 -13.062 1.00 98.25 371 GLU A CA 1
ATOM 2967 C C . GLU A 1 371 ? 5.980 5.229 -11.671 1.00 98.25 371 GLU A C 1
ATOM 2969 O O . GLU A 1 371 ? 5.887 4.014 -11.507 1.00 98.25 371 GLU A O 1
ATOM 2974 N N . VAL A 1 372 ? 5.827 6.094 -10.671 1.00 97.62 372 VAL A N 1
ATOM 2975 C CA . VAL A 1 372 ? 5.389 5.741 -9.317 1.00 97.62 372 VAL A CA 1
ATOM 2976 C C . VAL A 1 372 ? 4.122 6.519 -9.013 1.00 97.62 372 VAL A C 1
ATOM 2978 O O . VAL A 1 372 ? 4.140 7.751 -8.980 1.00 97.62 372 VAL A O 1
ATOM 2981 N N . TRP A 1 373 ? 3.037 5.794 -8.772 1.00 95.94 373 TRP A N 1
ATOM 2982 C CA . TRP A 1 373 ? 1.714 6.350 -8.512 1.00 95.94 373 TRP A CA 1
ATOM 2983 C C . TRP A 1 373 ? 1.321 6.148 -7.055 1.00 95.94 373 TRP A C 1
ATOM 2985 O O . TRP A 1 373 ? 1.275 5.014 -6.585 1.00 95.94 373 TRP A O 1
ATOM 2995 N N . GLY A 1 374 ? 1.040 7.232 -6.340 1.00 92.44 374 GLY A N 1
ATOM 2996 C CA . GLY A 1 374 ? 0.512 7.207 -4.980 1.00 92.44 374 GLY A CA 1
ATOM 2997 C C . GLY A 1 374 ? -0.997 6.991 -4.983 1.00 92.44 374 GLY A C 1
ATOM 2998 O O . GLY A 1 374 ? -1.696 7.544 -5.832 1.00 92.44 374 GLY A O 1
ATOM 2999 N N . LEU A 1 375 ? -1.492 6.193 -4.037 1.00 89.25 375 LEU A N 1
ATOM 3000 C CA . LEU A 1 375 ? -2.921 5.907 -3.874 1.00 89.25 375 LEU A CA 1
ATOM 3001 C C . LEU A 1 375 ? -3.520 6.902 -2.865 1.00 89.25 375 LEU A C 1
ATOM 3003 O O . LEU A 1 375 ? -3.417 6.680 -1.657 1.00 89.25 375 LEU A O 1
ATOM 3007 N N . VAL A 1 376 ? -4.100 8.006 -3.353 1.00 75.25 376 VAL A N 1
ATOM 3008 C CA . VAL A 1 376 ? -4.488 9.192 -2.554 1.00 75.25 376 VAL A CA 1
ATOM 3009 C C . VAL A 1 376 ? -5.978 9.293 -2.261 1.00 75.25 376 VAL A C 1
ATOM 3011 O O . VAL A 1 376 ? -6.828 8.942 -3.112 1.00 75.25 376 VAL A O 1
#